Protein AF-0000000068149647 (afdb_homodimer)

Foldseek 3Di:
DEEEEEEADLLPDDQQFPVLLLQLLCVVVPYFYWYAYLVFWDQDPVRFIKGFTWGFADDRDNGSVVVSCRSVDDRIDTDIGGLVVHQEYEQAYQLLVCVPPPVVSSLSCLVVQVSSLVVQHQYAQHSQLVVCPQWQVNVVVFDPQAAFDKDKDLDLVVLQVVQQVAQCWKWKAARHHDQCPLIDTGRHSVPPCSVVSSVVRPPSPMMMIGHDDPLCQQAWKKFKDALLAFQDDPHDTQMWGWHDDVPDSDRGPSPPTDTHHDDCDPLNRVSSVSCRVSCLVSRQGIWIWIHGDSHTHDIHRRGDGCQSVSCVHPVDRCSNVSVVLSVVLSVVCVVVVNPDRSSNSSSD/DEEEEEEADLLPDDQQFPVLLLQLLCVVVPYFYWYAYLVFWDQDPVRFIKGFTWGFADDRDNGSVVVSCRSVDDRIDTDIGGLVVHQEYEQAYQLLVCVPPPVVSSLSCLVVQVSSLVVLHQYAQHSQLVVCPQWQVNVVPFDPQAAFDKDKDLDLVVLQVVQQVAQCWKWKAARGHDQCPLIDTGRHSVPPCSVVSSVVRPPSPMMMIGHDDPLCQQAWKKFKDALLAFQDDPHDTQIWGWHDDVPDSDRGVSPPTDTHHDDCDPLNRVSSVSCRVSCLVSRQGIWIWIHGDSHTHDIHRRGDGCQSVSCVHPVDRCSNVSVVLSVVLSVVCVVVVNPDRSSNSSSD

Radius of gyration: 26.16 Å; Cα contacts (8 Å, |Δi|>4): 1508; chains: 2; bounding box: 67×72×56 Å

InterPro domains:
  IPR004215 Prokaryotic glutathione synthetase, N-terminal [PF02951] (1-130)
  IPR004218 Prokaryotic glutathione synthetase, ATP-binding [PF02955] (135-313)
  IPR006284 Glutathione synthetase, prokaryotic [MF_00162] (1-333)
  IPR011761 ATP-grasp fold [PS50975] (136-327)
  IPR013815 ATP-grasp fold, subdomain 1 [G3DSA:3.30.1490.20] (149-213)
  IPR016185 Pre-ATP-grasp domain superfamily [SSF52440] (1-130)
  IPR018506 Cytochrome b5, heme-binding site [PS00191] (162-169)

Secondary structure (DSSP, 8-state):
-EEEEE-S-STT--TT-HHHHHHHHHHHTT-EEEEE-GGGEEE-TT--EEEEEEEE-SSPP-SHHHHHHHHHSTTEEEEEEEGGG-SEEEE---HHHHHHH-GGGTTHHHHHHHHHHHTT-EEES-HHHHHHTSSGGGGGGS-GGGS--EEEES-HHHHHHHHHT-TT-EEEEESS--TTTT-EEE--TT-TTHHHHHHHHHTTS-EEEEE--GGGGG-EEEEEEETTEE-EETTEESEEEEEPPTT-S---TTTT-EEE-----HHHHHHHHHHHHHHHHTT--EEEEEEETTEEEEEE-S----HHHHHHHHS--THHHHHHHHHHHHHHHHHTTT-S-HHHHTT-/-EEEEE-S-STT--TTSHHHHHHHHHHHTT-EEEEE-GGGEEE-TT--EEEEEEEE-SSPP-SHHHHHHHHHSTTEEEEEEEGGG-SEEEE---HHHHHHH-GGGTTHHHHHHHHHHHTT-EEES-HHHHHHTSSGGGGGGS-GGGS--EEEES-HHHHHHHHHT-TT-EEEEESS--TTTT-EEE--TT-TTHHHHHHHHHTTS-EEEEEPPGGGGG-EEEEEEETTEE-EETTEESEEEEEPPTT-S---TTTT-EEE-----HHHHHHHHHHHHHHHHTT--EEEEEEETTEEEEEE-S----HHHHHHHHS--THHHHHHHHHHHHHHHHHTTT-S-HHHHTT-

Sequence (696 aa):
MRIAFFVNSVEGEAPYYTTTWLALAALARGHEVCYVTPGDFVLRPDDSLLIRATTLKGTKPKKPETLLTALKGEQAKISTLDLHEVQVLFLRNDPSEDADTRPWAVYVGTNFGRLAAARGVLVVNDPDGLSLAQNKLYFQEFPEIIRPTSLISRSIEEIRSFIEDHPGGAILKPLQGSGGKNVFKINSKDEANLNQIFEVASGGGYLIAQNYIPDAVAGDIRLFLLNGRPLERDGVYAAFRRVPAEGDVRSNMHVSGTPEAATVTPEILEIAERLRPKLIEDGMFLVGLDIVGDKVLEANVFTPGGLPEIAALHGVDFSEDIMIALENKVRIQELYRGAIPNRTLAVLMRIAFFVNSVEGEAPYYTTTWLALAALARGHEVCYVTPGDFVLRPDDSLLIRATTLKGTKPKKPETLLTALKGEQAKISTLDLHEVQVLFLRNDPSEDADTRPWAVYVGTNFGRLAAARGVLVVNDPDGLSLAQNKLYFQEFPEIIRPTSLISRSIEEIRSFIEDHPGGAILKPLQGSGGKNVFKINSKDEANLNQIFEVASGGGYLIAQNYIPDAVAGDIRLFLLNGRPLERDGVYAAFRRVPAEGDVRSNMHVSGTPEAATVTPEILEIAERLRPKLIEDGMFLVGLDIVGDKVLEANVFTPGGLPEIAALHGVDFSEDIMIALENKVRIQELYRGAIPNRTLAVL

Organism: Rhizobium meliloti (strain 1021) (NCBI:txid266834)

Nearest PDB structures (foldseek):
  1gsa-assembly1_A  TM=8.856E-01  e=2.333E-27  Escherichia coli B
  8evy-assembly1_B  TM=6.605E-01  e=4.455E-11  Pseudomonas aeruginosa PAO1
  1jdb-assembly1_K  TM=5.452E-01  e=9.281E-10  Escherichia coli
  1c30-assembly1_A  TM=5.652E-01  e=2.102E-09  Escherichia coli
  1a9x-assembly1_A  TM=5.025E-01  e=1.043E-09  Escherichia coli

Structure (mmCIF, N/CA/C/O backbone):
data_AF-0000000068149647-model_v1
#
loop_
_entity.id
_entity.type
_entity.pdbx_description
1 polymer 'Glutathione synthetase'
#
loop_
_atom_site.group_PDB
_atom_site.id
_atom_site.type_symbol
_atom_site.label_atom_id
_atom_site.label_alt_id
_atom_site.label_comp_id
_atom_site.label_asym_id
_atom_site.label_entity_id
_atom_site.label_seq_id
_atom_site.pdbx_PDB_ins_code
_atom_site.Cartn_x
_atom_site.Cartn_y
_atom_site.Cartn_z
_atom_site.occupancy
_atom_site.B_iso_or_equiv
_atom_site.auth_seq_id
_atom_site.auth_comp_id
_atom_site.auth_asym_id
_atom_site.auth_atom_id
_atom_site.pdbx_PDB_model_num
ATOM 1 N N . MET A 1 1 ? -14.953 -27.281 0.529 1 96.62 1 MET A N 1
ATOM 2 C CA . MET A 1 1 ? -14.844 -25.859 0.841 1 96.62 1 MET A CA 1
ATOM 3 C C . MET A 1 1 ? -15.023 -25.016 -0.413 1 96.62 1 MET A C 1
ATOM 5 O O . MET A 1 1 ? -15.102 -25.547 -1.521 1 96.62 1 MET A O 1
ATOM 9 N N . ARG A 1 2 ? -15.234 -23.719 -0.281 1 97.5 2 ARG A N 1
ATOM 10 C CA . ARG A 1 2 ? -15.281 -22.766 -1.395 1 97.5 2 ARG A CA 1
ATOM 11 C C . ARG A 1 2 ? -14.023 -21.906 -1.427 1 97.5 2 ARG A C 1
ATOM 13 O O . ARG A 1 2 ? -13.648 -21.297 -0.416 1 97.5 2 ARG A O 1
ATOM 20 N N . ILE A 1 3 ? -13.398 -21.891 -2.582 1 98.62 3 ILE A N 1
ATOM 21 C CA . ILE A 1 3 ? -12.203 -21.078 -2.797 1 98.62 3 ILE A CA 1
ATOM 22 C C . ILE A 1 3 ? -12.531 -19.938 -3.756 1 98.62 3 ILE A C 1
ATOM 24 O O . ILE A 1 3 ? -13.047 -20.156 -4.852 1 98.62 3 ILE A O 1
ATOM 28 N N . ALA A 1 4 ? -12.312 -18.703 -3.32 1 98.81 4 ALA A N 1
ATOM 29 C CA . ALA A 1 4 ? -12.406 -17.531 -4.191 1 98.81 4 ALA A CA 1
ATOM 30 C C . ALA A 1 4 ? -11.031 -17.141 -4.738 1 98.81 4 ALA A C 1
ATOM 32 O O . ALA A 1 4 ? -10.133 -16.781 -3.979 1 98.81 4 ALA A O 1
ATOM 33 N N . PHE A 1 5 ? -10.883 -17.25 -6.027 1 98.81 5 PHE A N 1
ATOM 34 C CA . PHE A 1 5 ? -9.672 -16.781 -6.691 1 98.81 5 PHE A CA 1
ATOM 35 C C . PHE A 1 5 ? -9.797 -15.312 -7.062 1 98.81 5 PHE A C 1
ATOM 37 O O . PHE A 1 5 ? -10.648 -14.938 -7.871 1 98.81 5 PHE A O 1
ATOM 44 N N . PHE A 1 6 ? -9 -14.469 -6.41 1 98.81 6 PHE A N 1
ATOM 45 C CA . PHE A 1 6 ? -8.945 -13.047 -6.723 1 98.81 6 PHE A CA 1
ATOM 46 C C . PHE A 1 6 ? -7.992 -12.781 -7.883 1 98.81 6 PHE A C 1
ATOM 48 O O . PHE A 1 6 ? -6.781 -12.969 -7.75 1 98.81 6 PHE A O 1
ATOM 55 N N . VAL A 1 7 ? -8.57 -12.406 -9.023 1 98.5 7 VAL A N 1
ATOM 56 C CA . VAL A 1 7 ? -7.773 -12.219 -10.234 1 98.5 7 VAL A CA 1
ATOM 57 C C . VAL A 1 7 ? -7.977 -10.797 -10.766 1 98.5 7 VAL A C 1
ATOM 59 O O . VAL A 1 7 ? -8.844 -10.07 -10.289 1 98.5 7 VAL A O 1
ATOM 62 N N . ASN A 1 8 ? -7.082 -10.383 -11.75 1 97.69 8 ASN A N 1
ATOM 63 C CA . ASN A 1 8 ? -7.227 -9.055 -12.344 1 97.69 8 ASN A CA 1
ATOM 64 C C . ASN A 1 8 ? -8.539 -8.93 -13.117 1 97.69 8 ASN A C 1
ATOM 66 O O . ASN A 1 8 ? -9.234 -7.918 -12.992 1 97.69 8 ASN A O 1
ATOM 70 N N . SER A 1 9 ? -8.82 -9.82 -13.922 1 97.12 9 SER A N 1
ATOM 71 C CA . SER A 1 9 ? -10.039 -9.945 -14.711 1 97.12 9 SER A CA 1
ATOM 72 C C . SER A 1 9 ? -10.289 -11.391 -15.125 1 97.12 9 SER A C 1
ATOM 74 O O . SER A 1 9 ? -9.344 -12.164 -15.289 1 97.12 9 SER A O 1
ATOM 76 N N . VAL A 1 10 ? -11.547 -11.711 -15.195 1 97.25 10 VAL A N 1
ATOM 77 C CA . VAL A 1 10 ? -11.898 -13.062 -15.633 1 97.25 10 VAL A CA 1
ATOM 78 C C . VAL A 1 10 ? -11.555 -13.227 -17.109 1 97.25 10 VAL A C 1
ATOM 80 O O . VAL A 1 10 ? -11.016 -14.258 -17.516 1 97.25 10 VAL A O 1
ATOM 83 N N . GLU A 1 11 ? -11.75 -12.156 -17.875 1 95.5 11 GLU A N 1
ATOM 84 C CA . GLU A 1 11 ? -11.484 -12.164 -19.312 1 95.5 11 GLU A CA 1
ATOM 85 C C . GLU A 1 11 ? -10 -12.383 -19.594 1 95.5 11 GLU A C 1
ATOM 87 O O . GLU A 1 11 ? -9.641 -12.984 -20.609 1 95.5 11 GLU A O 1
ATOM 92 N N . GLY A 1 12 ? -9.188 -11.914 -18.719 1 95.06 12 GLY A N 1
ATOM 93 C CA . GLY A 1 12 ? -7.75 -11.961 -18.938 1 95.06 12 GLY A CA 1
ATOM 94 C C . GLY A 1 12 ? -7.121 -13.281 -18.547 1 95.06 12 GLY A C 1
ATOM 95 O O . GLY A 1 12 ? -5.938 -13.516 -18.797 1 95.06 12 GLY A O 1
ATOM 96 N N . GLU A 1 13 ? -7.902 -14.227 -17.953 1 97 13 GLU A N 1
ATOM 97 C CA . GLU A 1 13 ? -7.367 -15.523 -17.562 1 97 13 GLU A CA 1
ATOM 98 C C . GLU A 1 13 ? -7.035 -16.375 -18.781 1 97 13 GLU A C 1
ATOM 100 O O . GLU A 1 13 ? -7.637 -16.219 -19.844 1 97 13 GLU A O 1
ATOM 105 N N . ALA A 1 14 ? -6.059 -17.25 -18.609 1 96.69 14 ALA A N 1
ATOM 106 C CA . ALA A 1 14 ? -5.598 -18.078 -19.719 1 96.69 14 ALA A CA 1
ATOM 107 C C . ALA A 1 14 ? -5.457 -19.547 -19.297 1 96.69 14 ALA A C 1
ATOM 109 O O . ALA A 1 14 ? -5.297 -19.844 -18.109 1 96.69 14 ALA A O 1
ATOM 110 N N . PRO A 1 15 ? -5.539 -20.422 -20.297 1 96.75 15 PRO A N 1
ATOM 111 C CA . PRO A 1 15 ? -5.469 -21.859 -20 1 96.75 15 PRO A CA 1
ATOM 112 C C . PRO A 1 15 ? -4.148 -22.266 -19.328 1 96.75 15 PRO A C 1
ATOM 114 O O . PRO A 1 15 ? -4.113 -23.188 -18.531 1 96.75 15 PRO A O 1
ATOM 117 N N . TYR A 1 16 ? -3.119 -21.531 -19.641 1 95.5 16 TYR A N 1
ATOM 118 C CA . TYR A 1 16 ? -1.802 -21.938 -19.156 1 95.5 16 TYR A CA 1
ATOM 119 C C . TYR A 1 16 ? -1.471 -21.266 -17.828 1 95.5 16 TYR A C 1
ATOM 121 O O . TYR A 1 16 ? -0.389 -21.469 -17.281 1 95.5 16 TYR A O 1
ATOM 129 N N . TYR A 1 17 ? -2.387 -20.453 -17.359 1 97.44 17 TYR A N 1
ATOM 130 C CA . TYR A 1 17 ? -2.141 -19.812 -16.078 1 97.44 17 TYR A CA 1
ATOM 131 C C . TYR A 1 17 ? -2.164 -20.828 -14.938 1 97.44 17 TYR A C 1
ATOM 133 O O . TYR A 1 17 ? -2.984 -21.734 -14.93 1 97.44 17 TYR A O 1
ATOM 141 N N . THR A 1 18 ? -1.245 -20.625 -13.961 1 98.12 18 THR A N 1
ATOM 142 C CA . THR A 1 18 ? -1.242 -21.406 -12.734 1 98.12 18 THR A CA 1
ATOM 143 C C . THR A 1 18 ? -2.6 -21.344 -12.039 1 98.12 18 THR A C 1
ATOM 145 O O . THR A 1 18 ? -3.111 -22.344 -11.555 1 98.12 18 THR A O 1
ATOM 148 N N . THR A 1 19 ? -3.258 -20.219 -11.992 1 98.5 19 THR A N 1
ATOM 149 C CA . THR A 1 19 ? -4.551 -20.016 -11.344 1 98.5 19 THR A CA 1
ATOM 150 C C . THR A 1 19 ? -5.602 -20.938 -11.953 1 98.5 19 THR A C 1
ATOM 152 O O . THR A 1 19 ? -6.414 -21.531 -11.234 1 98.5 19 THR A O 1
ATOM 155 N N . THR A 1 20 ? -5.578 -21.078 -13.25 1 98.25 20 THR A N 1
ATOM 156 C CA . THR A 1 20 ? -6.512 -21.969 -13.945 1 98.25 20 THR A CA 1
ATOM 157 C C . THR A 1 20 ? -6.328 -23.406 -13.492 1 98.25 20 THR A C 1
ATOM 159 O O . THR A 1 20 ? -7.305 -24.109 -13.211 1 98.25 20 THR A O 1
ATOM 162 N N . TRP A 1 21 ? -5.121 -23.812 -13.383 1 98.44 21 TRP A N 1
ATOM 163 C CA . TRP A 1 21 ? -4.832 -25.188 -12.977 1 98.44 21 TRP A CA 1
ATOM 164 C C . TRP A 1 21 ? -5.195 -25.406 -11.516 1 98.44 21 TRP A C 1
ATOM 166 O O . TRP A 1 21 ? -5.672 -26.484 -11.148 1 98.44 21 TRP A O 1
ATOM 176 N N . LEU A 1 22 ? -4.953 -24.406 -10.672 1 98.75 22 LEU A N 1
ATOM 177 C CA . LEU A 1 22 ? -5.352 -24.5 -9.266 1 98.75 22 LEU A CA 1
ATOM 178 C C . LEU A 1 22 ? -6.867 -24.625 -9.141 1 98.75 22 LEU A C 1
ATOM 180 O O . LEU A 1 22 ? -7.363 -25.406 -8.336 1 98.75 22 LEU A O 1
ATOM 184 N N . ALA A 1 23 ? -7.582 -23.875 -9.93 1 98.56 23 ALA A N 1
ATOM 185 C CA . ALA A 1 23 ? -9.039 -23.953 -9.914 1 98.56 23 ALA A CA 1
ATOM 186 C C . ALA A 1 23 ? -9.523 -25.344 -10.32 1 98.56 23 ALA A C 1
ATOM 188 O O . ALA A 1 23 ? -10.422 -25.906 -9.68 1 98.56 23 ALA A O 1
ATOM 189 N N . LEU A 1 24 ? -8.938 -25.891 -11.367 1 98.25 24 LEU A N 1
ATOM 190 C CA . LEU A 1 24 ? -9.312 -27.219 -11.836 1 98.25 24 LEU A CA 1
ATOM 191 C C . LEU A 1 24 ? -9.016 -28.266 -10.773 1 98.25 24 LEU A C 1
ATOM 193 O O . LEU A 1 24 ? -9.812 -29.188 -10.562 1 98.25 24 LEU A O 1
ATOM 197 N N . ALA A 1 25 ? -7.859 -28.141 -10.141 1 98.31 25 ALA A N 1
ATOM 198 C CA . ALA A 1 25 ? -7.504 -29.078 -9.07 1 98.31 25 ALA A CA 1
ATOM 199 C C . ALA A 1 25 ? -8.5 -28.984 -7.922 1 98.31 25 ALA A C 1
ATOM 201 O O . ALA A 1 25 ? -8.875 -30.016 -7.336 1 98.31 25 ALA A O 1
ATOM 202 N N . ALA A 1 26 ? -8.898 -27.766 -7.57 1 98.38 26 ALA A N 1
ATOM 203 C CA . ALA A 1 26 ? -9.906 -27.578 -6.523 1 98.38 26 ALA A CA 1
ATOM 204 C C . ALA A 1 26 ? -11.211 -28.281 -6.887 1 98.38 26 ALA A C 1
ATOM 206 O O . ALA A 1 26 ? -11.773 -29.016 -6.078 1 98.38 26 ALA A O 1
ATOM 207 N N . LEU A 1 27 ? -11.656 -28.078 -8.117 1 97.62 27 LEU A N 1
ATOM 208 C CA . LEU A 1 27 ? -12.891 -28.688 -8.594 1 97.62 27 LEU A CA 1
ATOM 209 C C . LEU A 1 27 ? -12.781 -30.203 -8.578 1 97.62 27 LEU A C 1
ATOM 211 O O . LEU A 1 27 ? -13.711 -30.906 -8.156 1 97.62 27 LEU A O 1
ATOM 215 N N . ALA A 1 28 ? -11.688 -30.719 -9.031 1 97.31 28 ALA A N 1
ATOM 216 C CA . ALA A 1 28 ? -11.461 -32.156 -9.094 1 97.31 28 ALA A CA 1
ATOM 217 C C . ALA A 1 28 ? -11.516 -32.781 -7.707 1 97.31 28 ALA A C 1
ATOM 219 O O . ALA A 1 28 ? -11.914 -33.938 -7.551 1 97.31 28 ALA A O 1
ATOM 220 N N . ARG A 1 29 ? -11.172 -32.031 -6.738 1 97.44 29 ARG A N 1
ATOM 221 C CA . ARG A 1 29 ? -11.148 -32.562 -5.371 1 97.44 29 ARG A CA 1
ATOM 222 C C . ARG A 1 29 ? -12.484 -32.312 -4.672 1 97.44 29 ARG A C 1
ATOM 224 O O . ARG A 1 29 ? -12.609 -32.531 -3.469 1 97.44 29 ARG A O 1
ATOM 231 N N . GLY A 1 30 ? -13.398 -31.719 -5.387 1 96.5 30 GLY A N 1
ATOM 232 C CA . GLY A 1 30 ? -14.758 -31.609 -4.883 1 96.5 30 GLY A CA 1
ATOM 233 C C . GLY A 1 30 ? -15.062 -30.266 -4.27 1 96.5 30 GLY A C 1
ATOM 234 O O . GLY A 1 30 ? -16.125 -30.062 -3.672 1 96.5 30 GLY A O 1
ATOM 235 N N . HIS A 1 31 ? -14.195 -29.359 -4.379 1 97.56 31 HIS A N 1
ATOM 236 C CA . HIS A 1 31 ? -14.414 -28.016 -3.838 1 97.56 31 HIS A CA 1
ATOM 237 C C . HIS A 1 31 ? -15.195 -27.156 -4.824 1 97.56 31 HIS A C 1
ATOM 239 O O . HIS A 1 31 ? -15.32 -27.5 -6 1 97.56 31 HIS A O 1
ATOM 245 N N . GLU A 1 32 ? -15.781 -26.109 -4.316 1 96.38 32 GLU A N 1
ATOM 246 C CA . GLU A 1 32 ? -16.375 -25.062 -5.145 1 96.38 32 GLU A CA 1
ATOM 247 C C . GLU A 1 32 ? -15.375 -23.922 -5.387 1 96.38 32 GLU A C 1
ATOM 249 O O . GLU A 1 32 ? -14.555 -23.625 -4.523 1 96.38 32 GLU A O 1
ATOM 254 N N . VAL A 1 33 ? -15.477 -23.375 -6.613 1 97.56 33 VAL A N 1
ATOM 255 C CA . VAL A 1 33 ? -14.602 -22.25 -6.934 1 97.56 33 VAL A CA 1
ATOM 256 C C . VAL A 1 33 ? -15.422 -21.078 -7.438 1 97.56 33 VAL A C 1
ATOM 258 O O . VAL A 1 33 ? -16.484 -21.266 -8.055 1 97.56 33 VAL A O 1
ATOM 261 N N . CYS A 1 34 ? -15.023 -19.875 -7.098 1 97.75 34 CYS A N 1
ATOM 262 C CA . CYS A 1 34 ? -15.531 -18.656 -7.699 1 97.75 34 CYS A CA 1
ATOM 263 C C . CYS A 1 34 ? -14.406 -17.672 -7.965 1 97.75 34 CYS A C 1
ATOM 265 O O . CYS A 1 34 ? -13.289 -17.844 -7.473 1 97.75 34 CYS A O 1
ATOM 267 N N . TYR A 1 35 ? -14.625 -16.75 -8.875 1 98.56 35 TYR A N 1
ATOM 268 C CA . TYR A 1 35 ? -13.648 -15.727 -9.234 1 98.56 35 TYR A CA 1
ATOM 269 C C . TYR A 1 35 ? -14.125 -14.344 -8.797 1 98.56 35 TYR A C 1
ATOM 271 O O . TYR A 1 35 ? -15.305 -14.023 -8.898 1 98.56 35 TYR A O 1
ATOM 279 N N . VAL A 1 36 ? -13.219 -13.617 -8.266 1 98.44 36 VAL A N 1
ATOM 280 C CA . VAL A 1 36 ? -13.445 -12.258 -7.789 1 98.44 36 VAL A CA 1
ATOM 281 C C . VAL A 1 36 ? -12.406 -11.32 -8.391 1 98.44 36 VAL A C 1
ATOM 283 O O . VAL A 1 36 ? -11.234 -11.672 -8.5 1 98.44 36 VAL A O 1
ATOM 286 N N . THR A 1 37 ? -12.844 -10.141 -8.828 1 98 37 THR A N 1
ATOM 287 C CA . THR A 1 37 ? -11.945 -9.133 -9.375 1 98 37 THR A CA 1
ATOM 288 C C . THR A 1 37 ? -11.922 -7.895 -8.484 1 98 37 THR A C 1
ATOM 290 O O . THR A 1 37 ? -12.688 -7.801 -7.52 1 98 37 THR A O 1
ATOM 293 N N . PRO A 1 38 ? -11.023 -6.973 -8.695 1 97.25 38 PRO A N 1
ATOM 294 C CA . PRO A 1 38 ? -10.844 -5.828 -7.793 1 97.25 38 PRO A CA 1
ATOM 295 C C . PRO A 1 38 ? -12.133 -5.043 -7.582 1 97.25 38 PRO A C 1
ATOM 297 O O . PRO A 1 38 ? -12.367 -4.504 -6.496 1 97.25 38 PRO A O 1
ATOM 300 N N . GLY A 1 39 ? -12.992 -5.016 -8.43 1 96.5 39 GLY A N 1
ATOM 301 C CA . GLY A 1 39 ? -14.203 -4.223 -8.312 1 96.5 39 GLY A CA 1
ATOM 302 C C . GLY A 1 39 ? -15.336 -4.969 -7.637 1 96.5 39 GLY A C 1
ATOM 303 O O . GLY A 1 39 ? -16.453 -4.441 -7.512 1 96.5 39 GLY A O 1
ATOM 304 N N . ASP A 1 40 ? -15.062 -6.125 -7.055 1 97.69 40 ASP A N 1
ATOM 305 C CA . ASP A 1 40 ? -16.156 -7.027 -6.73 1 97.69 40 ASP A CA 1
ATOM 306 C C . ASP A 1 40 ? -16.422 -7.062 -5.223 1 97.69 40 ASP A C 1
ATOM 308 O O . ASP A 1 40 ? -17.328 -7.742 -4.758 1 97.69 40 ASP A O 1
ATOM 312 N N . PHE A 1 41 ? -15.68 -6.359 -4.402 1 98.19 41 PHE A N 1
ATOM 313 C CA . PHE A 1 41 ? -15.906 -6.367 -2.961 1 98.19 41 PHE A CA 1
ATOM 314 C C . PHE A 1 41 ? -16.984 -5.367 -2.576 1 98.19 41 PHE A C 1
ATOM 316 O O . PHE A 1 41 ? -17.141 -4.324 -3.221 1 98.19 41 PHE A O 1
ATOM 323 N N . VAL A 1 42 ? -17.75 -5.707 -1.591 1 97.88 42 VAL A N 1
ATOM 324 C CA . VAL A 1 42 ? -18.781 -4.852 -1.028 1 97.88 42 VAL A CA 1
ATOM 325 C C . VAL A 1 42 ? -18.719 -4.883 0.497 1 97.88 42 VAL A C 1
ATOM 327 O O . VAL A 1 42 ? -18.719 -5.961 1.101 1 97.88 42 VAL A O 1
ATOM 330 N N . LEU A 1 43 ? -18.516 -3.773 1.112 1 97.31 43 LEU A N 1
ATOM 331 C CA . LEU A 1 43 ? -18.625 -3.635 2.559 1 97.31 43 LEU A CA 1
ATOM 332 C C . LEU A 1 43 ? -19.922 -2.912 2.93 1 97.31 43 LEU A C 1
ATOM 334 O O . LEU A 1 43 ? -20.062 -1.716 2.67 1 97.31 43 LEU A O 1
ATOM 338 N N . ARG A 1 44 ? -20.828 -3.574 3.525 1 96.38 44 ARG A N 1
ATOM 339 C CA . ARG A 1 44 ? -22.156 -3.037 3.83 1 96.38 44 ARG A CA 1
ATOM 340 C C . ARG A 1 44 ? -22.172 -2.357 5.195 1 96.38 44 ARG A C 1
ATOM 342 O O . ARG A 1 44 ? -21.219 -2.498 5.977 1 96.38 44 ARG A O 1
ATOM 349 N N . PRO A 1 45 ? -23.234 -1.613 5.477 1 93.12 45 PRO A N 1
ATOM 350 C CA . PRO A 1 45 ? -23.312 -0.84 6.719 1 93.12 45 PRO A CA 1
ATOM 351 C C . PRO A 1 45 ? -23.234 -1.718 7.969 1 93.12 45 PRO A C 1
ATOM 353 O O . PRO A 1 45 ? -22.734 -1.278 9.008 1 93.12 45 PRO A O 1
ATOM 356 N N . ASP A 1 46 ? -23.703 -2.885 7.898 1 92.44 46 ASP A N 1
ATOM 357 C CA . ASP A 1 46 ? -23.688 -3.77 9.055 1 92.44 46 ASP A CA 1
ATOM 358 C C . ASP A 1 46 ? -22.344 -4.469 9.203 1 92.44 46 ASP A C 1
ATOM 360 O O . ASP A 1 46 ? -22.234 -5.461 9.93 1 92.44 46 ASP A O 1
ATOM 364 N N . ASP A 1 47 ? -21.328 -4.027 8.398 1 91.69 47 ASP A N 1
ATOM 365 C CA . ASP A 1 47 ? -19.938 -4.477 8.445 1 91.69 47 ASP A CA 1
ATOM 366 C C . ASP A 1 47 ? -19.781 -5.848 7.789 1 91.69 47 ASP A C 1
ATOM 368 O O . ASP A 1 47 ? -18.734 -6.48 7.91 1 91.69 47 ASP A O 1
ATOM 372 N N . SER A 1 48 ? -20.891 -6.277 7.117 1 95.25 48 SER A N 1
ATOM 373 C CA . SER A 1 48 ? -20.719 -7.492 6.328 1 95.25 48 SER A CA 1
ATOM 374 C C . SER A 1 48 ? -19.859 -7.234 5.09 1 95.25 48 SER A C 1
ATOM 376 O O . SER A 1 48 ? -20.094 -6.27 4.359 1 95.25 48 SER A O 1
ATOM 378 N N . LEU A 1 49 ? -18.859 -8.016 4.984 1 97.5 49 LEU A N 1
ATOM 379 C CA . LEU A 1 49 ? -18.047 -7.992 3.773 1 97.5 49 LEU A CA 1
ATOM 380 C C . LEU A 1 49 ? -18.531 -9.023 2.766 1 97.5 49 LEU A C 1
ATOM 382 O O . LEU A 1 49 ? -18.625 -10.211 3.082 1 97.5 49 LEU A O 1
ATOM 386 N N . LEU A 1 50 ? -18.906 -8.539 1.564 1 98.38 50 LEU A N 1
ATOM 387 C CA . LEU A 1 50 ? -19.422 -9.406 0.511 1 98.38 50 LEU A CA 1
ATOM 388 C C . LEU A 1 50 ? -18.531 -9.344 -0.724 1 98.38 50 LEU A C 1
ATOM 390 O O . LEU A 1 50 ? -17.641 -8.484 -0.822 1 98.38 50 LEU A O 1
ATOM 394 N N . ILE A 1 51 ? -18.703 -10.344 -1.591 1 98.38 51 ILE A N 1
ATOM 395 C CA . ILE A 1 51 ? -18.062 -10.367 -2.902 1 98.38 51 ILE A CA 1
ATOM 396 C C . ILE A 1 51 ? -19.109 -10.633 -3.98 1 98.38 51 ILE A C 1
ATOM 398 O O . ILE A 1 51 ? -20 -11.469 -3.799 1 98.38 51 ILE A O 1
ATOM 402 N N . ARG A 1 52 ? -19.078 -9.797 -4.957 1 97.56 52 ARG A N 1
ATOM 403 C CA . ARG A 1 52 ? -19.812 -10.117 -6.172 1 97.56 52 ARG A CA 1
ATOM 404 C C . ARG A 1 52 ? -19.016 -11.055 -7.07 1 97.56 52 ARG A C 1
ATOM 406 O O . ARG A 1 52 ? -18.344 -10.617 -8 1 97.56 52 ARG A O 1
ATOM 413 N N . ALA A 1 53 ? -19.188 -12.312 -6.941 1 97.62 53 ALA A N 1
ATOM 414 C CA . ALA A 1 53 ? -18.297 -13.336 -7.477 1 97.62 53 ALA A CA 1
ATOM 415 C C . ALA A 1 53 ? -18.859 -13.938 -8.758 1 97.62 53 ALA A C 1
ATOM 417 O O . ALA A 1 53 ? -20.078 -14.008 -8.93 1 97.62 53 ALA A O 1
ATOM 418 N N . THR A 1 54 ? -17.969 -14.297 -9.68 1 97.31 54 THR A N 1
ATOM 419 C CA . THR A 1 54 ? -18.328 -15.133 -10.82 1 97.31 54 THR A CA 1
ATOM 420 C C . THR A 1 54 ? -18.297 -16.609 -10.438 1 97.31 54 THR A C 1
ATOM 422 O O . THR A 1 54 ? -17.234 -17.141 -10.078 1 97.31 54 THR A O 1
ATOM 425 N N . THR A 1 55 ? -19.422 -17.219 -10.461 1 94.88 55 THR A N 1
ATOM 426 C CA . THR A 1 55 ? -19.531 -18.641 -10.141 1 94.88 55 THR A CA 1
ATOM 427 C C . THR A 1 55 ? -19.922 -19.438 -11.375 1 94.88 55 THR A C 1
ATOM 429 O O . THR A 1 55 ? -20.297 -18.875 -12.398 1 94.88 55 THR A O 1
ATOM 432 N N . LEU A 1 56 ? -19.609 -20.703 -11.352 1 91.31 56 LEU A N 1
ATOM 433 C CA . LEU A 1 56 ? -19.938 -21.594 -12.461 1 91.31 56 LEU A CA 1
ATOM 434 C C . LEU A 1 56 ? -21.25 -22.344 -12.18 1 91.31 56 LEU A C 1
ATOM 436 O O . LEU A 1 56 ? -21.469 -22.812 -11.062 1 91.31 56 LEU A O 1
ATOM 440 N N . LYS A 1 57 ? -22.016 -22.203 -13.258 1 85.75 57 LYS A N 1
ATOM 441 C CA . LYS A 1 57 ? -23.219 -23.016 -13.227 1 85.75 57 LYS A CA 1
ATOM 442 C C . LYS A 1 57 ? -23.047 -24.297 -14.047 1 85.75 57 LYS A C 1
ATOM 444 O O . LYS A 1 57 ? -22.25 -24.328 -14.992 1 85.75 57 LYS A O 1
ATOM 449 N N . GLY A 1 58 ? -23.672 -25.344 -13.656 1 80.62 58 GLY A N 1
ATOM 450 C CA . GLY A 1 58 ? -23.719 -26.531 -14.492 1 80.62 58 GLY A CA 1
ATOM 451 C C . GLY A 1 58 ? -22.641 -27.547 -14.141 1 80.62 58 GLY A C 1
ATOM 452 O O . GLY A 1 58 ? -22.281 -27.703 -12.977 1 80.62 58 GLY A O 1
ATOM 453 N N . THR A 1 59 ? -22.156 -28.219 -15.273 1 83.44 59 THR A N 1
ATOM 454 C CA . THR A 1 59 ? -21.203 -29.312 -15.102 1 83.44 59 THR A CA 1
ATOM 455 C C . THR A 1 59 ? -19.812 -28.766 -14.773 1 83.44 59 THR A C 1
ATOM 457 O O . THR A 1 59 ? -19.406 -27.734 -15.32 1 83.44 59 THR A O 1
ATOM 460 N N . LYS A 1 60 ? -19.141 -29.516 -13.945 1 89.44 60 LYS A N 1
ATOM 461 C CA . LYS A 1 60 ? -17.797 -29.109 -13.539 1 89.44 60 LYS A CA 1
ATOM 462 C C . LYS A 1 60 ? -16.797 -29.312 -14.672 1 89.44 60 LYS A C 1
ATOM 464 O O . LYS A 1 60 ? -16.609 -30.438 -15.141 1 89.44 60 LYS A O 1
ATOM 469 N N . PRO A 1 61 ? -16.188 -28.203 -15.039 1 93.44 61 PRO A N 1
ATOM 470 C CA . PRO A 1 61 ? -15.188 -28.344 -16.094 1 93.44 61 PRO A CA 1
ATOM 471 C C . PRO A 1 61 ? -13.977 -29.172 -15.656 1 93.44 61 PRO A C 1
ATOM 473 O O . PRO A 1 61 ? -13.602 -29.141 -14.484 1 93.44 61 PRO A O 1
ATOM 476 N N . LYS A 1 62 ? -13.383 -29.859 -16.641 1 95 62 LYS A N 1
ATOM 477 C CA . LYS A 1 62 ? -12.234 -30.719 -16.328 1 95 62 LYS A CA 1
ATOM 478 C C . LYS A 1 62 ? -11 -30.281 -17.109 1 95 62 LYS A C 1
ATOM 480 O O . LYS A 1 62 ? -9.898 -30.797 -16.875 1 95 62 LYS A O 1
ATOM 485 N N . LYS A 1 63 ? -11.172 -29.344 -17.984 1 96.62 63 LYS A N 1
ATOM 486 C CA . LYS A 1 63 ? -10.07 -28.828 -18.797 1 96.62 63 LYS A CA 1
ATOM 487 C C . LYS A 1 63 ? -9.977 -27.312 -18.719 1 96.62 63 LYS A C 1
ATOM 489 O O . LYS A 1 63 ? -10.984 -26.641 -18.484 1 96.62 63 LYS A O 1
ATOM 494 N N . PRO A 1 64 ? -8.758 -26.812 -18.906 1 97.19 64 PRO A N 1
ATOM 495 C CA . PRO A 1 64 ? -8.57 -25.375 -18.797 1 97.19 64 PRO A CA 1
ATOM 496 C C . PRO A 1 64 ? -9.469 -24.594 -19.75 1 97.19 64 PRO A C 1
ATOM 498 O O . PRO A 1 64 ? -10.125 -23.625 -19.328 1 97.19 64 PRO A O 1
ATOM 501 N N . GLU A 1 65 ? -9.555 -25.016 -21 1 96.56 65 GLU A N 1
ATOM 502 C CA . GLU A 1 65 ? -10.328 -24.297 -22 1 96.56 65 GLU A CA 1
ATOM 503 C C . GLU A 1 65 ? -11.812 -24.297 -21.656 1 96.56 65 GLU A C 1
ATOM 505 O O . GLU A 1 65 ? -12.5 -23.281 -21.812 1 96.56 65 GLU A O 1
ATOM 510 N N . THR A 1 66 ? -12.258 -25.422 -21.172 1 96 66 THR A N 1
A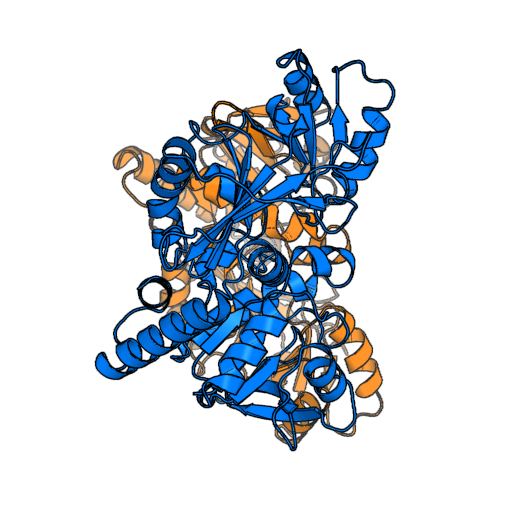TOM 511 C CA . THR A 1 66 ? -13.664 -25.547 -20.812 1 96 66 THR A CA 1
ATOM 512 C C . THR A 1 66 ? -13.992 -24.688 -19.609 1 96 66 THR A C 1
ATOM 514 O O . THR A 1 66 ? -15.055 -24.062 -19.547 1 96 66 THR A O 1
ATOM 517 N N . LEU A 1 67 ? -13.094 -24.672 -18.656 1 96.69 67 LEU A N 1
ATOM 518 C CA . LEU A 1 67 ? -13.281 -23.844 -17.469 1 96.69 67 LEU A CA 1
ATOM 519 C C . LEU A 1 67 ? -13.391 -22.375 -17.859 1 96.69 67 LEU A C 1
ATOM 521 O O . LEU A 1 67 ? -14.32 -21.688 -17.422 1 96.69 67 LEU A O 1
ATOM 525 N N . LEU A 1 68 ? -12.484 -21.922 -18.672 1 96.62 68 LEU A N 1
ATOM 526 C CA . LEU A 1 68 ? -12.438 -20.516 -19.047 1 96.62 68 LEU A CA 1
ATOM 527 C C . LEU A 1 68 ? -13.648 -20.141 -19.891 1 96.62 68 LEU A C 1
ATOM 529 O O . LEU A 1 68 ? -14.195 -19.031 -19.75 1 96.62 68 LEU A O 1
ATOM 533 N N . THR A 1 69 ? -14.016 -21.062 -20.812 1 94.88 69 THR A N 1
ATOM 534 C CA . THR A 1 69 ? -15.219 -20.828 -21.609 1 94.88 69 THR A CA 1
ATOM 535 C C . THR A 1 69 ? -16.438 -20.703 -20.703 1 94.88 69 THR A C 1
ATOM 537 O O . THR A 1 69 ? -17.297 -19.844 -20.922 1 94.88 69 THR A O 1
ATOM 540 N N . ALA A 1 70 ? -16.484 -21.531 -19.719 1 94.5 70 ALA A N 1
ATOM 541 C CA . ALA A 1 70 ? -17.609 -21.5 -18.781 1 94.5 70 ALA A CA 1
ATOM 542 C C . ALA A 1 70 ? -17.609 -20.203 -17.969 1 94.5 70 ALA A C 1
ATOM 544 O O . ALA A 1 70 ? -18.672 -19.625 -17.734 1 94.5 70 ALA A O 1
ATOM 545 N N . LEU A 1 71 ? -16.453 -19.75 -17.562 1 94.56 71 LEU A N 1
ATOM 546 C CA . LEU A 1 71 ? -16.328 -18.547 -16.75 1 94.56 71 LEU A CA 1
ATOM 547 C C . LEU A 1 71 ? -16.656 -17.297 -17.547 1 94.56 71 LEU A C 1
ATOM 549 O O . LEU A 1 71 ? -17.125 -16.297 -16.984 1 94.56 71 LEU A O 1
ATOM 553 N N . LYS A 1 72 ? -16.422 -17.312 -18.828 1 91.81 72 LYS A N 1
ATOM 554 C CA . LYS A 1 72 ? -16.562 -16.141 -19.688 1 91.81 72 LYS A CA 1
ATOM 555 C C . LYS A 1 72 ? -17.875 -16.172 -20.469 1 91.81 72 LYS A C 1
ATOM 557 O O . LYS A 1 72 ? -18.203 -15.227 -21.172 1 91.81 72 LYS A O 1
ATOM 562 N N . GLY A 1 73 ? -18.625 -17.266 -20.328 1 88.5 73 GLY A N 1
ATOM 563 C CA . GLY A 1 73 ? -19.797 -17.453 -21.141 1 88.5 73 GLY A CA 1
ATOM 564 C C . GLY A 1 73 ? -21.078 -17.578 -20.328 1 88.5 73 GLY A C 1
ATOM 565 O O . GLY A 1 73 ? -21.188 -17 -19.25 1 88.5 73 GLY A O 1
ATOM 566 N N . GLU A 1 74 ? -21.984 -18.234 -20.859 1 85.5 74 GLU A N 1
ATOM 567 C CA . GLU A 1 74 ? -23.344 -18.281 -20.328 1 85.5 74 GLU A CA 1
ATOM 568 C C . GLU A 1 74 ? -23.406 -19.094 -19.031 1 85.5 74 GLU A C 1
ATOM 570 O O . GLU A 1 74 ? -24.359 -18.953 -18.266 1 85.5 74 GLU A O 1
ATOM 575 N N . GLN A 1 75 ? -22.422 -19.844 -18.906 1 86.81 75 GLN A N 1
ATOM 576 C CA . GLN A 1 75 ? -22.438 -20.688 -17.703 1 86.81 75 GLN A CA 1
ATOM 577 C C . GLN A 1 75 ? -21.984 -19.891 -16.484 1 86.81 75 GLN A C 1
ATOM 579 O O . GLN A 1 75 ? -22.062 -20.391 -15.359 1 86.81 75 GLN A O 1
ATOM 584 N N . ALA A 1 76 ? -21.5 -18.797 -16.734 1 90.88 76 ALA A N 1
ATOM 585 C CA . ALA A 1 76 ? -21.062 -17.938 -15.625 1 90.88 76 ALA A CA 1
ATOM 586 C C . ALA A 1 76 ? -22.234 -17.141 -15.055 1 90.88 76 ALA A C 1
ATOM 588 O O . ALA A 1 76 ? -23.141 -16.75 -15.797 1 90.88 76 ALA A O 1
ATOM 589 N N . LYS A 1 77 ? -22.266 -17.047 -13.773 1 92.88 77 LYS A N 1
ATOM 590 C CA . LYS A 1 77 ? -23.25 -16.234 -13.07 1 92.88 77 LYS A CA 1
ATOM 591 C C . LYS A 1 77 ? -22.578 -15.336 -12.031 1 92.88 77 LYS A C 1
ATOM 593 O O . LYS A 1 77 ? -21.703 -15.781 -11.297 1 92.88 77 LYS A O 1
ATOM 598 N N . ILE A 1 78 ? -22.984 -14.125 -12.078 1 94.12 78 ILE A N 1
ATOM 599 C CA . ILE A 1 78 ? -22.531 -13.227 -11.016 1 94.12 78 ILE A CA 1
ATOM 600 C C . ILE A 1 78 ? -23.469 -13.344 -9.812 1 94.12 78 ILE A C 1
ATOM 602 O O . ILE A 1 78 ? -24.688 -13.219 -9.938 1 94.12 78 ILE A O 1
ATOM 606 N N . SER A 1 79 ? -22.875 -13.672 -8.766 1 94.06 79 SER A N 1
ATOM 607 C CA . SER A 1 79 ? -23.625 -13.781 -7.52 1 94.06 79 SER A CA 1
ATOM 608 C C . SER A 1 79 ? -22.953 -13.016 -6.395 1 94.06 79 SER A C 1
ATOM 610 O O . SER A 1 79 ? -21.719 -12.953 -6.336 1 94.06 79 SER A O 1
ATOM 612 N N . THR A 1 80 ? -23.766 -12.438 -5.559 1 96.06 80 THR A N 1
ATOM 613 C CA . THR A 1 80 ? -23.25 -11.789 -4.367 1 96.06 80 THR A CA 1
ATOM 614 C C . THR A 1 80 ? -23.172 -12.766 -3.199 1 96.06 80 THR A C 1
ATOM 616 O O . THR A 1 80 ? -24.188 -13.359 -2.811 1 96.06 80 THR A O 1
ATOM 619 N N . LEU A 1 81 ? -22.031 -12.969 -2.723 1 97.12 81 LEU A N 1
ATOM 620 C CA . LEU A 1 81 ? -21.797 -13.898 -1.632 1 97.12 81 LEU A CA 1
ATOM 621 C C . LEU A 1 81 ? -21.266 -13.172 -0.398 1 97.12 81 LEU A C 1
ATOM 623 O O . LEU A 1 81 ? -20.453 -12.25 -0.513 1 97.12 81 LEU A O 1
ATOM 627 N N . ASP A 1 82 ? -21.828 -13.609 0.77 1 97.5 82 ASP A N 1
ATOM 628 C CA . ASP A 1 82 ? -21.141 -13.211 1.996 1 97.5 82 ASP A CA 1
ATOM 629 C C . ASP A 1 82 ? -19.766 -13.867 2.096 1 97.5 82 ASP A C 1
ATOM 631 O O . ASP A 1 82 ? -19.609 -15.055 1.789 1 97.5 82 ASP A O 1
ATOM 635 N N . LEU A 1 83 ? -18.812 -13.141 2.48 1 96 83 LEU A N 1
ATOM 636 C CA . LEU A 1 83 ? -17.453 -13.664 2.506 1 96 83 LEU A CA 1
ATOM 637 C C . LEU A 1 83 ? -17.328 -14.82 3.498 1 96 83 LEU A C 1
ATOM 639 O O . LEU A 1 83 ? -16.406 -15.625 3.41 1 96 83 LEU A O 1
ATOM 643 N N . HIS A 1 84 ? -18.281 -14.922 4.43 1 94.25 84 HIS A N 1
ATOM 644 C CA . HIS A 1 84 ? -18.297 -16.031 5.367 1 94.25 84 HIS A CA 1
ATOM 645 C C . HIS A 1 84 ? -18.547 -17.359 4.648 1 94.25 84 HIS A C 1
ATOM 647 O O . HIS A 1 84 ? -18.281 -18.422 5.199 1 94.25 84 HIS A O 1
ATOM 653 N N . GLU A 1 85 ? -19.047 -17.234 3.416 1 96.38 85 GLU A N 1
ATOM 654 C CA . GLU A 1 85 ? -19.312 -18.422 2.619 1 96.38 85 GLU A CA 1
ATOM 655 C C . GLU A 1 85 ? -18.062 -18.906 1.908 1 96.38 85 GLU A C 1
ATOM 657 O O . GLU A 1 85 ? -18.078 -19.953 1.252 1 96.38 85 GLU A O 1
ATOM 662 N N . VAL A 1 86 ? -17 -18.219 2.029 1 97.69 86 VAL A N 1
ATOM 663 C CA . VAL A 1 86 ? -15.727 -18.516 1.398 1 97.69 86 VAL A CA 1
ATOM 664 C C . VAL A 1 86 ? -14.711 -18.938 2.461 1 97.69 86 VAL A C 1
ATOM 666 O O . VAL A 1 86 ? -14.5 -18.234 3.445 1 97.69 86 VAL A O 1
ATOM 669 N N . GLN A 1 87 ? -14.102 -20.078 2.312 1 98.25 87 GLN A N 1
ATOM 670 C CA . GLN A 1 87 ? -13.125 -20.547 3.283 1 98.25 87 GLN A CA 1
ATOM 671 C C . GLN A 1 87 ? -11.719 -20.047 2.947 1 98.25 87 GLN A C 1
ATOM 673 O O . GLN A 1 87 ? -10.906 -19.828 3.842 1 98.25 87 GLN A O 1
ATOM 678 N N . VAL A 1 88 ? -11.461 -19.891 1.647 1 98.81 88 VAL A N 1
ATOM 679 C CA . VAL A 1 88 ? -10.141 -19.422 1.229 1 98.81 88 VAL A CA 1
ATOM 680 C C . VAL A 1 88 ? -10.297 -18.297 0.2 1 98.81 88 VAL A C 1
ATOM 682 O O . VAL A 1 88 ? -11.008 -18.453 -0.793 1 98.81 88 VAL A O 1
ATOM 685 N N . LEU A 1 89 ? -9.797 -17.172 0.483 1 98.88 89 LEU A N 1
ATOM 686 C CA . LEU A 1 89 ? -9.562 -16.109 -0.497 1 98.88 89 LEU A CA 1
ATOM 687 C C . LEU A 1 89 ? -8.117 -16.141 -0.987 1 98.88 89 LEU A C 1
ATOM 689 O O . LEU A 1 89 ? -7.195 -15.789 -0.244 1 98.88 89 LEU A O 1
ATOM 693 N N . PHE A 1 90 ? -7.879 -16.641 -2.213 1 98.88 90 PHE A N 1
ATOM 694 C CA . PHE A 1 90 ? -6.559 -16.797 -2.814 1 98.88 90 PHE A CA 1
ATOM 695 C C . PHE A 1 90 ? -6.223 -15.594 -3.688 1 98.88 90 PHE A C 1
ATOM 697 O O . PHE A 1 90 ? -6.727 -15.469 -4.805 1 98.88 90 PHE A O 1
ATOM 704 N N . LEU A 1 91 ? -5.387 -14.688 -3.152 1 98.75 91 LEU A N 1
ATOM 705 C CA . LEU A 1 91 ? -5 -13.492 -3.883 1 98.75 91 LEU A CA 1
ATOM 706 C C . LEU A 1 91 ? -4.047 -13.828 -5.023 1 98.75 91 LEU A C 1
ATOM 708 O O . LEU A 1 91 ? -2.861 -14.078 -4.789 1 98.75 91 LEU A O 1
ATOM 712 N N . ARG A 1 92 ? -4.625 -13.836 -6.242 1 98.38 92 ARG A N 1
ATOM 713 C CA . ARG A 1 92 ? -3.869 -14.289 -7.406 1 98.38 92 ARG A CA 1
ATOM 714 C C . ARG A 1 92 ? -3.758 -13.188 -8.453 1 98.38 92 ARG A C 1
ATOM 716 O O . ARG A 1 92 ? -3.373 -13.445 -9.594 1 98.38 92 ARG A O 1
ATOM 723 N N . ASN A 1 93 ? -4.172 -11.977 -8.102 1 97.12 93 ASN A N 1
ATOM 724 C CA . ASN A 1 93 ? -4.027 -10.867 -9.031 1 97.12 93 ASN A CA 1
ATOM 725 C C . ASN A 1 93 ? -2.576 -10.414 -9.156 1 97.12 93 ASN A C 1
ATOM 727 O O . ASN A 1 93 ? -1.77 -10.664 -8.25 1 97.12 93 ASN A O 1
ATOM 731 N N . ASP A 1 94 ? -2.186 -9.867 -10.258 1 94.94 94 ASP A N 1
ATOM 732 C CA . ASP A 1 94 ? -0.913 -9.18 -10.461 1 94.94 94 ASP A CA 1
ATOM 733 C C . ASP A 1 94 ? -1.079 -7.664 -10.359 1 94.94 94 ASP A C 1
ATOM 735 O O . ASP A 1 94 ? -1.55 -7.02 -11.297 1 94.94 94 ASP A O 1
ATOM 739 N N . PRO A 1 95 ? -0.632 -7.094 -9.273 1 93.19 95 PRO A N 1
ATOM 740 C CA . PRO A 1 95 ? -0.799 -5.645 -9.117 1 93.19 95 PRO A CA 1
ATOM 741 C C . PRO A 1 95 ? -0.097 -4.848 -10.211 1 93.19 95 PRO A C 1
ATOM 743 O O . PRO A 1 95 ? -0.549 -3.76 -10.578 1 93.19 95 PRO A O 1
ATOM 746 N N . SER A 1 96 ? 0.98 -5.344 -10.781 1 90.31 96 SER A N 1
ATOM 747 C CA . SER A 1 96 ? 1.732 -4.629 -11.805 1 90.31 96 SER A CA 1
ATOM 748 C C . SER A 1 96 ? 0.913 -4.469 -13.078 1 90.31 96 SER A C 1
ATOM 750 O O . SER A 1 96 ? 1.063 -3.482 -13.805 1 90.31 96 SER A O 1
ATOM 752 N N . GLU A 1 97 ? 0.083 -5.453 -13.312 1 90.81 97 GLU A N 1
ATOM 753 C CA . GLU A 1 97 ? -0.779 -5.379 -14.484 1 90.81 97 GLU A CA 1
ATOM 754 C C . GLU A 1 97 ? -1.781 -4.234 -14.367 1 90.81 97 GLU A C 1
ATOM 756 O O . GLU A 1 97 ? -2.17 -3.633 -15.367 1 90.81 97 GLU A O 1
ATOM 761 N N . ASP A 1 98 ? -2.191 -3.939 -13.172 1 91.38 98 ASP A N 1
ATOM 762 C CA . ASP A 1 98 ? -3.195 -2.906 -12.922 1 91.38 98 ASP A CA 1
ATOM 763 C C . ASP A 1 98 ? -2.545 -1.534 -12.773 1 91.38 98 ASP A C 1
ATOM 765 O O . ASP A 1 98 ? -3.195 -0.507 -12.977 1 91.38 98 ASP A O 1
ATOM 769 N N . ALA A 1 99 ? -1.308 -1.504 -12.453 1 86.06 99 ALA A N 1
ATOM 770 C CA . ALA A 1 99 ? -0.629 -0.274 -12.055 1 86.06 99 ALA A CA 1
ATOM 771 C C . ALA A 1 99 ? -0.771 0.803 -13.125 1 86.06 99 ALA A C 1
ATOM 773 O O . ALA A 1 99 ? -0.95 1.981 -12.812 1 86.06 99 ALA A O 1
ATOM 774 N N . ASP A 1 100 ? -0.826 0.436 -14.398 1 79.62 100 ASP A N 1
ATOM 775 C CA . ASP A 1 100 ? -0.817 1.428 -15.469 1 79.62 100 ASP A CA 1
ATOM 776 C C . ASP A 1 100 ? -2.238 1.795 -15.891 1 79.62 100 ASP A C 1
ATOM 778 O O . ASP A 1 100 ? -2.539 2.967 -16.125 1 79.62 100 ASP A O 1
ATOM 782 N N . THR A 1 101 ? -3.107 0.771 -15.891 1 84 101 THR A N 1
ATOM 783 C CA . THR A 1 101 ? -4.406 1.016 -16.516 1 84 101 THR A CA 1
ATOM 784 C C . THR A 1 101 ? -5.48 1.223 -15.445 1 84 101 THR A C 1
ATOM 786 O O . THR A 1 101 ? -6.5 1.866 -15.703 1 84 101 THR A O 1
ATOM 789 N N . ARG A 1 102 ? -5.289 0.66 -14.273 1 91.38 102 ARG A N 1
ATOM 790 C CA . ARG A 1 102 ? -6.227 0.77 -13.156 1 91.38 102 ARG A CA 1
ATOM 791 C C . ARG A 1 102 ? -5.488 0.922 -11.836 1 91.38 102 ARG A C 1
ATOM 793 O O . ARG A 1 102 ? -5.594 0.063 -10.953 1 91.38 102 ARG A O 1
ATOM 800 N N . PRO A 1 103 ? -4.887 2.088 -11.602 1 88.69 103 PRO A N 1
ATOM 801 C CA . PRO A 1 103 ? -4.043 2.25 -10.414 1 88.69 103 PRO A CA 1
ATOM 802 C C . PRO A 1 103 ? -4.805 2.008 -9.117 1 88.69 103 PRO A C 1
ATOM 804 O O . PRO A 1 103 ? -4.23 1.508 -8.141 1 88.69 103 PRO A O 1
ATOM 807 N N . TRP A 1 104 ? -6.152 2.232 -9.125 1 89.56 104 TRP A N 1
ATOM 808 C CA . TRP A 1 104 ? -6.957 2.057 -7.918 1 89.56 104 TRP A CA 1
ATOM 809 C C . TRP A 1 104 ? -7.051 0.582 -7.539 1 89.56 104 TRP A C 1
ATOM 811 O O . TRP A 1 104 ? -7.352 0.249 -6.387 1 89.56 104 TRP A O 1
ATOM 821 N N . ALA A 1 105 ? -6.793 -0.291 -8.453 1 93.94 105 ALA A N 1
ATOM 822 C CA . ALA A 1 105 ? -7 -1.724 -8.258 1 93.94 105 ALA A CA 1
ATOM 823 C C . ALA A 1 105 ? -5.773 -2.371 -7.625 1 93.94 105 ALA A C 1
ATOM 825 O O . ALA A 1 105 ? -5.848 -3.494 -7.117 1 93.94 105 ALA A O 1
ATOM 826 N N . VAL A 1 106 ? -4.652 -1.656 -7.613 1 91.75 106 VAL A N 1
ATOM 827 C CA . VAL A 1 106 ? -3.354 -2.219 -7.266 1 91.75 106 VAL A CA 1
ATOM 828 C C . VAL A 1 106 ? -3.389 -2.764 -5.84 1 91.75 106 VAL A C 1
ATOM 830 O O . VAL A 1 106 ? -2.912 -3.873 -5.582 1 91.75 106 VAL A O 1
ATOM 833 N N . TYR A 1 107 ? -4.082 -2.119 -4.945 1 91.94 107 TYR A N 1
ATOM 834 C CA . TYR A 1 107 ? -3.99 -2.492 -3.539 1 91.94 107 TYR A CA 1
ATOM 835 C C . TYR A 1 107 ? -5.305 -3.092 -3.047 1 91.94 107 TYR A C 1
ATOM 837 O O . TYR A 1 107 ? -5.461 -3.359 -1.854 1 91.94 107 TYR A O 1
ATOM 845 N N . VAL A 1 108 ? -6.25 -3.338 -3.9 1 95.62 108 VAL A N 1
ATOM 846 C CA . VAL A 1 108 ? -7.574 -3.814 -3.51 1 95.62 108 VAL A CA 1
ATOM 847 C C . VAL A 1 108 ? -7.457 -5.191 -2.861 1 95.62 108 VAL A C 1
ATOM 849 O O . VAL A 1 108 ? -8.078 -5.453 -1.83 1 95.62 108 VAL A O 1
ATOM 852 N N . GLY A 1 109 ? -6.598 -6.012 -3.455 1 96.75 109 GLY A N 1
ATOM 853 C CA . GLY A 1 109 ? -6.43 -7.348 -2.906 1 96.75 109 GLY A CA 1
ATOM 854 C C . GLY A 1 109 ? -5.93 -7.344 -1.473 1 96.75 109 GLY A C 1
ATOM 855 O O . GLY A 1 109 ? -6.461 -8.062 -0.624 1 96.75 109 GLY A O 1
ATOM 856 N N . THR A 1 110 ? -4.941 -6.539 -1.189 1 96.31 110 THR A N 1
ATOM 857 C CA . THR A 1 110 ? -4.375 -6.5 0.155 1 96.31 110 THR A CA 1
ATOM 858 C C . THR A 1 110 ? -5.332 -5.809 1.123 1 96.31 110 THR A C 1
ATOM 860 O O . THR A 1 110 ? -5.48 -6.238 2.27 1 96.31 110 THR A O 1
ATOM 863 N N . ASN A 1 111 ? -6 -4.73 0.644 1 95.44 111 ASN A N 1
ATOM 864 C CA . ASN A 1 111 ? -6.922 -4.004 1.511 1 95.44 111 ASN A CA 1
ATOM 865 C C . ASN A 1 111 ? -8.102 -4.879 1.933 1 95.44 111 ASN A C 1
ATOM 867 O O . ASN A 1 111 ? -8.328 -5.086 3.125 1 95.44 111 ASN A O 1
ATOM 871 N N . PHE A 1 112 ? -8.758 -5.395 0.987 1 97.31 112 PHE A N 1
ATOM 872 C CA . PHE A 1 112 ? -9.938 -6.195 1.298 1 97.31 112 PHE A CA 1
ATOM 873 C C . PHE A 1 112 ? -9.539 -7.578 1.794 1 97.31 112 PHE A C 1
ATOM 875 O O . PHE A 1 112 ? -10.289 -8.219 2.535 1 97.31 112 PHE A O 1
ATOM 882 N N . GLY A 1 113 ? -8.344 -8.07 1.364 1 97.94 113 GLY A N 1
ATOM 883 C CA . GLY A 1 113 ? -7.828 -9.297 1.951 1 97.94 113 GLY A CA 1
ATOM 884 C C . GLY A 1 113 ? -7.617 -9.195 3.451 1 97.94 113 GLY A C 1
ATOM 885 O O . GLY A 1 113 ? -7.906 -10.141 4.188 1 97.94 113 GLY A O 1
ATOM 886 N N . ARG A 1 114 ? -7.09 -8.055 3.875 1 96.38 114 ARG A N 1
ATOM 887 C CA . ARG A 1 114 ? -6.91 -7.816 5.305 1 96.38 114 ARG A CA 1
ATOM 888 C C . ARG A 1 114 ? -8.242 -7.852 6.039 1 96.38 114 ARG A C 1
ATOM 890 O O . ARG A 1 114 ? -8.352 -8.438 7.117 1 96.38 114 ARG A O 1
ATOM 897 N N . LEU A 1 115 ? -9.25 -7.215 5.48 1 96.25 115 LEU A N 1
ATOM 898 C CA . LEU A 1 115 ? -10.586 -7.215 6.074 1 96.25 115 LEU A CA 1
ATOM 899 C C . LEU A 1 115 ? -11.156 -8.625 6.129 1 96.25 115 LEU A C 1
ATOM 901 O O . LEU A 1 115 ? -11.789 -9.008 7.117 1 96.25 115 LEU A O 1
ATOM 905 N N . ALA A 1 116 ? -10.922 -9.391 5.047 1 97.62 116 ALA A N 1
ATOM 906 C CA . ALA A 1 116 ? -11.398 -10.766 4.988 1 97.62 116 ALA A CA 1
ATOM 907 C C . ALA A 1 116 ? -10.734 -11.625 6.066 1 97.62 116 ALA A C 1
ATOM 909 O O . ALA A 1 116 ? -11.406 -12.359 6.789 1 97.62 116 ALA A O 1
ATOM 910 N N . ALA A 1 117 ? -9.43 -11.445 6.191 1 97.19 117 ALA A N 1
ATOM 911 C CA . ALA A 1 117 ? -8.688 -12.203 7.191 1 97.19 117 ALA A CA 1
ATOM 912 C C . ALA A 1 117 ? -9.18 -11.883 8.602 1 97.19 117 ALA A C 1
ATOM 914 O O . ALA A 1 117 ? -9.32 -12.781 9.438 1 97.19 117 ALA A O 1
ATOM 915 N N . ALA A 1 118 ? -9.453 -10.633 8.82 1 93.94 118 ALA A N 1
ATOM 916 C CA . ALA A 1 118 ? -9.93 -10.188 10.133 1 93.94 118 ALA A CA 1
ATOM 917 C C . ALA A 1 118 ? -11.289 -10.797 10.453 1 93.94 118 ALA A C 1
ATOM 919 O O . ALA A 1 118 ? -11.695 -10.844 11.617 1 93.94 118 ALA A O 1
ATOM 920 N N . ARG A 1 119 ? -11.969 -11.25 9.453 1 94.25 119 ARG A N 1
ATOM 921 C CA . ARG A 1 119 ? -13.312 -11.805 9.625 1 94.25 119 ARG A CA 1
ATOM 922 C C . ARG A 1 119 ? -13.281 -13.328 9.578 1 94.25 119 ARG A C 1
ATOM 924 O O . ARG A 1 119 ? -14.32 -13.977 9.461 1 94.25 119 ARG A O 1
ATOM 931 N N . GLY A 1 120 ? -12.141 -13.898 9.531 1 94.75 120 GLY A N 1
ATOM 932 C CA . GLY A 1 120 ? -11.992 -15.328 9.719 1 94.75 120 GLY A CA 1
ATOM 933 C C . GLY A 1 120 ? -11.797 -16.078 8.414 1 94.75 120 GLY A C 1
ATOM 934 O O . GLY A 1 120 ? -11.742 -17.312 8.398 1 94.75 120 GLY A O 1
ATOM 935 N N . VAL A 1 121 ? -11.727 -15.406 7.297 1 97.75 121 VAL A N 1
ATOM 936 C CA . VAL A 1 121 ? -11.43 -16.062 6.023 1 97.75 121 VAL A CA 1
ATOM 937 C C . VAL A 1 121 ? -9.93 -16.297 5.902 1 97.75 121 VAL A C 1
ATOM 939 O O . VAL A 1 121 ? -9.117 -15.438 6.246 1 97.75 121 VAL A O 1
ATOM 942 N N . LEU A 1 122 ? -9.555 -17.516 5.516 1 98.44 122 LEU A N 1
ATOM 943 C CA . LEU A 1 122 ? -8.148 -17.75 5.207 1 98.44 122 LEU A CA 1
ATOM 944 C C . LEU A 1 122 ? -7.742 -17.031 3.928 1 98.44 122 LEU A C 1
ATOM 946 O O . LEU A 1 122 ? -8.312 -17.281 2.863 1 98.44 122 LEU A O 1
ATOM 950 N N . VAL A 1 123 ? -6.824 -16.109 4.051 1 98.81 123 VAL A N 1
ATOM 951 C CA . VAL A 1 123 ? -6.344 -15.359 2.895 1 98.81 123 VAL A CA 1
ATOM 952 C C . VAL A 1 123 ? -4.895 -15.734 2.602 1 98.81 123 VAL A C 1
ATOM 954 O O . VAL A 1 123 ? -4.043 -15.688 3.492 1 98.81 123 VAL A O 1
ATOM 957 N N . VAL A 1 124 ? -4.578 -16.125 1.311 1 98.81 124 VAL A N 1
ATOM 958 C CA . VAL A 1 124 ? -3.223 -16.516 0.928 1 98.81 124 VAL A CA 1
ATOM 959 C C . VAL A 1 124 ? -2.863 -15.859 -0.406 1 98.81 124 VAL A C 1
ATOM 961 O O . VAL A 1 124 ? -3.693 -15.789 -1.315 1 98.81 124 VAL A O 1
ATOM 964 N N . ASN A 1 125 ? -1.623 -15.484 -0.519 1 98.62 125 ASN A N 1
ATOM 965 C CA . ASN A 1 125 ? -0.672 -15.172 0.542 1 98.62 125 ASN A CA 1
ATOM 966 C C . ASN A 1 125 ? -1.225 -14.117 1.498 1 98.62 125 ASN A C 1
ATOM 968 O O . ASN A 1 125 ? -2.256 -13.5 1.222 1 98.62 125 ASN A O 1
ATOM 972 N N . ASP A 1 126 ? -0.618 -14.039 2.639 1 98.69 126 ASP A N 1
ATOM 973 C CA . ASP A 1 126 ? -1.115 -13.117 3.658 1 98.69 126 ASP A CA 1
ATOM 974 C C . ASP A 1 126 ? -1.151 -11.68 3.133 1 98.69 126 ASP A C 1
ATOM 976 O O . ASP A 1 126 ? -0.174 -11.203 2.555 1 98.69 126 ASP A O 1
ATOM 980 N N . PRO A 1 127 ? -2.27 -11.016 3.314 1 98 127 PRO A N 1
ATOM 981 C CA . PRO A 1 127 ? -2.404 -9.688 2.725 1 98 127 PRO A CA 1
ATOM 982 C C . PRO A 1 127 ? -1.401 -8.688 3.295 1 98 127 PRO A C 1
ATOM 984 O O . PRO A 1 127 ? -0.908 -7.816 2.568 1 98 127 PRO A O 1
ATOM 987 N N . ASP A 1 128 ? -1.075 -8.719 4.555 1 95.88 128 ASP A N 1
ATOM 988 C CA . ASP A 1 128 ? -0.093 -7.805 5.129 1 95.88 128 ASP A CA 1
ATOM 989 C C . ASP A 1 128 ? 1.302 -8.07 4.566 1 95.88 128 ASP A C 1
ATOM 991 O O . ASP A 1 128 ? 2.045 -7.137 4.266 1 95.88 128 ASP A O 1
ATOM 995 N N . GLY A 1 129 ? 1.627 -9.336 4.445 1 96.38 129 GLY A N 1
ATOM 996 C CA . GLY A 1 129 ? 2.875 -9.672 3.781 1 96.38 129 GLY A CA 1
ATOM 997 C C . GLY A 1 129 ? 2.936 -9.188 2.346 1 96.38 129 GLY A C 1
ATOM 998 O O . GLY A 1 129 ? 3.943 -8.625 1.917 1 96.38 129 GLY A O 1
ATOM 999 N N . LEU A 1 130 ? 1.836 -9.383 1.642 1 97.31 130 LEU A N 1
ATOM 1000 C CA . LEU A 1 130 ? 1.78 -8.961 0.245 1 97.31 130 LEU A CA 1
ATOM 1001 C C . LEU A 1 130 ? 1.901 -7.449 0.129 1 97.31 130 LEU A C 1
ATOM 1003 O O . LEU A 1 130 ? 2.473 -6.938 -0.838 1 97.31 130 LEU A O 1
ATOM 1007 N N . SER A 1 131 ? 1.406 -6.746 1.103 1 94.5 131 SER A N 1
ATOM 1008 C CA . SER A 1 131 ? 1.477 -5.289 1.074 1 94.5 131 SER A CA 1
ATOM 1009 C C . SER A 1 131 ? 2.922 -4.805 1.121 1 94.5 131 SER A C 1
ATOM 1011 O O . SER A 1 131 ? 3.234 -3.719 0.627 1 94.5 131 SER A O 1
ATOM 1013 N N . LEU A 1 132 ? 3.807 -5.57 1.671 1 93.19 132 LEU A N 1
ATOM 1014 C CA . LEU A 1 132 ? 5.223 -5.23 1.751 1 93.19 132 LEU A CA 1
ATOM 1015 C C . LEU A 1 132 ? 5.938 -5.559 0.444 1 93.19 132 LEU A C 1
ATOM 1017 O O . LEU A 1 132 ? 7.035 -5.062 0.187 1 93.19 132 LEU A O 1
ATOM 1021 N N . ALA A 1 133 ? 5.273 -6.379 -0.372 1 93.69 133 ALA A N 1
ATOM 1022 C CA . ALA A 1 133 ? 5.957 -6.961 -1.524 1 93.69 133 ALA A CA 1
ATOM 1023 C C . ALA A 1 133 ? 5.387 -6.414 -2.832 1 93.69 133 ALA A C 1
ATOM 1025 O O . ALA A 1 133 ? 5.48 -7.066 -3.875 1 93.69 133 ALA A O 1
ATOM 1026 N N . GLN A 1 134 ? 4.766 -5.293 -2.791 1 89.12 134 GLN A N 1
ATOM 1027 C CA . GLN A 1 134 ? 4.102 -4.746 -3.969 1 89.12 134 GLN A CA 1
ATOM 1028 C C . GLN A 1 134 ? 5.113 -4.32 -5.027 1 89.12 134 GLN A C 1
ATOM 1030 O O . GLN A 1 134 ? 4.758 -4.125 -6.191 1 89.12 134 GLN A O 1
ATOM 1035 N N . ASN A 1 135 ? 6.324 -4.074 -4.613 1 88.62 135 ASN A N 1
ATOM 1036 C CA . ASN A 1 135 ? 7.406 -3.756 -5.539 1 88.62 135 ASN A CA 1
ATOM 1037 C C . ASN A 1 135 ? 8.719 -4.422 -5.125 1 88.62 135 ASN A C 1
ATOM 1039 O O . ASN A 1 135 ? 8.758 -5.148 -4.129 1 88.62 135 ASN A O 1
ATOM 1043 N N . LYS A 1 136 ? 9.742 -4.203 -5.938 1 90.94 136 LYS A N 1
ATOM 1044 C CA . LYS A 1 136 ? 10.977 -4.965 -5.793 1 90.94 136 LYS A CA 1
ATOM 1045 C C . LYS A 1 136 ? 11.781 -4.488 -4.59 1 90.94 136 LYS A C 1
ATOM 1047 O O . LYS A 1 136 ? 12.797 -5.09 -4.234 1 90.94 136 LYS A O 1
ATOM 1052 N N . LEU A 1 137 ? 11.25 -3.42 -3.852 1 91.06 137 LEU A N 1
ATOM 1053 C CA . LEU A 1 137 ? 11.875 -2.994 -2.604 1 91.06 137 LEU A CA 1
ATOM 1054 C C . LEU A 1 137 ? 11.836 -4.113 -1.57 1 91.06 137 LEU A C 1
ATOM 1056 O O . LEU A 1 137 ? 12.75 -4.234 -0.749 1 91.06 137 LEU A O 1
ATOM 1060 N N . TYR A 1 138 ? 10.898 -5.004 -1.654 1 91.06 138 TYR A N 1
ATOM 1061 C CA . TYR A 1 138 ? 10.719 -6.137 -0.753 1 91.06 138 TYR A CA 1
ATOM 1062 C C . TYR A 1 138 ? 11.953 -7.031 -0.748 1 91.06 138 TYR A C 1
ATOM 1064 O O . TYR A 1 138 ? 12.336 -7.555 0.298 1 91.06 138 TYR A O 1
ATOM 1072 N N . PHE A 1 139 ? 12.539 -7.078 -1.879 1 88.81 139 PHE A N 1
ATOM 1073 C CA . PHE A 1 139 ? 13.656 -8 -2.033 1 88.81 139 PHE A CA 1
ATOM 1074 C C . PHE A 1 139 ? 14.875 -7.512 -1.259 1 88.81 139 PHE A C 1
ATOM 1076 O O . PHE A 1 139 ? 15.758 -8.297 -0.918 1 88.81 139 PHE A O 1
ATOM 1083 N N . GLN A 1 140 ? 14.906 -6.219 -0.95 1 87.56 140 GLN A N 1
ATOM 1084 C CA . GLN A 1 140 ? 16.031 -5.645 -0.228 1 87.56 140 GLN A CA 1
ATOM 1085 C C . GLN A 1 140 ? 16.031 -6.086 1.232 1 87.56 140 GLN A C 1
ATOM 1087 O O . GLN A 1 140 ? 17.031 -5.902 1.94 1 87.56 140 GLN A O 1
ATOM 1092 N N . GLU A 1 141 ? 14.977 -6.723 1.633 1 87.81 141 GLU A N 1
ATOM 1093 C CA . GLU A 1 141 ? 14.875 -7.191 3.012 1 87.81 141 GLU A CA 1
ATOM 1094 C C . GLU A 1 141 ? 15.492 -8.578 3.166 1 87.81 141 GLU A C 1
ATOM 1096 O O . GLU A 1 141 ? 15.633 -9.078 4.285 1 87.81 141 GLU A O 1
ATOM 1101 N N . PHE A 1 142 ? 15.844 -9.203 2.07 1 90.81 142 PHE A N 1
ATOM 1102 C CA . PHE A 1 142 ? 16.5 -10.508 2.115 1 90.81 142 PHE A CA 1
ATOM 1103 C C . PHE A 1 142 ? 18 -10.352 2.266 1 90.81 142 PHE A C 1
ATOM 1105 O O . PHE A 1 142 ? 18.547 -9.273 2.027 1 90.81 142 PHE A O 1
ATOM 1112 N N . PRO A 1 143 ? 18.672 -11.438 2.633 1 90.56 143 PRO A N 1
ATOM 1113 C CA . PRO A 1 143 ? 20.125 -11.344 2.84 1 90.56 143 PRO A CA 1
ATOM 1114 C C . PRO A 1 143 ? 20.875 -10.938 1.575 1 90.56 143 PRO A C 1
ATOM 1116 O O . PRO A 1 143 ? 20.547 -11.383 0.478 1 90.56 143 PRO A O 1
ATOM 1119 N N . GLU A 1 144 ? 21.891 -10.148 1.748 1 88.69 144 GLU A N 1
ATOM 1120 C CA . GLU A 1 144 ? 22.688 -9.602 0.648 1 88.69 144 GLU A CA 1
ATOM 1121 C C . GLU A 1 144 ? 23.375 -10.711 -0.133 1 88.69 144 GLU A C 1
ATOM 1123 O O . GLU A 1 144 ? 23.531 -10.617 -1.351 1 88.69 144 GLU A O 1
ATOM 1128 N N . ILE A 1 145 ? 23.672 -11.742 0.532 1 88.56 145 ILE A N 1
ATOM 1129 C CA . ILE A 1 145 ? 24.516 -12.789 -0.046 1 88.56 145 ILE A CA 1
ATOM 1130 C C . ILE A 1 145 ? 23.75 -13.5 -1.166 1 88.56 145 ILE A C 1
ATOM 1132 O O . ILE A 1 145 ? 24.359 -14.109 -2.049 1 88.56 145 ILE A O 1
ATOM 1136 N N . ILE A 1 146 ? 22.438 -13.375 -1.193 1 90.69 146 ILE A N 1
ATOM 1137 C CA . ILE A 1 146 ? 21.688 -14.125 -2.188 1 90.69 146 ILE A CA 1
ATOM 1138 C C . ILE A 1 146 ? 21.031 -13.164 -3.18 1 90.69 146 ILE A C 1
ATOM 1140 O O . ILE A 1 146 ? 20.156 -13.555 -3.947 1 90.69 146 ILE A O 1
ATOM 1144 N N . ARG A 1 147 ? 21.375 -11.93 -3.162 1 92.19 147 ARG A N 1
ATOM 1145 C CA . ARG A 1 147 ? 20.812 -10.953 -4.078 1 92.19 147 ARG A CA 1
ATOM 1146 C C . ARG A 1 147 ? 21.891 -10.297 -4.922 1 92.19 147 ARG A C 1
ATOM 1148 O O . ARG A 1 147 ? 23.031 -10.133 -4.469 1 92.19 147 ARG A O 1
ATOM 1155 N N . PRO A 1 148 ? 21.578 -9.883 -6.117 1 93.62 148 PRO A N 1
ATOM 1156 C CA . PRO A 1 148 ? 22.516 -9.031 -6.852 1 93.62 148 PRO A CA 1
ATOM 1157 C C . PRO A 1 148 ? 22.766 -7.691 -6.164 1 93.62 148 PRO A C 1
ATOM 1159 O O . PRO A 1 148 ? 21.906 -7.219 -5.402 1 93.62 148 PRO A O 1
ATOM 1162 N N . THR A 1 149 ? 24.016 -7.195 -6.398 1 95.38 149 THR A N 1
ATOM 1163 C CA . THR A 1 149 ? 24.234 -5.82 -5.973 1 95.38 149 THR A CA 1
ATOM 1164 C C . THR A 1 149 ? 23.25 -4.875 -6.645 1 95.38 149 THR A C 1
ATOM 1166 O O . THR A 1 149 ? 23.078 -4.902 -7.867 1 95.38 149 THR A O 1
ATOM 1169 N N . SER A 1 150 ? 22.562 -4.098 -5.824 1 96.25 150 SER A N 1
ATOM 1170 C CA . SER A 1 150 ? 21.453 -3.332 -6.391 1 96.25 150 SER A CA 1
ATOM 1171 C C . SER A 1 150 ? 21.484 -1.881 -5.922 1 96.25 150 SER A C 1
ATOM 1173 O O . SER A 1 150 ? 21.938 -1.593 -4.809 1 96.25 150 SER A O 1
ATOM 1175 N N . LEU A 1 151 ? 21.094 -1.008 -6.793 1 97.25 151 LEU A N 1
ATOM 1176 C CA . LEU A 1 151 ? 20.812 0.398 -6.527 1 97.25 151 LEU A CA 1
ATOM 1177 C C . LEU A 1 151 ? 19.359 0.743 -6.887 1 97.25 151 LEU A C 1
ATOM 1179 O O . LEU A 1 151 ? 18.859 0.329 -7.934 1 97.25 151 LEU A O 1
ATOM 1183 N N . ILE A 1 152 ? 18.656 1.406 -5.973 1 97.25 152 ILE A N 1
ATOM 1184 C CA . ILE A 1 152 ? 17.312 1.9 -6.254 1 97.25 152 ILE A CA 1
ATOM 1185 C C . ILE A 1 152 ? 17.312 3.428 -6.219 1 97.25 152 ILE A C 1
ATOM 1187 O O . ILE A 1 152 ? 17.688 4.031 -5.215 1 97.25 152 ILE A O 1
ATOM 1191 N N . SER A 1 153 ? 16.938 4.027 -7.332 1 97.44 153 SER A N 1
ATOM 1192 C CA . SER A 1 153 ? 16.984 5.48 -7.434 1 97.44 153 SER A CA 1
ATOM 1193 C C . SER A 1 153 ? 16.172 5.98 -8.625 1 97.44 153 SER A C 1
ATOM 1195 O O . SER A 1 153 ? 15.859 5.211 -9.531 1 97.44 153 SER A O 1
ATOM 1197 N N . ARG A 1 154 ? 15.781 7.223 -8.602 1 95.62 154 ARG A N 1
ATOM 1198 C CA . ARG A 1 154 ? 15.234 7.918 -9.758 1 95.62 154 ARG A CA 1
ATOM 1199 C C . ARG A 1 154 ? 16.234 8.914 -10.328 1 95.62 154 ARG A C 1
ATOM 1201 O O . ARG A 1 154 ? 15.898 9.711 -11.203 1 95.62 154 ARG A O 1
ATOM 1208 N N . SER A 1 155 ? 17.453 8.867 -9.812 1 94.56 155 SER A N 1
ATOM 1209 C CA . SER A 1 155 ? 18.5 9.773 -10.266 1 94.56 155 SER A CA 1
ATOM 1210 C C . SER A 1 155 ? 19.375 9.117 -11.32 1 94.56 155 SER A C 1
ATOM 1212 O O . SER A 1 155 ? 20.047 8.117 -11.039 1 94.56 155 SER A O 1
ATOM 1214 N N . ILE A 1 156 ? 19.406 9.75 -12.461 1 94 156 ILE A N 1
ATOM 1215 C CA . ILE A 1 156 ? 20.234 9.211 -13.531 1 94 156 ILE A CA 1
ATOM 1216 C C . ILE A 1 156 ? 21.703 9.266 -13.125 1 94 156 ILE A C 1
ATOM 1218 O O . ILE A 1 156 ? 22.5 8.391 -13.5 1 94 156 ILE A O 1
ATOM 1222 N N . GLU A 1 157 ? 22.047 10.273 -12.312 1 94.25 157 GLU A N 1
ATOM 1223 C CA . GLU A 1 157 ? 23.422 10.391 -11.836 1 94.25 157 GLU A CA 1
ATOM 1224 C C . GLU A 1 157 ? 23.812 9.195 -10.961 1 94.25 157 GLU A C 1
ATOM 1226 O O . GLU A 1 157 ? 24.891 8.641 -11.102 1 94.25 157 GLU A O 1
ATOM 1231 N N . GLU A 1 158 ? 22.891 8.797 -10.07 1 95.5 158 GLU A N 1
ATOM 1232 C CA . GLU A 1 158 ? 23.125 7.629 -9.219 1 95.5 158 GLU A CA 1
ATOM 1233 C C . GLU A 1 158 ? 23.25 6.355 -10.055 1 95.5 158 GLU A C 1
ATOM 1235 O O . GLU A 1 158 ? 24.109 5.516 -9.797 1 95.5 158 GLU A O 1
ATOM 1240 N N . ILE A 1 159 ? 22.406 6.258 -11.047 1 96.06 159 ILE A N 1
ATOM 1241 C CA . ILE A 1 159 ? 22.375 5.07 -11.891 1 96.06 159 ILE A CA 1
ATOM 1242 C C . ILE A 1 159 ? 23.672 4.988 -12.711 1 96.06 159 ILE A C 1
ATOM 1244 O O . ILE A 1 159 ? 24.281 3.926 -12.812 1 96.06 159 ILE A O 1
ATOM 1248 N N . ARG A 1 160 ? 24.125 6.125 -13.273 1 95.69 160 ARG A N 1
ATOM 1249 C CA . ARG A 1 160 ? 25.375 6.176 -14.016 1 95.69 160 ARG A CA 1
ATOM 1250 C C . ARG A 1 160 ? 26.562 5.77 -13.141 1 95.69 160 ARG A C 1
ATOM 1252 O O . ARG A 1 160 ? 27.438 5.02 -13.57 1 95.69 160 ARG A O 1
ATOM 1259 N N . SER A 1 161 ? 26.578 6.312 -11.984 1 96.12 161 SER A N 1
ATOM 1260 C CA . SER A 1 161 ? 27.641 5.977 -11.039 1 96.12 161 SER A CA 1
ATOM 1261 C C . SER A 1 161 ? 27.656 4.48 -10.734 1 96.12 161 SER A C 1
ATOM 1263 O O . SER A 1 161 ? 28.719 3.865 -10.672 1 96.12 161 SER A O 1
ATOM 1265 N N . PHE A 1 162 ? 26.531 3.902 -10.547 1 97.19 162 PHE A N 1
ATOM 1266 C CA . PHE A 1 162 ? 26.422 2.471 -10.297 1 97.19 162 PHE A CA 1
ATOM 1267 C C . PHE A 1 162 ? 26.969 1.669 -11.469 1 97.19 162 PHE A C 1
ATOM 1269 O O . PHE A 1 162 ? 27.734 0.72 -11.266 1 97.19 162 PHE A O 1
ATOM 1276 N N . ILE A 1 163 ? 26.547 2.043 -12.648 1 96.56 163 ILE A N 1
ATOM 1277 C CA . ILE A 1 163 ? 26.984 1.339 -13.844 1 96.56 163 ILE A CA 1
ATOM 1278 C C . ILE A 1 163 ? 28.5 1.43 -13.977 1 96.56 163 ILE A C 1
ATOM 1280 O O . ILE A 1 163 ? 29.156 0.455 -14.352 1 96.56 163 ILE A O 1
ATOM 1284 N N . GLU A 1 164 ? 29.031 2.568 -13.695 1 95.62 164 GLU A N 1
ATOM 1285 C CA . GLU A 1 164 ? 30.469 2.783 -13.75 1 95.62 164 GLU A CA 1
ATOM 1286 C C . GLU A 1 164 ? 31.219 1.817 -12.82 1 95.62 164 GLU A C 1
ATOM 1288 O O . GLU A 1 164 ? 32.312 1.352 -13.148 1 95.62 164 GLU A O 1
ATOM 1293 N N . ASP A 1 165 ? 30.625 1.519 -11.711 1 96.19 165 ASP A N 1
ATOM 1294 C CA . ASP A 1 165 ? 31.234 0.654 -10.711 1 96.19 165 ASP A CA 1
ATOM 1295 C C . ASP A 1 165 ? 31.094 -0.817 -11.094 1 96.19 165 ASP A C 1
ATOM 1297 O O . ASP A 1 165 ? 31.656 -1.693 -10.422 1 96.19 165 ASP A O 1
ATOM 1301 N N . HIS A 1 166 ? 30.422 -1.109 -12.172 1 95.5 166 HIS A N 1
ATOM 1302 C CA . HIS A 1 166 ? 30.172 -2.486 -12.578 1 95.5 166 HIS A CA 1
ATOM 1303 C C . HIS A 1 166 ? 30.531 -2.699 -14.047 1 95.5 166 HIS A C 1
ATOM 1305 O O . HIS A 1 166 ? 29.672 -2.652 -14.922 1 95.5 166 HIS A O 1
ATOM 1311 N N . PRO A 1 167 ? 31.766 -3.025 -14.336 1 92 167 PRO A N 1
ATOM 1312 C CA . PRO A 1 167 ? 32.281 -3.148 -15.703 1 92 167 PRO A CA 1
ATOM 1313 C C . PRO A 1 167 ? 31.562 -4.234 -16.5 1 92 167 PRO A C 1
ATOM 1315 O O . PRO A 1 167 ? 31.547 -4.191 -17.734 1 92 167 PRO A O 1
ATOM 1318 N N . GLY A 1 168 ? 31.016 -5.184 -15.867 1 91.81 168 GLY A N 1
ATOM 1319 C CA . GLY A 1 168 ? 30.266 -6.223 -16.562 1 91.81 168 GLY A CA 1
ATOM 1320 C C . GLY A 1 168 ? 28.891 -5.762 -17.016 1 91.81 168 GLY A C 1
ATOM 1321 O O . GLY A 1 168 ? 28.188 -6.492 -17.719 1 91.81 168 GLY A O 1
ATOM 1322 N N . GLY A 1 169 ? 28.594 -4.566 -16.672 1 94.06 169 GLY A N 1
ATOM 1323 C CA . GLY A 1 169 ? 27.312 -4.008 -17.016 1 94.06 169 GLY A CA 1
ATOM 1324 C C . GLY A 1 169 ? 26.281 -4.113 -15.906 1 94.06 169 GLY A C 1
ATOM 1325 O O . GLY A 1 169 ? 26.594 -4.586 -14.812 1 94.06 169 GLY A O 1
ATOM 1326 N N . ALA A 1 170 ? 25.094 -3.586 -16.266 1 95.88 170 ALA A N 1
ATOM 1327 C CA . ALA A 1 170 ? 24.016 -3.553 -15.281 1 95.88 170 ALA A CA 1
ATOM 1328 C C . ALA A 1 170 ? 22.656 -3.812 -15.938 1 95.88 170 ALA A C 1
ATOM 1330 O O . ALA A 1 170 ? 22.5 -3.582 -17.141 1 95.88 170 ALA A O 1
ATOM 1331 N N . ILE A 1 171 ? 21.797 -4.43 -15.188 1 94.81 171 ILE A N 1
ATOM 1332 C CA . ILE A 1 171 ? 20.406 -4.543 -15.578 1 94.81 171 ILE A CA 1
ATOM 1333 C C . ILE A 1 171 ? 19.594 -3.396 -14.969 1 94.81 171 ILE A C 1
ATOM 1335 O O . ILE A 1 171 ? 19.703 -3.129 -13.773 1 94.81 171 ILE A O 1
ATOM 1339 N N . LEU A 1 172 ? 18.922 -2.652 -15.805 1 95.38 172 LEU A N 1
ATOM 1340 C CA . LEU A 1 172 ? 18.047 -1.567 -15.375 1 95.38 172 LEU A CA 1
ATOM 1341 C C . LEU A 1 172 ? 16.594 -1.927 -15.609 1 95.38 172 LEU A C 1
ATOM 1343 O O . LEU A 1 172 ? 16.219 -2.334 -16.719 1 95.38 172 LEU A O 1
ATOM 1347 N N . LYS A 1 173 ? 15.789 -1.87 -14.57 1 93.62 173 LYS A N 1
ATOM 1348 C CA . LYS A 1 173 ? 14.367 -2.199 -14.695 1 93.62 173 LYS A CA 1
ATOM 1349 C C . LYS A 1 173 ? 13.531 -1.394 -13.711 1 93.62 173 LYS A C 1
ATOM 1351 O O . LYS A 1 173 ? 14.047 -0.872 -12.727 1 93.62 173 LYS A O 1
ATOM 1356 N N . PRO A 1 174 ? 12.234 -1.228 -14.047 1 93.44 174 PRO A N 1
ATOM 1357 C CA . PRO A 1 174 ? 11.352 -0.543 -13.102 1 93.44 174 PRO A CA 1
ATOM 1358 C C . PRO A 1 174 ? 11.234 -1.281 -11.766 1 93.44 174 PRO A C 1
ATOM 1360 O O . PRO A 1 174 ? 11.25 -2.514 -11.734 1 93.44 174 PRO A O 1
ATOM 1363 N N . LEU A 1 175 ? 11.102 -0.409 -10.711 1 92.75 175 LEU A N 1
ATOM 1364 C CA . LEU A 1 175 ? 10.914 -0.992 -9.391 1 92.75 175 LEU A CA 1
ATOM 1365 C C . LEU A 1 175 ? 9.609 -1.778 -9.32 1 92.75 175 LEU A C 1
ATOM 1367 O O . LEU A 1 175 ? 9.547 -2.818 -8.664 1 92.75 175 LEU A O 1
ATOM 1371 N N . GLN A 1 176 ? 8.578 -1.217 -9.891 1 88.25 176 GLN A N 1
ATOM 1372 C CA . GLN A 1 176 ? 7.301 -1.905 -10.031 1 88.25 176 GLN A CA 1
ATOM 1373 C C . GLN A 1 176 ? 7.09 -2.395 -11.461 1 88.25 176 GLN A C 1
ATOM 1375 O O . GLN A 1 176 ? 7.25 -1.629 -12.414 1 88.25 176 GLN A O 1
ATOM 1380 N N . GLY A 1 177 ? 6.789 -3.67 -11.648 1 84.94 177 GLY A N 1
ATOM 1381 C CA . GLY A 1 177 ? 6.613 -4.258 -12.969 1 84.94 177 GLY A CA 1
ATOM 1382 C C . GLY A 1 177 ? 6.688 -5.773 -12.961 1 84.94 177 GLY A C 1
ATOM 1383 O O . GLY A 1 177 ? 7.086 -6.375 -11.961 1 84.94 177 GLY A O 1
ATOM 1384 N N . SER A 1 178 ? 6.219 -6.258 -14.125 1 82.56 178 SER A N 1
ATOM 1385 C CA . SER A 1 178 ? 6.227 -7.707 -14.312 1 82.56 178 SER A CA 1
ATOM 1386 C C . SER A 1 178 ? 6.438 -8.078 -15.773 1 82.56 178 SER A C 1
ATOM 1388 O O . SER A 1 178 ? 6.449 -7.207 -16.641 1 82.56 178 SER A O 1
ATOM 1390 N N . GLY A 1 179 ? 6.801 -9.312 -16.016 1 81.69 179 GLY A N 1
ATOM 1391 C CA . GLY A 1 179 ? 6.816 -9.859 -17.359 1 81.69 179 GLY A CA 1
ATOM 1392 C C . GLY A 1 179 ? 7.996 -9.383 -18.188 1 81.69 179 GLY A C 1
ATOM 1393 O O . GLY A 1 179 ? 7.949 -9.398 -19.406 1 81.69 179 GLY A O 1
ATOM 1394 N N . GLY A 1 180 ? 8.961 -8.766 -17.516 1 83.62 180 GLY A N 1
ATOM 1395 C CA . GLY A 1 180 ? 10.141 -8.312 -18.234 1 83.62 180 GLY A CA 1
ATOM 1396 C C . GLY A 1 180 ? 9.938 -6.984 -18.938 1 83.62 180 GLY A C 1
ATOM 1397 O O . GLY A 1 180 ? 10.789 -6.551 -19.719 1 83.62 180 GLY A O 1
ATOM 1398 N N . LYS A 1 181 ? 8.828 -6.379 -18.641 1 83.81 181 LYS A N 1
ATOM 1399 C CA . LYS A 1 181 ? 8.531 -5.09 -19.25 1 83.81 181 LYS A CA 1
ATOM 1400 C C . LYS A 1 181 ? 9.547 -4.035 -18.828 1 83.81 181 LYS A C 1
ATOM 1402 O O . LYS A 1 181 ? 9.812 -3.867 -17.641 1 83.81 181 LYS A O 1
ATOM 1407 N N . ASN A 1 182 ? 10.203 -3.377 -19.766 1 89.12 182 ASN A N 1
ATOM 1408 C CA . ASN A 1 182 ? 11.141 -2.279 -19.562 1 89.12 182 ASN A CA 1
ATOM 1409 C C . ASN A 1 182 ? 12.375 -2.729 -18.797 1 89.12 182 ASN A C 1
ATOM 1411 O O . ASN A 1 182 ? 12.82 -2.043 -17.875 1 89.12 182 ASN A O 1
ATOM 1415 N N . VAL A 1 183 ? 12.797 -3.896 -19.078 1 91.25 183 VAL A N 1
ATOM 1416 C CA . VAL A 1 183 ? 14.062 -4.402 -18.562 1 91.25 183 VAL A CA 1
ATOM 1417 C C . VAL A 1 183 ? 15.172 -4.195 -19.594 1 91.25 183 VAL A C 1
ATOM 1419 O O . VAL A 1 183 ? 15.047 -4.633 -20.734 1 91.25 183 VAL A O 1
ATOM 1422 N N . PHE A 1 184 ? 16.312 -3.584 -19.219 1 93.12 184 PHE A N 1
ATOM 1423 C CA . PHE A 1 184 ? 17.391 -3.242 -20.141 1 93.12 184 PHE A CA 1
ATOM 1424 C C . PHE A 1 184 ? 18.734 -3.689 -19.578 1 93.12 184 PHE A C 1
ATOM 1426 O O . PHE A 1 184 ? 18.984 -3.549 -18.391 1 93.12 184 PHE A O 1
ATOM 1433 N N . LYS A 1 185 ? 19.516 -4.25 -20.406 1 93.38 185 LYS A N 1
ATOM 1434 C CA . LYS A 1 185 ? 20.922 -4.426 -20.062 1 93.38 185 LYS A CA 1
ATOM 1435 C C . LYS A 1 185 ? 21.75 -3.227 -20.531 1 93.38 185 LYS A C 1
ATOM 1437 O O . LYS A 1 185 ? 21.688 -2.838 -21.688 1 93.38 185 LYS A O 1
ATOM 1442 N N . ILE A 1 186 ? 22.391 -2.643 -19.656 1 94.81 186 ILE A N 1
ATOM 1443 C CA . ILE A 1 186 ? 23.266 -1.51 -19.922 1 94.81 186 ILE A CA 1
ATOM 1444 C C . ILE A 1 186 ? 24.719 -1.939 -19.781 1 94.81 186 ILE A C 1
ATOM 1446 O O . ILE A 1 186 ? 25.141 -2.385 -18.703 1 94.81 186 ILE A O 1
ATOM 1450 N N . ASN A 1 187 ? 25.484 -1.742 -20.812 1 92.94 187 ASN A N 1
ATOM 1451 C CA . ASN A 1 187 ? 26.844 -2.271 -20.812 1 92.94 187 ASN A CA 1
ATOM 1452 C C . ASN A 1 187 ? 27.812 -1.322 -20.125 1 92.94 187 ASN A C 1
ATOM 1454 O O . ASN A 1 187 ? 28.812 -1.762 -19.547 1 92.94 187 ASN A O 1
ATOM 1458 N N . SER A 1 188 ? 27.609 -0.111 -20.328 1 91.94 188 SER A N 1
ATOM 1459 C CA . SER A 1 188 ? 28.484 0.876 -19.703 1 91.94 188 SER A CA 1
ATOM 1460 C C . SER A 1 188 ? 27.75 2.191 -19.469 1 91.94 188 SER A C 1
ATOM 1462 O O . SER A 1 188 ? 26.672 2.424 -20.031 1 91.94 188 SER A O 1
ATOM 1464 N N . LYS A 1 189 ? 28.422 3.023 -18.609 1 87.31 189 LYS A N 1
ATOM 1465 C CA . LYS A 1 189 ? 27.828 4.324 -18.297 1 87.31 189 LYS A CA 1
ATOM 1466 C C . LYS A 1 189 ? 27.734 5.199 -19.547 1 87.31 189 LYS A C 1
ATOM 1468 O O . LYS A 1 189 ? 26.984 6.168 -19.578 1 87.31 189 LYS A O 1
ATOM 1473 N N . ASP A 1 190 ? 28.531 4.848 -20.547 1 86.5 190 ASP A N 1
ATOM 1474 C CA . ASP A 1 190 ? 28.625 5.652 -21.75 1 86.5 190 ASP A CA 1
ATOM 1475 C C . ASP A 1 190 ? 27.703 5.109 -22.844 1 86.5 190 ASP A C 1
ATOM 1477 O O . ASP A 1 190 ? 27.75 5.551 -24 1 86.5 190 ASP A O 1
ATOM 1481 N N . GLU A 1 191 ? 26.875 4.172 -22.453 1 89.12 191 GLU A N 1
ATOM 1482 C CA . GLU A 1 191 ? 25.906 3.639 -23.422 1 89.12 191 GLU A CA 1
ATOM 1483 C C . GLU A 1 191 ? 25.078 4.758 -24.047 1 89.12 191 GLU A C 1
ATOM 1485 O O . GLU A 1 191 ? 24.516 5.594 -23.344 1 89.12 191 GLU A O 1
ATOM 1490 N N . ALA A 1 192 ? 24.984 4.812 -25.344 1 85.25 192 ALA A N 1
ATOM 1491 C CA . ALA A 1 192 ? 24.438 5.922 -26.109 1 85.25 192 ALA A CA 1
ATOM 1492 C C . ALA A 1 192 ? 22.969 6.152 -25.766 1 85.25 192 ALA A C 1
ATOM 1494 O O . ALA A 1 192 ? 22.5 7.293 -25.734 1 85.25 192 ALA A O 1
ATOM 1495 N N . ASN A 1 193 ? 22.281 5.133 -25.484 1 91.38 193 ASN A N 1
ATOM 1496 C CA . ASN A 1 193 ? 20.828 5.262 -25.312 1 91.38 193 ASN A CA 1
ATOM 1497 C C . ASN A 1 193 ? 20.453 5.301 -23.828 1 91.38 193 ASN A C 1
ATOM 1499 O O . ASN A 1 193 ? 19.281 5.199 -23.484 1 91.38 193 ASN A O 1
ATOM 1503 N N . LEU A 1 194 ? 21.438 5.434 -22.984 1 92.69 194 LEU A N 1
ATOM 1504 C CA . LEU A 1 194 ? 21.172 5.348 -21.547 1 92.69 194 LEU A CA 1
ATOM 1505 C C . LEU A 1 194 ? 20.156 6.402 -21.125 1 92.69 194 LEU A C 1
ATOM 1507 O O . LEU A 1 194 ? 19.234 6.113 -20.359 1 92.69 194 LEU A O 1
ATOM 1511 N N . ASN A 1 195 ? 20.266 7.586 -21.656 1 92.19 195 ASN A N 1
ATOM 1512 C CA . ASN A 1 195 ? 19.328 8.648 -21.312 1 92.19 195 ASN A CA 1
ATOM 1513 C C . ASN A 1 195 ? 17.906 8.312 -21.75 1 92.19 195 ASN A C 1
ATOM 1515 O O . ASN A 1 195 ? 16.953 8.531 -21 1 92.19 195 ASN A O 1
ATOM 1519 N N . GLN A 1 196 ? 17.812 7.836 -22.938 1 91.12 196 GLN A N 1
ATOM 1520 C CA . GLN A 1 196 ? 16.5 7.461 -23.469 1 91.12 196 GLN A CA 1
ATOM 1521 C C . GLN A 1 196 ? 15.906 6.289 -22.688 1 91.12 196 GLN A C 1
ATOM 1523 O O . GLN A 1 196 ? 14.711 6.277 -22.391 1 91.12 196 GLN A O 1
ATOM 1528 N N . ILE A 1 197 ? 16.75 5.344 -22.375 1 91.69 197 ILE A N 1
ATOM 1529 C CA . ILE A 1 197 ? 16.328 4.184 -21.609 1 91.69 197 ILE A CA 1
ATOM 1530 C C . ILE A 1 197 ? 15.828 4.633 -20.234 1 91.69 197 ILE A C 1
ATOM 1532 O O . ILE A 1 197 ? 14.766 4.203 -19.781 1 91.69 197 ILE A O 1
ATOM 1536 N N . PHE A 1 198 ? 16.594 5.492 -19.656 1 92.19 198 PHE A N 1
ATOM 1537 C CA . PHE A 1 198 ? 16.219 6.031 -18.359 1 92.19 198 PHE A CA 1
ATOM 1538 C C . PHE A 1 198 ? 14.859 6.723 -18.422 1 92.19 198 PHE A C 1
ATOM 1540 O O . PHE A 1 198 ? 14.008 6.508 -17.562 1 92.19 198 PHE A O 1
ATOM 1547 N N . GLU A 1 199 ? 14.641 7.477 -19.406 1 89.56 199 GLU A N 1
ATOM 1548 C CA . GLU A 1 199 ? 13.391 8.219 -19.562 1 89.56 199 GLU A CA 1
ATOM 1549 C C . GLU A 1 199 ? 12.203 7.277 -19.703 1 89.56 199 GLU A C 1
ATOM 1551 O O . GLU A 1 199 ? 11.164 7.484 -19.078 1 89.56 199 GLU A O 1
ATOM 1556 N N . VAL A 1 200 ? 12.383 6.273 -20.453 1 86.12 200 VAL A N 1
ATOM 1557 C CA . VAL A 1 200 ? 11.305 5.316 -20.703 1 86.12 200 VAL A CA 1
ATOM 1558 C C . VAL A 1 200 ? 11.031 4.516 -19.422 1 86.12 200 VAL A C 1
ATOM 1560 O O . VAL A 1 200 ? 9.875 4.344 -19.031 1 86.12 200 VAL A O 1
ATOM 1563 N N . ALA A 1 201 ? 12.078 4.137 -18.797 1 86.62 201 ALA A N 1
ATOM 1564 C CA . ALA A 1 201 ? 11.945 3.229 -17.656 1 86.62 201 ALA A CA 1
ATOM 1565 C C . ALA A 1 201 ? 11.5 3.98 -16.406 1 86.62 201 ALA A C 1
ATOM 1567 O O . ALA A 1 201 ? 10.875 3.4 -15.516 1 86.62 201 ALA A O 1
ATOM 1568 N N . SER A 1 202 ? 11.82 5.211 -16.297 1 83.62 202 SER A N 1
ATOM 1569 C CA . SER A 1 202 ? 11.57 5.973 -15.07 1 83.62 202 SER A CA 1
ATOM 1570 C C . SER A 1 202 ? 10.164 6.551 -15.062 1 83.62 202 SER A C 1
ATOM 1572 O O . SER A 1 202 ? 9.734 7.137 -14.062 1 83.62 202 SER A O 1
ATOM 1574 N N . GLY A 1 203 ? 9.453 6.473 -16.203 1 77.94 203 GLY A N 1
ATOM 1575 C CA . GLY A 1 203 ? 8.086 6.973 -16.266 1 77.94 203 GLY A CA 1
ATOM 1576 C C . GLY A 1 203 ? 7.176 6.355 -15.219 1 77.94 203 GLY A C 1
ATOM 1577 O O . GLY A 1 203 ? 6.246 7.008 -14.734 1 77.94 203 GLY A O 1
ATOM 1578 N N . GLY A 1 204 ? 7.504 5.238 -14.828 1 76.88 204 GLY A N 1
ATOM 1579 C CA . GLY A 1 204 ? 6.68 4.512 -13.875 1 76.88 204 GLY A CA 1
ATOM 1580 C C . GLY A 1 204 ? 7.176 4.629 -12.445 1 76.88 204 GLY A C 1
ATOM 1581 O O . GLY A 1 204 ? 6.727 3.889 -11.562 1 76.88 204 GLY A O 1
ATOM 1582 N N . GLY A 1 205 ? 8.164 5.59 -12.258 1 90.19 205 GLY A N 1
ATOM 1583 C CA . GLY A 1 205 ? 8.617 5.758 -10.883 1 90.19 205 GLY A CA 1
ATOM 1584 C C . GLY A 1 205 ? 10.078 5.406 -10.688 1 90.19 205 GLY A C 1
ATOM 1585 O O . GLY A 1 205 ? 10.945 5.922 -11.398 1 90.19 205 GLY A O 1
ATOM 1586 N N . TYR A 1 206 ? 10.359 4.613 -9.695 1 94.56 206 TYR A N 1
ATOM 1587 C CA . TYR A 1 206 ? 11.719 4.258 -9.32 1 94.56 206 TYR A CA 1
ATOM 1588 C C . TYR A 1 206 ? 12.273 3.168 -10.234 1 94.56 206 TYR A C 1
ATOM 1590 O O . TYR A 1 206 ? 11.508 2.387 -10.805 1 94.56 206 TYR A O 1
ATOM 1598 N N . LEU A 1 207 ? 13.578 3.178 -10.336 1 96.19 207 LEU A N 1
ATOM 1599 C CA . LEU A 1 207 ? 14.32 2.139 -11.039 1 96.19 207 LEU A CA 1
ATOM 1600 C C . LEU A 1 207 ? 15.195 1.348 -10.078 1 96.19 207 LEU A C 1
ATOM 1602 O O . LEU A 1 207 ? 15.594 1.86 -9.031 1 96.19 207 LEU A O 1
ATOM 1606 N N . ILE A 1 208 ? 15.422 0.177 -10.391 1 95.88 208 ILE A N 1
ATOM 1607 C CA . ILE A 1 208 ? 16.422 -0.651 -9.734 1 95.88 208 ILE A CA 1
ATOM 1608 C C . ILE A 1 208 ? 17.516 -1.023 -10.734 1 95.88 208 ILE A C 1
ATOM 1610 O O . ILE A 1 208 ? 17.219 -1.46 -11.852 1 95.88 208 ILE A O 1
ATOM 1614 N N . ALA A 1 209 ? 18.703 -0.684 -10.43 1 96.56 209 ALA A N 1
ATOM 1615 C CA . ALA A 1 209 ? 19.891 -1.123 -11.164 1 96.56 209 ALA A CA 1
ATOM 1616 C C . ALA A 1 209 ? 20.594 -2.266 -10.438 1 96.56 209 ALA A C 1
ATOM 1618 O O . ALA A 1 209 ? 20.844 -2.18 -9.234 1 96.56 209 ALA A O 1
ATOM 1619 N N . GLN A 1 210 ? 20.859 -3.332 -11.148 1 95.81 210 GLN A N 1
ATOM 1620 C CA . GLN A 1 210 ? 21.531 -4.508 -10.594 1 95.81 210 GLN A CA 1
ATOM 1621 C C . GLN A 1 210 ? 22.719 -4.922 -11.438 1 95.81 210 GLN A C 1
ATOM 1623 O O . GLN A 1 210 ? 22.703 -4.789 -12.664 1 95.81 210 GLN A O 1
ATOM 1628 N N . ASN A 1 211 ? 23.75 -5.332 -10.75 1 95.56 211 ASN A N 1
ATOM 1629 C CA . ASN A 1 211 ? 24.875 -5.855 -11.523 1 95.56 211 ASN A CA 1
ATOM 1630 C C . ASN A 1 211 ? 24.453 -7.039 -12.391 1 95.56 211 ASN A C 1
ATOM 1632 O O . ASN A 1 211 ? 23.656 -7.879 -11.961 1 95.56 211 ASN A O 1
ATOM 1636 N N . TYR A 1 212 ? 25 -7.047 -13.602 1 93.94 212 TYR A N 1
ATOM 1637 C CA . TYR A 1 212 ? 24.703 -8.141 -14.516 1 93.94 212 TYR A CA 1
ATOM 1638 C C . TYR A 1 212 ? 25.328 -9.445 -14.031 1 93.94 212 TYR A C 1
ATOM 1640 O O . TYR A 1 212 ? 26.5 -9.461 -13.625 1 93.94 212 TYR A O 1
ATOM 1648 N N . ILE A 1 213 ? 24.547 -10.484 -14.078 1 92.75 213 ILE A N 1
ATOM 1649 C CA . ILE A 1 213 ? 25.031 -11.82 -13.734 1 92.75 213 ILE A CA 1
ATOM 1650 C C . ILE A 1 213 ? 25.234 -12.641 -15 1 92.75 213 ILE A C 1
ATOM 1652 O O . ILE A 1 213 ? 24.266 -13.023 -15.664 1 92.75 213 ILE A O 1
ATOM 1656 N N . PRO A 1 214 ? 26.406 -13.039 -15.297 1 90.69 214 PRO A N 1
ATOM 1657 C CA . PRO A 1 214 ? 26.703 -13.711 -16.562 1 90.69 214 PRO A CA 1
ATOM 1658 C C . PRO A 1 214 ? 25.922 -15.008 -16.734 1 90.69 214 PRO A C 1
ATOM 1660 O O . PRO A 1 214 ? 25.531 -15.352 -17.859 1 90.69 214 PRO A O 1
ATOM 1663 N N . ASP A 1 215 ? 25.656 -15.688 -15.672 1 90.38 215 ASP A N 1
ATOM 1664 C CA . ASP A 1 215 ? 24.938 -16.953 -15.734 1 90.38 215 ASP A CA 1
ATOM 1665 C C . ASP A 1 215 ? 23.531 -16.766 -16.297 1 90.38 215 ASP A C 1
ATOM 1667 O O . ASP A 1 215 ? 22.875 -17.719 -16.688 1 90.38 215 ASP A O 1
ATOM 1671 N N . ALA A 1 216 ? 23.125 -15.508 -16.391 1 89.12 216 ALA A N 1
ATOM 1672 C CA . ALA A 1 216 ? 21.781 -15.203 -16.859 1 89.12 216 ALA A CA 1
ATOM 1673 C C . ALA A 1 216 ? 21.609 -15.586 -18.328 1 89.12 216 ALA A C 1
ATOM 1675 O O . ALA A 1 216 ? 20.484 -15.734 -18.812 1 89.12 216 ALA A O 1
ATOM 1676 N N . VAL A 1 217 ? 22.688 -15.766 -19 1 86.94 217 VAL A N 1
ATOM 1677 C CA . VAL A 1 217 ? 22.656 -16.125 -20.422 1 86.94 217 VAL A CA 1
ATOM 1678 C C . VAL A 1 217 ? 22 -17.484 -20.594 1 86.94 217 VAL A C 1
ATOM 1680 O O . VAL A 1 217 ? 21.312 -17.734 -21.578 1 86.94 217 VAL A O 1
ATOM 1683 N N . ALA A 1 218 ? 22.172 -18.328 -19.594 1 88.56 218 ALA A N 1
ATOM 1684 C CA . ALA A 1 218 ? 21.609 -19.672 -19.641 1 88.56 218 ALA A CA 1
ATOM 1685 C C . ALA A 1 218 ? 20.156 -19.672 -19.203 1 88.56 218 ALA A C 1
ATOM 1687 O O . ALA A 1 218 ? 19.484 -20.703 -19.234 1 88.56 218 ALA A O 1
ATOM 1688 N N . GLY A 1 219 ? 19.656 -18.516 -18.812 1 91.38 219 GLY A N 1
ATOM 1689 C CA . GLY A 1 219 ? 18.297 -18.406 -18.297 1 91.38 219 GLY A CA 1
ATOM 1690 C C . GLY A 1 219 ? 18.219 -18.438 -16.781 1 91.38 219 GLY A C 1
ATOM 1691 O O . GLY A 1 219 ? 19.25 -18.531 -16.109 1 91.38 219 GLY A O 1
ATOM 1692 N N . ASP A 1 220 ? 17.031 -18.219 -16.297 1 94.69 220 ASP A N 1
ATOM 1693 C CA . ASP A 1 220 ? 16.812 -18.281 -14.852 1 94.69 220 ASP A CA 1
ATOM 1694 C C . ASP A 1 220 ? 15.938 -19.484 -14.477 1 94.69 220 ASP A C 1
ATOM 1696 O O . ASP A 1 220 ? 15.188 -19.984 -15.312 1 94.69 220 ASP A O 1
ATOM 1700 N N . ILE A 1 221 ? 16.141 -19.984 -13.328 1 96.38 221 ILE A N 1
ATOM 1701 C CA . ILE A 1 221 ? 15.32 -21.062 -12.805 1 96.38 221 ILE A CA 1
ATOM 1702 C C . ILE A 1 221 ? 14.172 -20.5 -11.977 1 96.38 221 ILE A C 1
ATOM 1704 O O . ILE A 1 221 ? 14.391 -19.719 -11.047 1 96.38 221 ILE A O 1
ATOM 1708 N N . ARG A 1 222 ? 12.938 -20.844 -12.359 1 97.5 222 ARG A N 1
ATOM 1709 C CA . ARG A 1 222 ? 11.781 -20.641 -11.5 1 97.5 222 ARG A CA 1
ATOM 1710 C C . ARG A 1 222 ? 11.586 -21.828 -10.562 1 97.5 222 ARG A C 1
ATOM 1712 O O . ARG A 1 222 ? 11.328 -22.938 -11.008 1 97.5 222 ARG A O 1
ATOM 1719 N N . LEU A 1 223 ? 11.742 -21.609 -9.289 1 98.25 223 LEU A N 1
ATOM 1720 C CA . LEU A 1 223 ? 11.5 -22.609 -8.258 1 98.25 223 LEU A CA 1
ATOM 1721 C C . LEU A 1 223 ? 10.297 -22.234 -7.398 1 98.25 223 LEU A C 1
ATOM 1723 O O . LEU A 1 223 ? 10.258 -21.141 -6.832 1 98.25 223 LEU A O 1
ATOM 1727 N N . PHE A 1 224 ? 9.281 -23.109 -7.277 1 98.75 224 PHE A N 1
ATOM 1728 C CA . PHE A 1 224 ? 8.117 -22.859 -6.438 1 98.75 224 PHE A CA 1
ATOM 1729 C C . PHE A 1 224 ? 8.391 -23.25 -4.992 1 98.75 224 PHE A C 1
ATOM 1731 O O . PHE A 1 224 ? 8.938 -24.328 -4.727 1 98.75 224 PHE A O 1
ATOM 1738 N N . LEU A 1 225 ? 8.125 -22.328 -4.176 1 98.69 225 LEU A N 1
ATOM 1739 C CA . LEU A 1 225 ? 8.094 -22.625 -2.748 1 98.69 225 LEU A CA 1
ATOM 1740 C C . LEU A 1 225 ? 6.652 -22.719 -2.248 1 98.69 225 LEU A C 1
ATOM 1742 O O . LEU A 1 225 ? 5.793 -21.953 -2.668 1 98.69 225 LEU A O 1
ATOM 1746 N N . LEU A 1 226 ? 6.359 -23.688 -1.422 1 98.69 226 LEU A N 1
ATOM 1747 C CA . LEU A 1 226 ? 5.105 -23.875 -0.698 1 98.69 226 LEU A CA 1
ATOM 1748 C C . LEU A 1 226 ? 5.344 -23.891 0.808 1 98.69 226 LEU A C 1
ATOM 1750 O O . LEU A 1 226 ? 6.141 -24.688 1.306 1 98.69 226 LEU A O 1
ATOM 1754 N N . ASN A 1 227 ? 4.684 -22.969 1.531 1 97.94 227 ASN A N 1
ATOM 1755 C CA . ASN A 1 227 ? 4.922 -22.844 2.965 1 97.94 227 ASN A CA 1
ATOM 1756 C C . ASN A 1 227 ? 6.398 -22.625 3.273 1 97.94 227 ASN A C 1
ATOM 1758 O O . ASN A 1 227 ? 6.941 -23.219 4.199 1 97.94 227 ASN A O 1
ATOM 1762 N N . GLY A 1 228 ? 7.09 -21.859 2.436 1 97.31 228 GLY A N 1
ATOM 1763 C CA . GLY A 1 228 ? 8.469 -21.469 2.676 1 97.31 228 GLY A CA 1
ATOM 1764 C C . GLY A 1 228 ? 9.469 -22.547 2.285 1 97.31 228 GLY A C 1
ATOM 1765 O O . GLY A 1 228 ? 10.68 -22.344 2.42 1 97.31 228 GLY A O 1
ATOM 1766 N N . ARG A 1 229 ? 8.992 -23.625 1.728 1 97.25 229 ARG A N 1
ATOM 1767 C CA . ARG A 1 229 ? 9.883 -24.719 1.351 1 97.25 229 ARG A CA 1
ATOM 1768 C C . ARG A 1 229 ? 9.734 -25.062 -0.129 1 97.25 229 ARG A C 1
ATOM 1770 O O . ARG A 1 229 ? 8.648 -24.922 -0.7 1 97.25 229 ARG A O 1
ATOM 1777 N N . PRO A 1 230 ? 10.898 -25.516 -0.717 1 98.38 230 PRO A N 1
ATOM 1778 C CA . PRO A 1 230 ? 10.766 -25.953 -2.109 1 98.38 230 PRO A CA 1
ATOM 1779 C C . PRO A 1 230 ? 9.68 -27.016 -2.299 1 98.38 230 PRO A C 1
ATOM 1781 O O . PRO A 1 230 ? 9.648 -28 -1.569 1 98.38 230 PRO A O 1
ATOM 1784 N N . LEU A 1 231 ? 8.719 -26.75 -3.219 1 98.5 231 LEU A N 1
ATOM 1785 C CA . LEU A 1 231 ? 7.652 -27.688 -3.533 1 98.5 231 LEU A CA 1
ATOM 1786 C C . LEU A 1 231 ? 8.211 -28.922 -4.246 1 98.5 231 LEU A C 1
ATOM 1788 O O . LEU A 1 231 ? 8.898 -28.797 -5.258 1 98.5 231 LEU A O 1
ATOM 1792 N N . GLU A 1 232 ? 7.98 -30.031 -3.717 1 97.69 232 GLU A N 1
ATOM 1793 C CA . GLU A 1 232 ? 8.547 -31.281 -4.234 1 97.69 232 GLU A CA 1
ATOM 1794 C C . GLU A 1 232 ? 7.555 -32.438 -4.09 1 97.69 232 GLU A C 1
ATOM 1796 O O . GLU A 1 232 ? 6.805 -32.5 -3.111 1 97.69 232 GLU A O 1
ATOM 1801 N N . ARG A 1 233 ? 7.469 -33.219 -5.074 1 96.62 233 ARG A N 1
ATOM 1802 C CA . ARG A 1 233 ? 6.719 -34.469 -5.02 1 96.62 233 ARG A CA 1
ATOM 1803 C C . ARG A 1 233 ? 7.5 -35.625 -5.672 1 96.62 233 ARG A C 1
ATOM 1805 O O . ARG A 1 233 ? 7.902 -35.5 -6.832 1 96.62 233 ARG A O 1
ATOM 1812 N N . ASP A 1 234 ? 7.688 -36.719 -4.926 1 92.56 234 ASP A N 1
ATOM 1813 C CA . ASP A 1 234 ? 8.312 -37.938 -5.422 1 92.56 234 ASP A CA 1
ATOM 1814 C C . ASP A 1 234 ? 9.68 -37.625 -6.039 1 92.56 234 ASP A C 1
ATOM 1816 O O . ASP A 1 234 ? 9.977 -38.094 -7.145 1 92.56 234 ASP A O 1
ATOM 1820 N N . GLY A 1 235 ? 10.43 -36.75 -5.434 1 91.94 235 GLY A N 1
ATOM 1821 C CA . GLY A 1 235 ? 11.797 -36.469 -5.84 1 91.94 235 GLY A CA 1
ATOM 1822 C C . GLY A 1 235 ? 11.883 -35.406 -6.934 1 91.94 235 GLY A C 1
ATOM 1823 O O . GLY A 1 235 ? 12.984 -35.062 -7.371 1 91.94 235 GLY A O 1
ATOM 1824 N N . VAL A 1 236 ? 10.766 -34.938 -7.367 1 96.06 236 VAL A N 1
ATOM 1825 C CA . VAL A 1 236 ? 10.742 -33.906 -8.414 1 96.06 236 VAL A CA 1
ATOM 1826 C C . VAL A 1 236 ? 10.383 -32.562 -7.805 1 96.06 236 VAL A C 1
ATOM 1828 O O . VAL A 1 236 ? 9.352 -32.438 -7.145 1 96.06 236 VAL A O 1
ATOM 1831 N N . TYR A 1 237 ? 11.297 -31.609 -8.016 1 98.06 237 TYR A N 1
ATOM 1832 C CA . TYR A 1 237 ? 11.016 -30.266 -7.547 1 98.06 237 TYR A CA 1
ATOM 1833 C C . TYR A 1 237 ? 10.172 -29.5 -8.562 1 98.06 237 TYR A C 1
ATOM 1835 O O . TYR A 1 237 ? 10.336 -29.672 -9.773 1 98.06 237 TYR A O 1
ATOM 1843 N N . ALA A 1 238 ? 9.289 -28.672 -8.086 1 98.5 238 ALA A N 1
ATOM 1844 C CA . ALA A 1 238 ? 8.523 -27.781 -8.953 1 98.5 238 ALA A CA 1
ATOM 1845 C C . ALA A 1 238 ? 9.383 -26.625 -9.461 1 98.5 238 ALA A C 1
ATOM 1847 O O . ALA A 1 238 ? 9.328 -25.516 -8.922 1 98.5 238 ALA A O 1
ATOM 1848 N N . ALA A 1 239 ? 10.117 -26.906 -10.492 1 98.31 239 ALA A N 1
ATOM 1849 C CA . ALA A 1 239 ? 11.039 -25.922 -11.055 1 98.31 239 ALA A CA 1
ATOM 1850 C C . ALA A 1 239 ? 11.219 -26.141 -12.555 1 98.31 239 ALA A C 1
ATOM 1852 O O . ALA A 1 239 ? 11 -27.234 -13.062 1 98.31 239 ALA A O 1
ATOM 1853 N N . PHE A 1 240 ? 11.492 -25.141 -13.219 1 97.44 240 PHE A N 1
ATOM 1854 C CA . PHE A 1 240 ? 11.891 -25.188 -14.617 1 97.44 240 PHE A CA 1
ATOM 1855 C C . PHE A 1 240 ? 12.805 -24.016 -14.969 1 97.44 240 PHE A C 1
ATOM 1857 O O . PHE A 1 240 ? 12.891 -23.047 -14.211 1 97.44 240 PHE A O 1
ATOM 1864 N N . ARG A 1 241 ? 13.531 -24.188 -15.953 1 96.31 241 ARG A N 1
ATOM 1865 C CA . ARG A 1 241 ? 14.406 -23.141 -16.453 1 96.31 241 ARG A CA 1
ATOM 1866 C C . ARG A 1 241 ? 13.734 -22.359 -17.578 1 96.31 241 ARG A C 1
ATOM 1868 O O . ARG A 1 241 ? 13.109 -22.938 -18.453 1 96.31 241 ARG A O 1
ATOM 1875 N N . ARG A 1 242 ? 13.781 -21.062 -17.484 1 95.25 242 ARG A N 1
ATOM 1876 C CA . ARG A 1 242 ? 13.312 -20.188 -18.547 1 95.25 242 ARG A CA 1
ATOM 1877 C C . ARG A 1 242 ? 14.484 -19.672 -19.375 1 95.25 242 ARG A C 1
ATOM 1879 O O . ARG A 1 242 ? 15.281 -18.859 -18.906 1 95.25 242 ARG A O 1
ATOM 1886 N N . VAL A 1 243 ? 14.586 -20.109 -20.547 1 93.06 243 VAL A N 1
ATOM 1887 C CA . VAL A 1 243 ? 15.719 -19.828 -21.422 1 93.06 243 VAL A CA 1
ATOM 1888 C C . VAL A 1 243 ? 15.359 -18.656 -22.344 1 93.06 243 VAL A C 1
ATOM 1890 O O . VAL A 1 243 ? 14.344 -18.703 -23.047 1 93.06 243 VAL A O 1
ATOM 1893 N N . PRO A 1 244 ? 16.219 -17.656 -22.328 1 90.31 244 PRO A N 1
ATOM 1894 C CA . PRO A 1 244 ? 15.93 -16.516 -23.188 1 90.31 244 PRO A CA 1
ATOM 1895 C C . PRO A 1 244 ? 15.992 -16.875 -24.672 1 90.31 244 PRO A C 1
ATOM 1897 O O . PRO A 1 244 ? 16.734 -17.781 -25.062 1 90.31 244 PRO A O 1
ATOM 1900 N N . ALA A 1 245 ? 15.156 -16.172 -25.453 1 86.62 245 ALA A N 1
ATOM 1901 C CA . ALA A 1 245 ? 15.297 -16.281 -26.891 1 86.62 245 ALA A CA 1
ATOM 1902 C C . ALA A 1 245 ? 16.641 -15.742 -27.359 1 86.62 245 ALA A C 1
ATOM 1904 O O . ALA A 1 245 ? 17.281 -14.961 -26.656 1 86.62 245 ALA A O 1
ATOM 1905 N N . GLU A 1 246 ? 17.062 -16.219 -28.5 1 83.69 246 GLU A N 1
ATOM 1906 C CA . GLU A 1 246 ? 18.328 -15.75 -29.031 1 83.69 246 GLU A CA 1
ATOM 1907 C C . GLU A 1 246 ? 18.344 -14.234 -29.156 1 83.69 246 GLU A C 1
ATOM 1909 O O . GLU A 1 246 ? 17.422 -13.641 -29.719 1 83.69 246 GLU A O 1
ATOM 1914 N N . GLY A 1 247 ? 19.328 -13.648 -28.547 1 80.44 247 GLY A N 1
ATOM 1915 C CA . GLY A 1 247 ? 19.516 -12.211 -28.672 1 80.44 247 GLY A CA 1
ATOM 1916 C C . GLY A 1 247 ? 18.719 -11.414 -27.656 1 80.44 247 GLY A C 1
ATOM 1917 O O . GLY A 1 247 ? 18.812 -10.188 -27.594 1 80.44 247 GLY A O 1
ATOM 1918 N N . ASP A 1 248 ? 17.969 -12.102 -26.922 1 85.12 248 ASP A N 1
ATOM 1919 C CA . ASP A 1 248 ? 17.156 -11.414 -25.906 1 85.12 248 ASP A CA 1
ATOM 1920 C C . ASP A 1 248 ? 17.734 -11.633 -24.516 1 85.12 248 ASP A C 1
ATOM 1922 O O . ASP A 1 248 ? 18.125 -12.75 -24.156 1 85.12 248 ASP A O 1
ATOM 1926 N N . VAL A 1 249 ? 17.828 -10.594 -23.719 1 80.94 249 VAL A N 1
ATOM 1927 C CA . VAL A 1 249 ? 18.359 -10.664 -22.359 1 80.94 249 VAL A CA 1
ATOM 1928 C C . VAL A 1 249 ? 17.266 -11.172 -21.422 1 80.94 249 VAL A C 1
ATOM 1930 O O . VAL A 1 249 ? 17.578 -11.719 -20.359 1 80.94 249 VAL A O 1
ATOM 1933 N N . ARG A 1 250 ? 16.047 -11.086 -21.891 1 85.25 250 ARG A N 1
ATOM 1934 C CA . ARG A 1 250 ? 14.906 -11.461 -21.047 1 85.25 250 ARG A CA 1
ATOM 1935 C C . ARG A 1 250 ? 14.57 -12.938 -21.203 1 85.25 250 ARG A C 1
ATOM 1937 O O . ARG A 1 250 ? 14.469 -13.438 -22.328 1 85.25 250 ARG A O 1
ATOM 1944 N N . SER A 1 251 ? 14.336 -13.523 -19.984 1 82.25 251 SER A N 1
ATOM 1945 C CA . SER A 1 251 ? 14.039 -14.953 -20 1 82.25 251 SER A CA 1
ATOM 1946 C C . SER A 1 251 ? 12.586 -15.219 -19.641 1 82.25 251 SER A C 1
ATOM 1948 O O . SER A 1 251 ? 12.156 -16.375 -19.594 1 82.25 251 SER A O 1
ATOM 1950 N N . ASN A 1 252 ? 11.789 -14.219 -19.438 1 84.31 252 ASN A N 1
ATOM 1951 C CA . ASN A 1 252 ? 10.398 -14.375 -19.031 1 84.31 252 ASN A CA 1
ATOM 1952 C C . ASN A 1 252 ? 9.57 -15.07 -20.109 1 84.31 252 ASN A C 1
ATOM 1954 O O . ASN A 1 252 ? 9.742 -14.805 -21.297 1 84.31 252 ASN A O 1
ATOM 1958 N N . MET A 1 253 ? 8.688 -15.875 -19.578 1 81.81 253 MET A N 1
ATOM 1959 C CA . MET A 1 253 ? 7.809 -16.609 -20.484 1 81.81 253 MET A CA 1
ATOM 1960 C C . MET A 1 253 ? 6.883 -15.664 -21.25 1 81.81 253 MET A C 1
ATOM 1962 O O . MET A 1 253 ? 6.465 -15.961 -22.359 1 81.81 253 MET A O 1
ATOM 1966 N N . HIS A 1 254 ? 6.484 -14.523 -20.703 1 80.12 254 HIS A N 1
ATOM 1967 C CA . HIS A 1 254 ? 5.566 -13.547 -21.281 1 80.12 254 HIS A CA 1
ATOM 1968 C C . HIS A 1 254 ? 6.16 -12.906 -22.531 1 80.12 254 HIS A C 1
ATOM 1970 O O . HIS A 1 254 ? 5.438 -12.297 -23.328 1 80.12 254 HIS A O 1
ATOM 1976 N N . VAL A 1 255 ? 7.383 -12.961 -22.625 1 75.69 255 VAL A N 1
ATOM 1977 C CA . VAL A 1 255 ? 8.008 -12.398 -23.812 1 75.69 255 VAL A CA 1
ATOM 1978 C C . VAL A 1 255 ? 8.406 -13.516 -24.781 1 75.69 255 VAL A C 1
ATOM 1980 O O . VAL A 1 255 ? 7.551 -14.102 -25.453 1 75.69 255 VAL A O 1
ATOM 1983 N N . SER A 1 256 ? 9.594 -14.195 -24.547 1 75.88 256 SER A N 1
ATOM 1984 C CA . SER A 1 256 ? 9.938 -15.227 -25.516 1 75.88 256 SER A CA 1
ATOM 1985 C C . SER A 1 256 ? 10.789 -16.328 -24.875 1 75.88 256 SER A C 1
ATOM 1987 O O . SER A 1 256 ? 11.414 -17.125 -25.578 1 75.88 256 SER A O 1
ATOM 1989 N N . GLY A 1 257 ? 10.719 -16.344 -23.656 1 86.25 257 GLY A N 1
ATOM 1990 C CA . GLY A 1 257 ? 11.453 -17.422 -23 1 86.25 257 GLY A CA 1
ATOM 1991 C C . GLY A 1 257 ? 10.828 -18.781 -23.203 1 86.25 257 GLY A C 1
ATOM 1992 O O . GLY A 1 257 ? 9.609 -18.891 -23.359 1 86.25 257 GLY A O 1
ATOM 1993 N N . THR A 1 258 ? 11.711 -19.781 -23.266 1 91 258 THR A N 1
ATOM 1994 C CA . THR A 1 258 ? 11.234 -21.156 -23.438 1 91 258 THR A CA 1
ATOM 1995 C C . THR A 1 258 ? 11.508 -21.984 -22.188 1 91 258 THR A C 1
ATOM 1997 O O . THR A 1 258 ? 12.578 -21.875 -21.578 1 91 258 THR A O 1
ATOM 2000 N N . PRO A 1 259 ? 10.508 -22.781 -21.812 1 94.19 259 PRO A N 1
ATOM 2001 C CA . PRO A 1 259 ? 10.688 -23.625 -20.641 1 94.19 259 PRO A CA 1
ATOM 2002 C C . PRO A 1 259 ? 11.539 -24.859 -20.922 1 94.19 259 PRO A C 1
ATOM 2004 O O . PRO A 1 259 ? 11.344 -25.531 -21.938 1 94.19 259 PRO A O 1
ATOM 2007 N N . GLU A 1 260 ? 12.5 -25.125 -20.047 1 95 260 GLU A N 1
ATOM 2008 C CA . GLU A 1 260 ? 13.328 -26.328 -20.078 1 95 260 GLU A CA 1
ATOM 2009 C C . GLU A 1 260 ? 13.453 -26.953 -18.703 1 95 260 GLU A C 1
ATOM 2011 O O . GLU A 1 260 ? 13.188 -26.297 -17.688 1 95 260 GLU A O 1
ATOM 2016 N N . ALA A 1 261 ? 13.781 -28.188 -18.703 1 94.25 261 ALA A N 1
ATOM 2017 C CA . ALA A 1 261 ? 14 -28.859 -17.422 1 94.25 261 ALA A CA 1
ATOM 2018 C C . ALA A 1 261 ? 15.156 -28.219 -16.656 1 94.25 261 ALA A C 1
ATOM 2020 O O . ALA A 1 261 ? 16.172 -27.844 -17.25 1 94.25 261 ALA A O 1
ATOM 2021 N N . ALA A 1 262 ? 14.93 -28.031 -15.422 1 94 262 ALA A N 1
ATOM 2022 C CA . ALA A 1 262 ? 15.961 -27.469 -14.555 1 94 262 ALA A CA 1
ATOM 2023 C C . ALA A 1 262 ? 16.484 -28.5 -13.578 1 94 262 ALA A C 1
ATOM 2025 O O . ALA A 1 262 ? 15.734 -29.359 -13.109 1 94 262 ALA A O 1
ATOM 2026 N N . THR A 1 263 ? 17.766 -28.453 -13.312 1 92.75 263 THR A N 1
ATOM 2027 C CA . THR A 1 263 ? 18.359 -29.219 -12.227 1 92.75 263 THR A CA 1
ATOM 2028 C C . THR A 1 263 ? 18.391 -28.406 -10.938 1 92.75 263 THR A C 1
ATOM 2030 O O . THR A 1 263 ? 19.047 -27.359 -10.883 1 92.75 263 THR A O 1
ATOM 2033 N N . VAL A 1 264 ? 17.688 -28.844 -9.953 1 96.44 264 VAL A N 1
ATOM 2034 C CA . VAL A 1 264 ? 17.703 -28.188 -8.648 1 96.44 264 VAL A CA 1
ATOM 2035 C C . VAL A 1 264 ? 18.859 -28.719 -7.816 1 96.44 264 VAL A C 1
ATOM 2037 O O . VAL A 1 264 ? 18.812 -29.844 -7.309 1 96.44 264 VAL A O 1
ATOM 2040 N N . THR A 1 265 ? 19.891 -27.906 -7.66 1 95.69 265 THR A N 1
ATOM 2041 C CA . THR A 1 265 ? 21.109 -28.297 -6.965 1 95.69 265 THR A CA 1
ATOM 2042 C C . THR A 1 265 ? 21.016 -27.984 -5.477 1 95.69 265 THR A C 1
ATOM 2044 O O . THR A 1 265 ? 20.109 -27.25 -5.051 1 95.69 265 THR A O 1
ATOM 2047 N N . PRO A 1 266 ? 21.938 -28.531 -4.676 1 95.62 266 PRO A N 1
ATOM 2048 C CA . PRO A 1 266 ? 22 -28.172 -3.258 1 95.62 266 PRO A CA 1
ATOM 2049 C C . PRO A 1 266 ? 22.172 -26.656 -3.049 1 95.62 266 PRO A C 1
ATOM 2051 O O . PRO A 1 266 ? 21.641 -26.109 -2.082 1 95.62 266 PRO A O 1
ATOM 2054 N N . GLU A 1 267 ? 22.891 -26.047 -3.938 1 94.5 267 GLU A N 1
ATOM 2055 C CA . GLU A 1 267 ? 23.109 -24.609 -3.844 1 94.5 267 GLU A CA 1
ATOM 2056 C C . GLU A 1 267 ? 21.797 -23.844 -4.016 1 94.5 267 GLU A C 1
ATOM 2058 O O . GLU A 1 267 ? 21.531 -22.875 -3.307 1 94.5 267 GLU A O 1
ATOM 2063 N N . ILE A 1 268 ? 20.984 -24.328 -4.906 1 95.81 268 ILE A N 1
ATOM 2064 C CA . ILE A 1 268 ? 19.688 -23.703 -5.148 1 95.81 268 ILE A CA 1
ATOM 2065 C C . ILE A 1 268 ? 18.797 -23.891 -3.926 1 95.81 268 ILE A C 1
ATOM 2067 O O . ILE A 1 268 ? 18.109 -22.953 -3.496 1 95.81 268 ILE A O 1
ATOM 2071 N N . LEU A 1 269 ? 18.828 -25.062 -3.363 1 97 269 LEU A N 1
ATOM 2072 C CA . LEU A 1 269 ? 18.031 -25.359 -2.178 1 97 269 LEU A CA 1
ATOM 2073 C C . LEU A 1 269 ? 18.484 -24.516 -0.995 1 97 269 LEU A C 1
ATOM 2075 O O . LEU A 1 269 ? 17.672 -24.094 -0.174 1 97 269 LEU A O 1
ATOM 2079 N N . GLU A 1 270 ? 19.75 -24.266 -0.927 1 96 270 GLU A N 1
ATOM 2080 C CA . GLU A 1 270 ? 20.281 -23.406 0.134 1 96 270 GLU A CA 1
ATOM 2081 C C . GLU A 1 270 ? 19.781 -21.969 -0.007 1 96 270 GLU A C 1
ATOM 2083 O O . GLU A 1 270 ? 19.531 -21.297 0.992 1 96 270 GLU A O 1
ATOM 2088 N N . ILE A 1 271 ? 19.688 -21.516 -1.234 1 95.75 271 ILE A N 1
ATOM 2089 C CA . ILE A 1 271 ? 19.141 -20.188 -1.493 1 95.75 271 ILE A CA 1
ATOM 2090 C C . ILE A 1 271 ? 17.719 -20.109 -0.951 1 95.75 271 ILE A C 1
ATOM 2092 O O . ILE A 1 271 ? 17.375 -19.156 -0.254 1 95.75 271 ILE A O 1
ATOM 2096 N N . ALA A 1 272 ? 16.906 -21.125 -1.238 1 96.12 272 ALA A N 1
ATOM 2097 C CA . ALA A 1 272 ? 15.523 -21.172 -0.751 1 96.12 272 ALA A CA 1
ATOM 2098 C C . ALA A 1 272 ? 15.477 -21.141 0.773 1 96.12 272 ALA A C 1
ATOM 2100 O O . ALA A 1 272 ? 14.641 -20.453 1.363 1 96.12 272 ALA A O 1
ATOM 2101 N N . GLU A 1 273 ? 16.406 -21.844 1.379 1 95.94 273 GLU A N 1
ATOM 2102 C CA . GLU A 1 273 ? 16.469 -21.891 2.838 1 95.94 273 GLU A CA 1
ATOM 2103 C C . GLU A 1 273 ? 16.797 -20.516 3.418 1 95.94 273 GLU A C 1
ATOM 2105 O O . GLU A 1 273 ? 16.281 -20.156 4.48 1 95.94 273 GLU A O 1
ATOM 2110 N N . ARG A 1 274 ? 17.641 -19.844 2.756 1 94.44 274 ARG A N 1
ATOM 2111 C CA . ARG A 1 274 ? 18.047 -18.531 3.234 1 94.44 274 ARG A CA 1
ATOM 2112 C C . ARG A 1 274 ? 16.906 -17.531 3.127 1 94.44 274 ARG A C 1
ATOM 2114 O O . ARG A 1 274 ? 16.812 -16.594 3.912 1 94.44 274 ARG A O 1
ATOM 2121 N N . LEU A 1 275 ? 15.953 -17.75 2.205 1 95.81 275 LEU A N 1
ATOM 2122 C CA . LEU A 1 275 ? 14.812 -16.844 2.02 1 95.81 275 LEU A CA 1
ATOM 2123 C C . LEU A 1 275 ? 13.664 -17.234 2.947 1 95.81 275 LEU A C 1
ATOM 2125 O O . LEU A 1 275 ? 12.805 -16.391 3.252 1 95.81 275 LEU A O 1
ATOM 2129 N N . ARG A 1 276 ? 13.656 -18.422 3.404 1 96.38 276 ARG A N 1
ATOM 2130 C CA . ARG A 1 276 ? 12.523 -19.047 4.074 1 96.38 276 ARG A CA 1
ATOM 2131 C C . ARG A 1 276 ? 12.102 -18.234 5.297 1 96.38 276 ARG A C 1
ATOM 2133 O O . ARG A 1 276 ? 10.914 -17.953 5.484 1 96.38 276 ARG A O 1
ATOM 2140 N N . PRO A 1 277 ? 13.055 -17.797 6.172 1 96.12 277 PRO A N 1
ATOM 2141 C CA . PRO A 1 277 ? 12.617 -17.109 7.395 1 96.12 277 PRO A CA 1
ATOM 2142 C C . PRO A 1 277 ? 11.758 -15.883 7.105 1 96.12 277 PRO A C 1
ATOM 2144 O O . PRO A 1 277 ? 10.719 -15.695 7.742 1 96.12 277 PRO A O 1
ATOM 2147 N N . LYS A 1 278 ? 12.125 -15.078 6.145 1 96.12 278 LYS A N 1
ATOM 2148 C CA . LYS A 1 278 ? 11.383 -13.867 5.82 1 96.12 278 LYS A CA 1
ATOM 2149 C C . LYS A 1 278 ? 10.047 -14.211 5.164 1 96.12 278 LYS A C 1
ATOM 2151 O O . LYS A 1 278 ? 9.031 -13.562 5.434 1 96.12 278 LYS A O 1
ATOM 2156 N N . LEU A 1 279 ? 10.031 -15.211 4.301 1 97.31 279 LEU A N 1
ATOM 2157 C CA . LEU A 1 279 ? 8.797 -15.633 3.641 1 97.31 279 LEU A CA 1
ATOM 2158 C C . LEU A 1 279 ? 7.785 -16.141 4.656 1 97.31 279 LEU A C 1
ATOM 2160 O O . LEU A 1 279 ? 6.594 -15.844 4.562 1 97.31 279 LEU A O 1
ATOM 2164 N N . ILE A 1 280 ? 8.312 -16.859 5.648 1 96.94 280 ILE A N 1
ATOM 2165 C CA . ILE A 1 280 ? 7.457 -17.375 6.711 1 96.94 280 ILE A CA 1
ATOM 2166 C C . ILE A 1 280 ? 6.949 -16.219 7.566 1 96.94 280 ILE A C 1
ATOM 2168 O O . ILE A 1 280 ? 5.75 -16.125 7.848 1 96.94 280 ILE A O 1
ATOM 2172 N N . GLU A 1 281 ? 7.848 -15.344 7.887 1 96.19 281 GLU A N 1
ATOM 2173 C CA . GLU A 1 281 ? 7.48 -14.188 8.703 1 96.19 281 GLU A CA 1
ATOM 2174 C C . GLU A 1 281 ? 6.367 -13.383 8.039 1 96.19 281 GLU A C 1
ATOM 2176 O O . GLU A 1 281 ? 5.473 -12.875 8.719 1 96.19 281 GLU A O 1
ATOM 2181 N N . ASP A 1 282 ? 6.383 -13.328 6.734 1 97.25 282 ASP A N 1
ATOM 2182 C CA . ASP A 1 282 ? 5.461 -12.453 6.016 1 97.25 282 ASP A CA 1
ATOM 2183 C C . ASP A 1 282 ? 4.23 -13.227 5.543 1 97.25 282 ASP A C 1
ATOM 2185 O O . ASP A 1 282 ? 3.361 -12.664 4.871 1 97.25 282 ASP A O 1
ATOM 2189 N N . GLY A 1 283 ? 4.09 -14.492 5.891 1 98.56 283 GLY A N 1
ATOM 2190 C CA . GLY A 1 283 ? 2.902 -15.273 5.586 1 98.56 283 GLY A CA 1
ATOM 2191 C C . GLY A 1 283 ? 2.779 -15.625 4.113 1 98.56 283 GLY A C 1
ATOM 2192 O O . GLY A 1 283 ? 1.68 -15.617 3.559 1 98.56 283 GLY A O 1
ATOM 2193 N N . MET A 1 284 ? 3.947 -15.922 3.498 1 98.69 284 MET A N 1
ATOM 2194 C CA . MET A 1 284 ? 3.945 -16.25 2.076 1 98.69 284 MET A CA 1
ATOM 2195 C C . MET A 1 284 ? 3.713 -17.734 1.861 1 98.69 284 MET A C 1
ATOM 2197 O O . MET A 1 284 ? 4.602 -18.547 2.121 1 98.69 284 MET A O 1
ATOM 2201 N N . PHE A 1 285 ? 2.525 -18.078 1.332 1 98.81 285 PHE A N 1
ATOM 2202 C CA . PHE A 1 285 ? 2.066 -19.453 1.135 1 98.81 285 PHE A CA 1
ATOM 2203 C C . PHE A 1 285 ? 2.666 -20.047 -0.135 1 98.81 285 PHE A C 1
ATOM 2205 O O . PHE A 1 285 ? 3.324 -21.078 -0.089 1 98.81 285 PHE A O 1
ATOM 2212 N N . LEU A 1 286 ? 2.48 -19.453 -1.244 1 98.81 286 LEU A N 1
ATOM 2213 C CA . LEU A 1 286 ? 2.941 -19.875 -2.561 1 98.81 286 LEU A CA 1
ATOM 2214 C C . LEU A 1 286 ? 3.812 -18.797 -3.205 1 98.81 286 LEU A C 1
ATOM 2216 O O . LEU A 1 286 ? 3.367 -17.672 -3.4 1 98.81 286 LEU A O 1
ATOM 2220 N N . VAL A 1 287 ? 5.074 -19.141 -3.5 1 98.56 287 VAL A N 1
ATOM 2221 C CA . VAL A 1 287 ? 6.055 -18.188 -4.004 1 98.56 287 VAL A CA 1
ATOM 2222 C C . VAL A 1 287 ? 6.809 -18.797 -5.184 1 98.56 287 VAL A C 1
ATOM 2224 O O . VAL A 1 287 ? 7.066 -20 -5.207 1 98.56 287 VAL A O 1
ATOM 2227 N N . GLY A 1 288 ? 7.086 -18.047 -6.188 1 98.06 288 GLY A N 1
ATOM 2228 C CA . GLY A 1 288 ? 8.023 -18.406 -7.242 1 98.06 288 GLY A CA 1
ATOM 2229 C C . GLY A 1 288 ? 9.32 -17.625 -7.18 1 98.06 288 GLY A C 1
ATOM 2230 O O . GLY A 1 288 ? 9.32 -16.406 -7.316 1 98.06 288 GLY A O 1
ATOM 2231 N N . LEU A 1 289 ? 10.414 -18.344 -7.023 1 97.19 289 LEU A N 1
ATOM 2232 C CA . LEU A 1 289 ? 11.727 -17.703 -6.988 1 97.19 289 LEU A CA 1
ATOM 2233 C C . LEU A 1 289 ? 12.391 -17.766 -8.359 1 97.19 289 LEU A C 1
ATOM 2235 O O . LEU A 1 289 ? 12.398 -18.812 -9.008 1 97.19 289 LEU A O 1
ATOM 2239 N N . ASP A 1 290 ? 12.875 -16.656 -8.773 1 95.88 290 ASP A N 1
ATOM 2240 C CA . ASP A 1 290 ? 13.719 -16.609 -9.961 1 95.88 290 ASP A CA 1
ATOM 2241 C C . ASP A 1 290 ? 15.195 -16.609 -9.586 1 95.88 290 ASP A C 1
ATOM 2243 O O . ASP A 1 290 ? 15.688 -15.641 -8.992 1 95.88 290 ASP A O 1
ATOM 2247 N N . ILE A 1 291 ? 15.898 -17.625 -9.984 1 96.38 291 ILE A N 1
ATOM 2248 C CA . ILE A 1 291 ? 17.266 -17.828 -9.508 1 96.38 291 ILE A CA 1
ATOM 2249 C C . ILE A 1 291 ? 18.219 -17.906 -10.695 1 96.38 291 ILE A C 1
ATOM 2251 O O . ILE A 1 291 ? 17.938 -18.578 -11.688 1 96.38 291 ILE A O 1
ATOM 2255 N N . VAL A 1 292 ? 19.266 -17.156 -10.641 1 93.69 292 VAL A N 1
ATOM 2256 C CA . VAL A 1 292 ? 20.391 -17.234 -11.57 1 93.69 292 VAL A CA 1
ATOM 2257 C C . VAL A 1 292 ? 21.688 -17.469 -10.797 1 93.69 292 VAL A C 1
ATOM 2259 O O . VAL A 1 292 ? 22.078 -16.641 -9.977 1 93.69 292 VAL A O 1
ATOM 2262 N N . GLY A 1 293 ? 22.359 -18.578 -11.102 1 91.06 293 GLY A N 1
ATOM 2263 C CA . GLY A 1 293 ? 23.547 -18.891 -10.32 1 91.06 293 GLY A CA 1
ATOM 2264 C C . GLY A 1 293 ? 23.266 -19 -8.828 1 91.06 293 GLY A C 1
ATOM 2265 O O . GLY A 1 293 ? 22.406 -19.797 -8.414 1 91.06 293 GLY A O 1
ATOM 2266 N N . ASP A 1 294 ? 23.922 -18.203 -8.086 1 91.88 294 ASP A N 1
ATOM 2267 C CA . ASP A 1 294 ? 23.75 -18.219 -6.637 1 91.88 294 ASP A CA 1
ATOM 2268 C C . ASP A 1 294 ? 22.953 -17 -6.168 1 91.88 294 ASP A C 1
ATOM 2270 O O . ASP A 1 294 ? 23 -16.625 -4.992 1 91.88 294 ASP A O 1
ATOM 2274 N N . LYS A 1 295 ? 22.25 -16.391 -7.074 1 94.38 295 LYS A N 1
ATOM 2275 C CA . LYS A 1 295 ? 21.5 -15.172 -6.754 1 94.38 295 LYS A CA 1
ATOM 2276 C C . LYS A 1 295 ? 20.016 -15.344 -7.043 1 94.38 295 LYS A C 1
ATOM 2278 O O . LYS A 1 295 ? 19.641 -16.016 -8 1 94.38 295 LYS A O 1
ATOM 2283 N N . VAL A 1 296 ? 19.25 -14.805 -6.219 1 95.06 296 VAL A N 1
ATOM 2284 C CA . VAL A 1 296 ? 17.812 -14.672 -6.469 1 95.06 296 VAL A CA 1
ATOM 2285 C C . VAL A 1 296 ? 17.531 -13.305 -7.102 1 95.06 296 VAL A C 1
ATOM 2287 O O . VAL A 1 296 ? 17.891 -12.273 -6.539 1 95.06 296 VAL A O 1
ATOM 2290 N N . LEU A 1 297 ? 16.922 -13.336 -8.219 1 91.44 297 LEU A N 1
ATOM 2291 C CA . LEU A 1 297 ? 16.625 -12.102 -8.945 1 91.44 297 LEU A CA 1
ATOM 2292 C C . LEU A 1 297 ? 15.328 -11.469 -8.453 1 91.44 297 LEU A C 1
ATOM 2294 O O . LEU A 1 297 ? 15.219 -10.242 -8.391 1 91.44 297 LEU A O 1
ATOM 2298 N N . GLU A 1 298 ? 14.398 -12.32 -8.156 1 92.44 298 GLU A N 1
ATOM 2299 C CA . GLU A 1 298 ? 13.062 -11.867 -7.773 1 92.44 298 GLU A CA 1
ATOM 2300 C C . GLU A 1 298 ? 12.305 -12.969 -7.031 1 92.44 298 GLU A C 1
ATOM 2302 O O . GLU A 1 298 ? 12.555 -14.156 -7.242 1 92.44 298 GLU A O 1
ATOM 2307 N N . ALA A 1 299 ? 11.539 -12.547 -6.109 1 94.81 299 ALA A N 1
ATOM 2308 C CA . ALA A 1 299 ? 10.539 -13.422 -5.5 1 94.81 299 ALA A CA 1
ATOM 2309 C C . ALA A 1 299 ? 9.133 -13.039 -5.949 1 94.81 299 ALA A C 1
ATOM 2311 O O . ALA A 1 299 ? 8.641 -11.961 -5.613 1 94.81 299 ALA A O 1
ATOM 2312 N N . ASN A 1 300 ? 8.539 -13.867 -6.707 1 95.5 300 ASN A N 1
ATOM 2313 C CA . ASN A 1 300 ? 7.172 -13.648 -7.148 1 95.5 300 ASN A CA 1
ATOM 2314 C C . ASN A 1 300 ? 6.16 -14.164 -6.129 1 95.5 300 ASN A C 1
ATOM 2316 O O . ASN A 1 300 ? 5.973 -15.375 -5.992 1 95.5 300 ASN A O 1
ATOM 2320 N N . VAL A 1 301 ? 5.43 -13.188 -5.512 1 97.62 301 VAL A N 1
ATOM 2321 C CA . VAL A 1 301 ? 4.605 -13.586 -4.371 1 97.62 301 VAL A CA 1
ATOM 2322 C C . VAL A 1 301 ? 3.131 -13.359 -4.703 1 97.62 301 VAL A C 1
ATOM 2324 O O . VAL A 1 301 ? 2.25 -13.734 -3.924 1 97.62 301 VAL A O 1
ATOM 2327 N N . PHE A 1 302 ? 2.766 -12.828 -5.797 1 97 302 PHE A N 1
ATOM 2328 C CA . PHE A 1 302 ? 1.372 -12.555 -6.121 1 97 302 PHE A CA 1
ATOM 2329 C C . PHE A 1 302 ? 0.797 -13.648 -7.008 1 97 302 PHE A C 1
ATOM 2331 O O . PHE A 1 302 ? -0.171 -14.312 -6.633 1 97 302 PHE A O 1
ATOM 2338 N N . THR A 1 303 ? 1.434 -13.844 -8.242 1 95.94 303 THR A N 1
ATOM 2339 C CA . THR A 1 303 ? 0.844 -14.773 -9.195 1 95.94 303 THR A CA 1
ATOM 2340 C C . THR A 1 303 ? 1.93 -15.539 -9.953 1 95.94 303 THR A C 1
ATOM 2342 O O . THR A 1 303 ? 1.966 -15.523 -11.18 1 95.94 303 THR A O 1
ATOM 2345 N N . PRO A 1 304 ? 2.729 -16.219 -9.141 1 96.31 304 PRO A N 1
ATOM 2346 C CA . PRO A 1 304 ? 3.738 -17 -9.867 1 96.31 304 PRO A CA 1
ATOM 2347 C C . PRO A 1 304 ? 3.125 -18 -10.844 1 96.31 304 PRO A C 1
ATOM 2349 O O . PRO A 1 304 ? 2.135 -18.656 -10.516 1 96.31 304 PRO A O 1
ATOM 2352 N N . GLY A 1 305 ? 3.656 -18.047 -12.016 1 95.56 305 GLY A N 1
ATOM 2353 C CA . GLY A 1 305 ? 3.211 -18.969 -13.055 1 95.56 305 GLY A CA 1
ATOM 2354 C C . GLY A 1 305 ? 4.234 -20.031 -13.375 1 95.56 305 GLY A C 1
ATOM 2355 O O . GLY A 1 305 ? 5.379 -19.969 -12.922 1 95.56 305 GLY A O 1
ATOM 2356 N N . GLY A 1 306 ? 3.74 -21.031 -14.094 1 96.25 306 GLY A N 1
ATOM 2357 C CA . GLY A 1 306 ? 4.695 -22 -14.602 1 96.25 306 GLY A CA 1
ATOM 2358 C C . GLY A 1 306 ? 4.34 -23.438 -14.234 1 96.25 306 GLY A C 1
ATOM 2359 O O . GLY A 1 306 ? 4.969 -24.375 -14.711 1 96.25 306 GLY A O 1
ATOM 2360 N N . LEU A 1 307 ? 3.217 -23.656 -13.43 1 97.06 307 LEU A N 1
ATOM 2361 C CA . LEU A 1 307 ? 2.875 -25 -13 1 97.06 307 LEU A CA 1
ATOM 2362 C C . LEU A 1 307 ? 2.527 -25.891 -14.188 1 97.06 307 LEU A C 1
ATOM 2364 O O . LEU A 1 307 ? 2.947 -27.047 -14.258 1 97.06 307 LEU A O 1
ATOM 2368 N N . PRO A 1 308 ? 1.712 -25.328 -15.203 1 96.62 308 PRO A N 1
ATOM 2369 C CA . PRO A 1 308 ? 1.438 -26.172 -16.375 1 96.62 308 PRO A CA 1
ATOM 2370 C C . PRO A 1 308 ? 2.707 -26.562 -17.125 1 96.62 308 PRO A C 1
ATOM 2372 O O . PRO A 1 308 ? 2.826 -27.703 -17.594 1 96.62 308 PRO A O 1
ATOM 2375 N N . GLU A 1 309 ? 3.639 -25.672 -17.266 1 96 309 GLU A N 1
ATOM 2376 C CA . GLU A 1 309 ? 4.914 -25.953 -17.922 1 96 309 GLU A CA 1
ATOM 2377 C C . GLU A 1 309 ? 5.695 -27.031 -17.172 1 96 309 GLU A C 1
ATOM 2379 O O . GLU A 1 309 ? 6.277 -27.922 -17.797 1 96 309 GLU A O 1
ATOM 2384 N N . ILE A 1 310 ? 5.703 -26.922 -15.891 1 96.88 310 ILE A N 1
ATOM 2385 C CA . ILE A 1 310 ? 6.395 -27.906 -15.055 1 96.88 310 ILE A CA 1
ATOM 2386 C C . ILE A 1 310 ? 5.742 -29.281 -15.227 1 96.88 310 ILE A C 1
ATOM 2388 O O . ILE A 1 310 ? 6.434 -30.281 -15.359 1 96.88 310 ILE A O 1
ATOM 2392 N N . ALA A 1 311 ? 4.426 -29.312 -15.203 1 96.38 311 ALA A N 1
ATOM 2393 C CA . ALA A 1 311 ? 3.703 -30.562 -15.398 1 96.38 311 ALA A CA 1
ATOM 2394 C C . ALA A 1 311 ? 4.047 -31.188 -16.75 1 96.38 311 ALA A C 1
ATOM 2396 O O . ALA A 1 311 ? 4.207 -32.406 -16.859 1 96.38 311 ALA A O 1
ATOM 2397 N N . ALA A 1 312 ? 4.133 -30.375 -17.75 1 96.12 312 ALA A N 1
ATOM 2398 C CA . ALA A 1 312 ? 4.457 -30.859 -19.094 1 96.12 312 ALA A CA 1
ATOM 2399 C C . ALA A 1 312 ? 5.871 -31.438 -19.141 1 96.12 312 ALA A C 1
ATOM 2401 O O . ALA A 1 312 ? 6.121 -32.438 -19.812 1 96.12 312 ALA A O 1
ATOM 2402 N N . LEU A 1 313 ? 6.781 -30.828 -18.438 1 95.75 313 LEU A N 1
ATOM 2403 C CA . LEU A 1 313 ? 8.188 -31.203 -18.469 1 95.75 313 LEU A CA 1
ATOM 2404 C C . LEU A 1 313 ? 8.445 -32.438 -17.625 1 95.75 313 LEU A C 1
ATOM 2406 O O . LEU A 1 313 ? 9.25 -33.312 -18 1 95.75 313 LEU A O 1
ATOM 2410 N N . HIS A 1 314 ? 7.727 -32.5 -16.484 1 95 314 HIS A N 1
ATOM 2411 C CA . HIS A 1 314 ? 8.117 -33.5 -15.5 1 95 314 HIS A CA 1
ATOM 2412 C C . HIS A 1 314 ? 7.023 -34.562 -15.305 1 95 314 HIS A C 1
ATOM 2414 O O . HIS A 1 314 ? 7.234 -35.562 -14.648 1 95 314 HIS A O 1
ATOM 2420 N N . GLY A 1 315 ? 5.863 -34.281 -15.844 1 94.44 315 GLY A N 1
ATOM 2421 C CA . GLY A 1 315 ? 4.746 -35.219 -15.703 1 94.44 315 GLY A CA 1
ATOM 2422 C C . GLY A 1 315 ? 4.117 -35.156 -14.328 1 94.44 315 GLY A C 1
ATOM 2423 O O . GLY A 1 315 ? 3.451 -36.125 -13.914 1 94.44 315 GLY A O 1
ATOM 2424 N N . VAL A 1 316 ? 4.426 -34.156 -13.586 1 95.62 316 VAL A N 1
ATOM 2425 C CA . VAL A 1 316 ? 3.889 -34 -12.234 1 95.62 316 VAL A CA 1
ATOM 2426 C C . VAL A 1 316 ? 3.068 -32.719 -12.141 1 95.62 316 VAL A C 1
ATOM 2428 O O . VAL A 1 316 ? 3.576 -31.625 -12.406 1 95.62 316 VAL A O 1
ATOM 2431 N N . ASP A 1 317 ? 1.794 -32.844 -11.844 1 96.44 317 ASP A N 1
ATOM 2432 C CA . ASP A 1 317 ? 0.933 -31.688 -11.578 1 96.44 317 ASP A CA 1
ATOM 2433 C C . ASP A 1 317 ? 0.938 -31.328 -10.094 1 96.44 317 ASP A C 1
ATOM 2435 O O . ASP A 1 317 ? 0.334 -32.031 -9.281 1 96.44 317 ASP A O 1
ATOM 2439 N N . PHE A 1 318 ? 1.543 -30.219 -9.773 1 98.31 318 PHE A N 1
ATOM 2440 C CA . PHE A 1 318 ? 1.744 -29.844 -8.383 1 98.31 318 PHE A CA 1
ATOM 2441 C C . PHE A 1 318 ? 0.521 -29.109 -7.836 1 98.31 318 PHE A C 1
ATOM 2443 O O . PHE A 1 318 ? 0.472 -28.766 -6.652 1 98.31 318 PHE A O 1
ATOM 2450 N N . SER A 1 319 ? -0.508 -28.844 -8.68 1 98.31 319 SER A N 1
ATOM 2451 C CA . SER A 1 319 ? -1.706 -28.141 -8.242 1 98.31 319 SER A CA 1
ATOM 2452 C C . SER A 1 319 ? -2.404 -28.891 -7.109 1 98.31 319 SER A C 1
ATOM 2454 O O . SER A 1 319 ? -2.957 -28.266 -6.203 1 98.31 319 SER A O 1
ATOM 2456 N N . GLU A 1 320 ? -2.359 -30.156 -7.203 1 97.12 320 GLU A N 1
ATOM 2457 C CA . GLU A 1 320 ? -2.996 -30.969 -6.172 1 97.12 320 GLU A CA 1
ATOM 2458 C C . GLU A 1 320 ? -2.328 -30.766 -4.812 1 97.12 320 GLU A C 1
ATOM 2460 O O . GLU A 1 320 ? -3.008 -30.672 -3.789 1 97.12 320 GLU A O 1
ATOM 2465 N N . ASP A 1 321 ? -0.986 -30.719 -4.785 1 98.12 321 ASP A N 1
ATOM 2466 C CA . ASP A 1 321 ? -0.241 -30.484 -3.551 1 98.12 321 ASP A CA 1
ATOM 2467 C C . ASP A 1 321 ? -0.62 -29.156 -2.91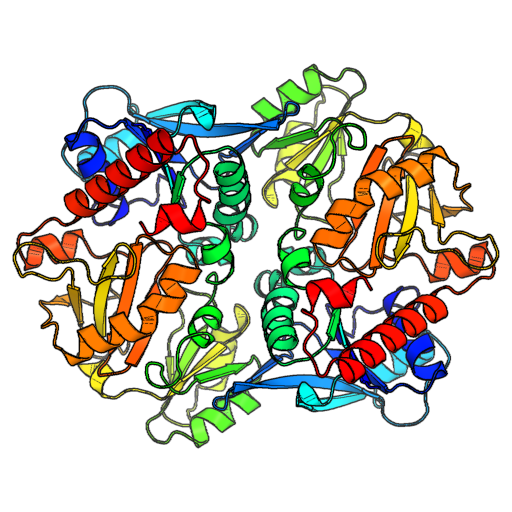4 1 98.12 321 ASP A C 1
ATOM 2469 O O . ASP A 1 321 ? -0.738 -29.062 -1.69 1 98.12 321 ASP A O 1
ATOM 2473 N N . ILE A 1 322 ? -0.801 -28.188 -3.729 1 98.69 322 ILE A N 1
ATOM 2474 C CA . ILE A 1 322 ? -1.148 -26.859 -3.258 1 98.69 322 ILE A CA 1
ATOM 2475 C C . ILE A 1 322 ? -2.559 -26.859 -2.672 1 98.69 322 ILE A C 1
ATOM 2477 O O . ILE A 1 322 ? -2.803 -26.266 -1.616 1 98.69 322 ILE A O 1
ATOM 2481 N N . MET A 1 323 ? -3.516 -27.594 -3.289 1 98.56 323 MET A N 1
ATOM 2482 C CA . MET A 1 323 ? -4.875 -27.703 -2.77 1 98.56 323 MET A CA 1
ATOM 2483 C C . MET A 1 323 ? -4.891 -28.453 -1.436 1 98.56 323 MET A C 1
ATOM 2485 O O . MET A 1 323 ? -5.613 -28.062 -0.515 1 98.56 323 MET A O 1
ATOM 2489 N N . ILE A 1 324 ? -4.094 -29.484 -1.37 1 98.31 324 ILE A N 1
ATOM 2490 C CA . ILE A 1 324 ? -4.012 -30.25 -0.133 1 98.31 324 ILE A CA 1
ATOM 2491 C C . ILE A 1 324 ? -3.514 -29.344 0.999 1 98.31 324 ILE A C 1
ATOM 2493 O O . ILE A 1 324 ? -4.023 -29.422 2.121 1 98.31 324 ILE A O 1
ATOM 2497 N N . ALA A 1 325 ? -2.527 -28.547 0.676 1 98.5 325 ALA A N 1
ATOM 2498 C CA . ALA A 1 325 ? -2.01 -27.625 1.677 1 98.5 325 ALA A CA 1
ATOM 2499 C C . ALA A 1 325 ? -3.102 -26.672 2.156 1 98.5 325 ALA A C 1
ATOM 2501 O O . ALA A 1 325 ? -3.195 -26.375 3.35 1 98.5 325 ALA A O 1
ATOM 2502 N N . LEU A 1 326 ? -3.92 -26.172 1.254 1 98.69 326 LEU A N 1
ATOM 2503 C CA . LEU A 1 326 ? -5.012 -25.281 1.627 1 98.69 326 LEU A CA 1
ATOM 2504 C C . LEU A 1 326 ? -6.043 -26.016 2.482 1 98.69 326 LEU A C 1
ATOM 2506 O O . LEU A 1 326 ? -6.539 -25.453 3.467 1 98.69 326 LEU A O 1
ATOM 2510 N N . GLU A 1 327 ? -6.367 -27.25 2.098 1 98.5 327 GLU A N 1
ATOM 2511 C CA . GLU A 1 327 ? -7.289 -28.062 2.885 1 98.5 327 GLU A CA 1
ATOM 2512 C C . GLU A 1 327 ? -6.809 -28.219 4.324 1 98.5 327 GLU A C 1
ATOM 2514 O O . GLU A 1 327 ? -7.598 -28.109 5.266 1 98.5 327 GLU A O 1
ATOM 2519 N N . ASN A 1 328 ? -5.547 -28.469 4.398 1 97.88 328 ASN A N 1
ATOM 2520 C CA . ASN A 1 328 ? -4.965 -28.641 5.727 1 97.88 328 ASN A CA 1
ATOM 2521 C C . ASN A 1 328 ? -5.09 -27.359 6.555 1 97.88 328 ASN A C 1
ATOM 2523 O O . ASN A 1 328 ? -5.383 -27.422 7.75 1 97.88 328 ASN A O 1
ATOM 2527 N N . LYS A 1 329 ? -4.828 -26.234 5.973 1 98.38 329 LYS A N 1
ATOM 2528 C CA . LYS A 1 329 ? -4.934 -24.953 6.668 1 98.38 329 LYS A CA 1
ATOM 2529 C C . LYS A 1 329 ? -6.359 -24.703 7.152 1 98.38 329 LYS A C 1
ATOM 2531 O O . LYS A 1 329 ? -6.57 -24.203 8.258 1 98.38 329 LYS A O 1
ATOM 2536 N N . VAL A 1 330 ? -7.32 -25.031 6.289 1 97.88 330 VAL A N 1
ATOM 2537 C CA . VAL A 1 330 ? -8.719 -24.828 6.652 1 97.88 330 VAL A CA 1
ATOM 2538 C C . VAL A 1 330 ? -9.078 -25.75 7.824 1 97.88 330 VAL A C 1
ATOM 2540 O O . VAL A 1 330 ? -9.773 -25.328 8.758 1 97.88 330 VAL A O 1
ATOM 2543 N N . ARG A 1 331 ? -8.586 -26.969 7.793 1 96.94 331 ARG A N 1
ATOM 2544 C CA . ARG A 1 331 ? -8.82 -27.906 8.891 1 96.94 331 ARG A CA 1
ATOM 2545 C C . ARG A 1 331 ? -8.227 -27.375 10.195 1 96.94 331 ARG A C 1
ATOM 2547 O O . ARG A 1 331 ? -8.859 -27.469 11.25 1 96.94 331 ARG A O 1
ATOM 2554 N N . ILE A 1 332 ? -7.035 -26.859 10.102 1 95.75 332 ILE A N 1
ATOM 2555 C CA . ILE A 1 332 ? -6.359 -26.312 11.281 1 95.75 332 ILE A CA 1
ATOM 2556 C C . ILE A 1 332 ? -7.145 -25.125 11.828 1 95.75 332 ILE A C 1
ATOM 2558 O O . ILE A 1 332 ? -7.312 -24.984 13.039 1 95.75 332 ILE A O 1
ATOM 2562 N N . GLN A 1 333 ? -7.578 -24.266 10.938 1 95.69 333 GLN A N 1
ATOM 2563 C CA . GLN A 1 333 ? -8.367 -23.125 11.367 1 95.69 333 GLN A CA 1
ATOM 2564 C C . GLN A 1 333 ? -9.602 -23.562 12.148 1 95.69 333 GLN A C 1
ATOM 2566 O O . GLN A 1 333 ? -9.938 -22.969 13.172 1 95.69 333 GLN A O 1
ATOM 2571 N N . GLU A 1 334 ? -10.266 -24.594 11.633 1 93.81 334 GLU A N 1
ATOM 2572 C CA . GLU A 1 334 ? -11.453 -25.109 12.289 1 93.81 334 GLU A CA 1
ATOM 2573 C C . GLU A 1 334 ? -11.109 -25.719 13.648 1 93.81 334 GLU A C 1
ATOM 2575 O O . GLU A 1 334 ? -11.82 -25.484 14.633 1 93.81 334 GLU A O 1
ATOM 2580 N N . LEU A 1 335 ? -10.047 -26.406 13.656 1 93.94 335 LEU A N 1
ATOM 2581 C CA . LEU A 1 335 ? -9.625 -27.078 14.875 1 93.94 335 LEU A CA 1
ATOM 2582 C C . LEU A 1 335 ? -9.305 -26.078 15.969 1 93.94 335 LEU A C 1
ATOM 2584 O O . LEU A 1 335 ? -9.594 -26.312 17.141 1 93.94 335 LEU A O 1
ATOM 2588 N N . TYR A 1 336 ? -8.727 -24.969 15.648 1 92.94 336 TYR A N 1
ATOM 2589 C CA . TYR A 1 336 ? -8.305 -23.969 16.625 1 92.94 336 TYR A CA 1
ATOM 2590 C C . TYR A 1 336 ? -9.344 -22.859 16.75 1 92.94 336 TYR A C 1
ATOM 2592 O O . TYR A 1 336 ? -9.102 -21.844 17.406 1 92.94 336 TYR A O 1
ATOM 2600 N N . ARG A 1 337 ? -10.477 -23 16.125 1 89.62 337 ARG A N 1
ATOM 2601 C CA . ARG A 1 337 ? -11.625 -22.109 16.234 1 89.62 337 ARG A CA 1
ATOM 2602 C C . ARG A 1 337 ? -11.219 -20.656 15.953 1 89.62 337 ARG A C 1
ATOM 2604 O O . ARG A 1 337 ? -11.586 -19.75 16.703 1 89.62 337 ARG A O 1
ATOM 2611 N N . GLY A 1 338 ? -10.305 -20.547 15.016 1 87.94 338 GLY A N 1
ATOM 2612 C CA . GLY A 1 338 ? -9.953 -19.219 14.547 1 87.94 338 GLY A CA 1
ATOM 2613 C C . GLY A 1 338 ? -8.914 -18.547 15.422 1 87.94 338 GLY A C 1
ATOM 2614 O O . GLY A 1 338 ? -8.656 -17.344 15.273 1 87.94 338 GLY A O 1
ATOM 2615 N N . ALA A 1 339 ? -8.25 -19.297 16.281 1 90.38 339 ALA A N 1
ATOM 2616 C CA . ALA A 1 339 ? -7.324 -18.703 17.234 1 90.38 339 ALA A CA 1
ATOM 2617 C C . ALA A 1 339 ? -5.965 -18.438 16.594 1 90.38 339 ALA A C 1
ATOM 2619 O O . ALA A 1 339 ? -5.168 -17.656 17.109 1 90.38 339 ALA A O 1
ATOM 2620 N N . ILE A 1 340 ? -5.668 -19.156 15.531 1 92.56 340 ILE A N 1
ATOM 2621 C CA . ILE A 1 340 ? -4.391 -18.969 14.852 1 92.56 340 ILE A CA 1
ATOM 2622 C C . ILE A 1 340 ? -4.488 -17.781 13.883 1 92.56 340 ILE A C 1
ATOM 2624 O O . ILE A 1 340 ? -5.375 -17.75 13.031 1 92.56 340 ILE A O 1
ATOM 2628 N N . PRO A 1 341 ? -3.551 -16.688 14.008 1 95.25 341 PRO A N 1
ATOM 2629 C CA . PRO A 1 341 ? -3.578 -15.547 13.086 1 95.25 341 PRO A CA 1
ATOM 2630 C C . PRO A 1 341 ? -3.402 -15.969 11.625 1 95.25 341 PRO A C 1
ATOM 2632 O O . PRO A 1 341 ? -2.711 -16.953 11.344 1 95.25 341 PRO A O 1
ATOM 2635 N N . ASN A 1 342 ? -3.986 -15.289 10.742 1 97.75 342 ASN A N 1
ATOM 2636 C CA . ASN A 1 342 ? -3.951 -15.594 9.32 1 97.75 342 ASN A CA 1
ATOM 2637 C C . ASN A 1 342 ? -2.52 -15.766 8.812 1 97.75 342 ASN A C 1
ATOM 2639 O O . ASN A 1 342 ? -2.229 -16.688 8.055 1 97.75 342 ASN A O 1
ATOM 2643 N N . ARG A 1 343 ? -1.613 -14.875 9.234 1 96.56 343 ARG A N 1
ATOM 2644 C CA . ARG A 1 343 ? -0.225 -14.883 8.789 1 96.56 343 ARG A CA 1
ATOM 2645 C C . ARG A 1 343 ? 0.45 -16.203 9.125 1 96.56 343 ARG A C 1
ATOM 2647 O O . ARG A 1 343 ? 1.195 -16.75 8.305 1 96.56 343 ARG A O 1
ATOM 2654 N N . THR A 1 344 ? 0.189 -16.703 10.32 1 95.69 344 THR A N 1
ATOM 2655 C CA . THR A 1 344 ? 0.745 -17.984 10.766 1 95.69 344 THR A CA 1
ATOM 2656 C C . THR A 1 344 ? 0.078 -19.141 10.031 1 95.69 344 THR A C 1
ATOM 2658 O O . THR A 1 344 ? 0.758 -20.047 9.547 1 95.69 344 THR A O 1
ATOM 2661 N N . LEU A 1 345 ? -1.209 -19.109 9.898 1 96.56 345 LEU A N 1
ATOM 2662 C CA . LEU A 1 345 ? -1.981 -20.172 9.258 1 96.56 345 LEU A CA 1
ATOM 2663 C C . LEU A 1 345 ? -1.593 -20.312 7.789 1 96.56 345 LEU A C 1
ATOM 2665 O O . LEU A 1 345 ? -1.545 -21.422 7.258 1 96.56 345 LEU A O 1
ATOM 2669 N N . ALA A 1 346 ? -1.296 -19.188 7.148 1 97.06 346 ALA A N 1
ATOM 2670 C CA . ALA A 1 346 ? -0.995 -19.141 5.719 1 97.06 346 ALA A CA 1
ATOM 2671 C C . ALA A 1 346 ? 0.234 -20 5.395 1 97.06 346 ALA A C 1
ATOM 2673 O O . ALA A 1 346 ? 0.372 -20.5 4.277 1 97.06 346 ALA A O 1
ATOM 2674 N N . VAL A 1 347 ? 1.137 -20.25 6.371 1 96.44 347 VAL A N 1
ATOM 2675 C CA . VAL A 1 347 ? 2.4 -20.891 6.043 1 96.44 347 VAL A CA 1
ATOM 2676 C C . VAL A 1 347 ? 2.518 -22.219 6.809 1 96.44 347 VAL A C 1
ATOM 2678 O O . VAL A 1 347 ? 3.6 -22.797 6.879 1 96.44 347 VAL A O 1
ATOM 2681 N N . LEU A 1 348 ? 1.47 -22.641 7.445 1 93.06 348 LEU A N 1
ATOM 2682 C CA . LEU A 1 348 ? 1.465 -23.906 8.148 1 93.06 348 LEU A CA 1
ATOM 2683 C C . LEU A 1 348 ? 1.241 -25.062 7.176 1 93.06 348 LEU A C 1
ATOM 2685 O O . LEU A 1 348 ? 0.583 -24.891 6.145 1 93.06 348 LEU A O 1
ATOM 2689 N N . MET B 1 1 ? 18.375 19.5 15.875 1 96.62 1 MET B N 1
ATOM 2690 C CA . MET B 1 1 ? 18.156 18.328 15.039 1 96.62 1 MET B CA 1
ATOM 2691 C C . MET B 1 1 ? 17.812 18.734 13.609 1 96.62 1 MET B C 1
ATOM 2693 O O . MET B 1 1 ? 17.625 19.922 13.32 1 96.62 1 MET B O 1
ATOM 2697 N N . ARG B 1 2 ? 17.859 17.828 12.648 1 97.5 2 ARG B N 1
ATOM 2698 C CA . ARG B 1 2 ? 17.422 18.047 11.281 1 97.5 2 ARG B CA 1
ATOM 2699 C C . ARG B 1 2 ? 16.109 17.312 11 1 97.5 2 ARG B C 1
ATOM 2701 O O . ARG B 1 2 ? 15.992 16.125 11.273 1 97.5 2 ARG B O 1
ATOM 2708 N N . ILE B 1 3 ? 15.172 18.078 10.492 1 98.62 3 ILE B N 1
ATOM 2709 C CA . ILE B 1 3 ? 13.867 17.531 10.133 1 98.62 3 ILE B CA 1
ATOM 2710 C C . ILE B 1 3 ? 13.711 17.547 8.609 1 98.62 3 ILE B C 1
ATOM 2712 O O . ILE B 1 3 ? 13.883 18.594 7.973 1 98.62 3 ILE B O 1
ATOM 2716 N N . ALA B 1 4 ? 13.461 16.391 8.023 1 98.81 4 ALA B N 1
ATOM 2717 C CA . ALA B 1 4 ? 13.102 16.281 6.605 1 98.81 4 ALA B CA 1
ATOM 2718 C C . ALA B 1 4 ? 11.594 16.25 6.422 1 98.81 4 ALA B C 1
ATOM 2720 O O . ALA B 1 4 ? 10.93 15.312 6.887 1 98.81 4 ALA B O 1
ATOM 2721 N N . PHE B 1 5 ? 11.07 17.25 5.797 1 98.81 5 PHE B N 1
ATOM 2722 C CA . PHE B 1 5 ? 9.656 17.266 5.426 1 98.81 5 PHE B CA 1
ATOM 2723 C C . PHE B 1 5 ? 9.445 16.594 4.074 1 98.81 5 PHE B C 1
ATOM 2725 O O . PHE B 1 5 ? 9.945 17.078 3.055 1 98.81 5 PHE B O 1
ATOM 2732 N N . PHE B 1 6 ? 8.773 15.453 4.082 1 98.81 6 PHE B N 1
ATOM 2733 C CA . PHE B 1 6 ? 8.414 14.75 2.855 1 98.81 6 PHE B CA 1
ATOM 2734 C C . PHE B 1 6 ? 7.121 15.305 2.27 1 98.81 6 PHE B C 1
ATOM 2736 O O . PHE B 1 6 ? 6.051 15.148 2.863 1 98.81 6 PHE B O 1
ATOM 2743 N N . VAL B 1 7 ? 7.25 15.984 1.134 1 98.56 7 VAL B N 1
ATOM 2744 C CA . VAL B 1 7 ? 6.098 16.641 0.523 1 98.56 7 VAL B CA 1
ATOM 2745 C C . VAL B 1 7 ? 5.918 16.141 -0.91 1 98.56 7 VAL B C 1
ATOM 2747 O O . VAL B 1 7 ? 6.781 15.438 -1.441 1 98.56 7 VAL B O 1
ATOM 2750 N N . ASN B 1 8 ? 4.715 16.469 -1.526 1 97.81 8 ASN B N 1
ATOM 2751 C CA . ASN B 1 8 ? 4.473 16.062 -2.906 1 97.81 8 ASN B CA 1
ATOM 2752 C C . ASN B 1 8 ? 5.445 16.75 -3.867 1 97.81 8 ASN B C 1
ATOM 2754 O O . ASN B 1 8 ? 5.988 16.094 -4.762 1 97.81 8 ASN B O 1
ATOM 2758 N N . SER B 1 9 ? 5.586 17.969 -3.766 1 97.19 9 SER B N 1
ATOM 2759 C CA . SER B 1 9 ? 6.508 18.812 -4.52 1 97.19 9 SER B CA 1
ATOM 2760 C C . SER B 1 9 ? 6.824 20.109 -3.768 1 97.19 9 SER B C 1
ATOM 2762 O O . SER B 1 9 ? 6 20.594 -2.998 1 97.19 9 SER B O 1
ATOM 2764 N N . VAL B 1 10 ? 8.039 20.547 -3.963 1 97.31 10 VAL B N 1
ATOM 2765 C CA . VAL B 1 10 ? 8.422 21.797 -3.332 1 97.31 10 VAL B CA 1
ATOM 2766 C C . VAL B 1 10 ? 7.664 22.953 -3.979 1 97.31 10 VAL B C 1
ATOM 2768 O O . VAL B 1 10 ? 7.18 23.859 -3.283 1 97.31 10 VAL B O 1
ATOM 2771 N N . GLU B 1 11 ? 7.453 22.859 -5.289 1 95.56 11 GLU B N 1
ATOM 2772 C CA . GLU B 1 11 ? 6.762 23.891 -6.051 1 95.56 11 GLU B CA 1
ATOM 2773 C C . GLU B 1 11 ? 5.312 24.031 -5.598 1 95.56 11 GLU B C 1
ATOM 2775 O O . GLU B 1 11 ? 4.746 25.125 -5.641 1 95.56 11 GLU B O 1
ATOM 2780 N N . GLY B 1 12 ? 4.75 22.953 -5.164 1 95.12 12 GLY B N 1
ATOM 2781 C CA . GLY B 1 12 ? 3.338 22.953 -4.82 1 95.12 12 GLY B CA 1
ATOM 2782 C C . GLY B 1 12 ? 3.068 23.422 -3.404 1 95.12 12 GLY B C 1
ATOM 2783 O O . GLY B 1 12 ? 1.914 23.609 -3.012 1 95.12 12 GLY B O 1
ATOM 2784 N N . GLU B 1 13 ? 4.113 23.719 -2.598 1 97 13 GLU B N 1
ATOM 2785 C CA . GLU B 1 13 ? 3.928 24.203 -1.233 1 97 13 GLU B CA 1
ATOM 2786 C C . GLU B 1 13 ? 3.361 25.625 -1.22 1 97 13 GLU B C 1
ATOM 2788 O O . GLU B 1 13 ? 3.574 26.391 -2.16 1 97 13 GLU B O 1
ATOM 2793 N N . ALA B 1 14 ? 2.633 25.922 -0.153 1 96.69 14 ALA B N 1
ATOM 2794 C CA . ALA B 1 14 ? 1.978 27.234 -0.053 1 96.69 14 ALA B CA 1
ATOM 2795 C C . ALA B 1 14 ? 2.189 27.844 1.327 1 96.69 14 ALA B C 1
ATOM 2797 O O . ALA B 1 14 ? 2.447 27.125 2.299 1 96.69 14 ALA B O 1
ATOM 2798 N N . PRO B 1 15 ? 2.088 29.172 1.366 1 96.75 15 PRO B N 1
ATOM 2799 C CA . PRO B 1 15 ? 2.322 29.875 2.633 1 96.75 15 PRO B CA 1
ATOM 2800 C C . PRO B 1 15 ? 1.344 29.453 3.729 1 96.75 15 PRO B C 1
ATOM 2802 O O . PRO B 1 15 ? 1.695 29.469 4.91 1 96.75 15 PRO B O 1
ATOM 2805 N N . TYR B 1 16 ? 0.18 29.062 3.328 1 95.5 16 TYR B N 1
ATOM 2806 C CA . TYR B 1 16 ? -0.852 28.781 4.32 1 95.5 16 TYR B CA 1
ATOM 2807 C C . TYR B 1 16 ? -0.855 27.312 4.703 1 95.5 16 TYR B C 1
ATOM 2809 O O . TYR B 1 16 ? -1.682 26.875 5.504 1 95.5 16 TYR B O 1
ATOM 2817 N N . TYR B 1 17 ? 0.036 26.547 4.109 1 97.44 17 TYR B N 1
ATOM 2818 C CA . TYR B 1 17 ? 0.102 25.141 4.461 1 97.44 17 TYR B CA 1
ATOM 2819 C C . TYR B 1 17 ? 0.627 24.953 5.879 1 97.44 17 TYR B C 1
ATOM 2821 O O . TYR B 1 17 ? 1.536 25.672 6.309 1 97.44 17 TYR B O 1
ATOM 2829 N N . THR B 1 18 ? 0.042 23.969 6.594 1 98.12 18 THR B N 1
ATOM 2830 C CA . THR B 1 18 ? 0.535 23.562 7.906 1 98.12 18 THR B CA 1
ATOM 2831 C C . THR B 1 18 ? 2.016 23.203 7.844 1 98.12 18 THR B C 1
ATOM 2833 O O . THR B 1 18 ? 2.793 23.578 8.719 1 98.12 18 THR B O 1
ATOM 2836 N N . THR B 1 19 ? 2.482 22.516 6.824 1 98.5 19 THR B N 1
ATOM 2837 C CA . THR B 1 19 ? 3.869 22.109 6.664 1 98.5 19 THR B CA 1
ATOM 2838 C C . THR B 1 19 ? 4.805 23.312 6.664 1 98.5 19 THR B C 1
ATOM 2840 O O . THR B 1 19 ? 5.875 23.266 7.273 1 98.5 19 THR B O 1
ATOM 2843 N N . THR B 1 20 ? 4.402 24.359 6.016 1 98.25 20 THR B N 1
ATOM 2844 C CA . THR B 1 20 ? 5.191 25.594 5.969 1 98.25 20 THR B CA 1
ATOM 2845 C C . THR B 1 20 ? 5.363 26.172 7.367 1 98.25 20 THR B C 1
ATOM 2847 O O . THR B 1 20 ? 6.469 26.562 7.75 1 98.25 20 THR B O 1
ATOM 2850 N N . TRP B 1 21 ? 4.324 26.188 8.109 1 98.44 21 TRP B N 1
ATOM 2851 C CA . TRP B 1 21 ? 4.379 26.734 9.461 1 98.44 21 TRP B CA 1
ATOM 2852 C C . TRP B 1 21 ? 5.207 25.844 10.383 1 98.44 21 TRP B C 1
ATOM 2854 O O . TRP B 1 21 ? 5.926 26.344 11.25 1 98.44 21 TRP B O 1
ATOM 2864 N N . LEU B 1 22 ? 5.098 24.516 10.195 1 98.75 22 LEU B N 1
ATOM 2865 C CA . LEU B 1 22 ? 5.918 23.594 10.977 1 98.75 22 LEU B CA 1
ATOM 2866 C C . LEU B 1 22 ? 7.398 23.797 10.672 1 98.75 22 LEU B C 1
ATOM 2868 O O . LEU B 1 22 ? 8.227 23.781 11.586 1 98.75 22 LEU B O 1
ATOM 2872 N N . ALA B 1 23 ? 7.719 24.016 9.438 1 98.56 23 ALA B N 1
ATOM 2873 C CA . ALA B 1 23 ? 9.102 24.25 9.047 1 98.56 23 ALA B CA 1
ATOM 2874 C C . ALA B 1 23 ? 9.641 25.531 9.688 1 98.56 23 ALA B C 1
ATOM 2876 O O . ALA B 1 23 ? 10.758 25.547 10.211 1 98.56 23 ALA B O 1
ATOM 2877 N N . LEU B 1 24 ? 8.836 26.578 9.656 1 98.25 24 LEU B N 1
ATOM 2878 C CA . LEU B 1 24 ? 9.242 27.859 10.25 1 98.25 24 LEU B CA 1
ATOM 2879 C C . LEU B 1 24 ? 9.438 27.703 11.758 1 98.25 24 LEU B C 1
ATOM 2881 O O . LEU B 1 24 ? 10.391 28.266 12.32 1 98.25 24 LEU B O 1
ATOM 2885 N N . ALA B 1 25 ? 8.531 26.984 12.391 1 98.31 25 ALA B N 1
ATOM 2886 C CA . ALA B 1 25 ? 8.664 26.75 13.828 1 98.31 25 ALA B CA 1
ATOM 2887 C C . ALA B 1 25 ? 9.945 25.984 14.141 1 98.31 25 ALA B C 1
ATOM 2889 O O . ALA B 1 25 ? 10.625 26.266 15.133 1 98.31 25 ALA B O 1
ATOM 2890 N N . ALA B 1 26 ? 10.258 24.969 13.312 1 98.38 26 ALA B N 1
ATOM 2891 C CA . ALA B 1 26 ? 11.5 24.219 13.484 1 98.38 26 ALA B CA 1
ATOM 2892 C C . ALA B 1 26 ? 12.711 25.141 13.383 1 98.38 26 ALA B C 1
ATOM 2894 O O . ALA B 1 26 ? 13.602 25.094 14.242 1 98.38 26 ALA B O 1
ATOM 2895 N N . LEU B 1 27 ? 12.711 25.984 12.367 1 97.62 27 LEU B N 1
ATOM 2896 C CA . LEU B 1 27 ? 13.812 26.922 12.156 1 97.62 27 LEU B CA 1
ATOM 2897 C C . LEU B 1 27 ? 13.938 27.891 13.328 1 97.62 27 LEU B C 1
ATOM 2899 O O . LEU B 1 27 ? 15.039 28.156 13.805 1 97.62 27 LEU B O 1
ATOM 2903 N N . ALA B 1 28 ? 12.852 28.391 13.773 1 97.31 28 ALA B N 1
ATOM 2904 C CA . ALA B 1 28 ? 12.836 29.344 14.875 1 97.31 28 ALA B CA 1
ATOM 2905 C C . ALA B 1 28 ? 13.398 28.734 16.156 1 97.31 28 ALA B C 1
ATOM 2907 O O . ALA B 1 28 ? 13.992 29.422 16.969 1 97.31 28 ALA B O 1
ATOM 2908 N N . ARG B 1 29 ? 13.266 27.484 16.281 1 97.44 29 ARG B N 1
ATOM 2909 C CA . ARG B 1 29 ? 13.734 26.797 17.469 1 97.44 29 ARG B CA 1
ATOM 2910 C C . ARG B 1 29 ? 15.172 26.312 17.297 1 97.44 29 ARG B C 1
ATOM 2912 O O . ARG B 1 29 ? 15.695 25.578 18.141 1 97.44 29 ARG B O 1
ATOM 2919 N N . GLY B 1 30 ? 15.734 26.594 16.156 1 96.5 30 GLY B N 1
ATOM 2920 C CA . GLY B 1 30 ? 17.156 26.328 15.961 1 96.5 30 GLY B CA 1
ATOM 2921 C C . GLY B 1 30 ? 17.422 25.031 15.219 1 96.5 30 GLY B C 1
ATOM 2922 O O . GLY B 1 30 ? 18.578 24.625 15.102 1 96.5 30 GLY B O 1
ATOM 2923 N N . HIS B 1 31 ? 16.438 24.406 14.742 1 97.56 31 HIS B N 1
ATOM 2924 C CA . HIS B 1 31 ? 16.625 23.156 14 1 97.56 31 HIS B CA 1
ATOM 2925 C C . HIS B 1 31 ? 16.922 23.438 12.531 1 97.56 31 HIS B C 1
ATOM 2927 O O . HIS B 1 31 ? 16.719 24.562 12.055 1 97.56 31 HIS B O 1
ATOM 2933 N N . GLU B 1 32 ? 17.484 22.469 11.875 1 96.38 32 GLU B N 1
ATOM 2934 C CA . GLU B 1 32 ? 17.625 22.484 10.422 1 96.38 32 GLU B CA 1
ATOM 2935 C C . GLU B 1 32 ? 16.453 21.781 9.742 1 96.38 32 GLU B C 1
ATOM 2937 O O . GLU B 1 32 ? 15.898 20.828 10.289 1 96.38 32 GLU B O 1
ATOM 2942 N N . VAL B 1 33 ? 16.094 22.344 8.57 1 97.56 33 VAL B N 1
ATOM 2943 C CA . VAL B 1 33 ? 15.008 21.719 7.82 1 97.56 33 VAL B CA 1
ATOM 2944 C C . VAL B 1 33 ? 15.453 21.453 6.387 1 97.56 33 VAL B C 1
ATOM 2946 O O . VAL B 1 33 ? 16.281 22.188 5.836 1 97.56 33 VAL B O 1
ATOM 2949 N N . CYS B 1 34 ? 15.008 20.359 5.828 1 97.75 34 CYS B N 1
ATOM 2950 C CA . CYS B 1 34 ? 15.125 20.078 4.398 1 97.75 34 CYS B CA 1
ATOM 2951 C C . CYS B 1 34 ? 13.836 19.469 3.857 1 97.75 34 CYS B C 1
ATOM 2953 O O . CYS B 1 34 ? 12.961 19.062 4.629 1 97.75 34 CYS B O 1
ATOM 2955 N N . TYR B 1 35 ? 13.633 19.578 2.564 1 98.56 35 TYR B N 1
ATOM 2956 C CA . TYR B 1 35 ? 12.453 19.031 1.892 1 98.56 35 TYR B CA 1
ATOM 2957 C C . TYR B 1 35 ? 12.836 17.875 0.981 1 98.56 35 TYR B C 1
ATOM 2959 O O . TYR B 1 35 ? 13.867 17.906 0.312 1 98.56 35 TYR B O 1
ATOM 2967 N N . VAL B 1 36 ? 12.039 16.875 1.032 1 98.5 36 VAL B N 1
ATOM 2968 C CA . VAL B 1 36 ? 12.203 15.664 0.23 1 98.5 36 VAL B CA 1
ATOM 2969 C C . VAL B 1 36 ? 10.898 15.359 -0.502 1 98.5 36 VAL B C 1
ATOM 2971 O O . VAL B 1 36 ? 9.812 15.508 0.061 1 98.5 36 VAL B O 1
ATOM 2974 N N . THR B 1 37 ? 11.008 14.984 -1.768 1 98.06 37 THR B N 1
ATOM 2975 C CA . THR B 1 37 ? 9.844 14.602 -2.566 1 98.06 37 THR B CA 1
ATOM 2976 C C . THR B 1 37 ? 9.922 13.125 -2.953 1 98.06 37 THR B C 1
ATOM 2978 O O . THR B 1 37 ? 10.914 12.461 -2.682 1 98.06 37 THR B O 1
ATOM 2981 N N . PRO B 1 38 ? 8.875 12.555 -3.484 1 97.25 38 PRO B N 1
ATOM 2982 C CA . PRO B 1 38 ? 8.82 11.109 -3.746 1 97.25 38 PRO B CA 1
ATOM 2983 C C . PRO B 1 38 ? 9.984 10.625 -4.605 1 97.25 38 PRO B C 1
ATOM 2985 O O . PRO B 1 38 ? 10.453 9.5 -4.434 1 97.25 38 PRO B O 1
ATOM 2988 N N . GLY B 1 39 ? 10.516 11.367 -5.391 1 96.5 39 GLY B N 1
ATOM 2989 C CA . GLY B 1 39 ? 11.57 10.938 -6.285 1 96.5 39 GLY B CA 1
ATOM 2990 C C . GLY B 1 39 ? 12.961 11.078 -5.684 1 96.5 39 GLY B C 1
ATOM 2991 O O . GLY B 1 39 ? 13.961 10.812 -6.348 1 96.5 39 GLY B O 1
ATOM 2992 N N . ASP B 1 40 ? 13.047 11.359 -4.391 1 97.69 40 ASP B N 1
ATOM 2993 C CA . ASP B 1 40 ? 14.312 11.867 -3.867 1 97.69 40 ASP B CA 1
ATOM 2994 C C . ASP B 1 40 ? 15.023 10.805 -3.029 1 97.69 40 ASP B C 1
ATOM 2996 O O . ASP B 1 40 ? 16.125 11.031 -2.533 1 97.69 40 ASP B O 1
ATOM 3000 N N . PHE B 1 41 ? 14.492 9.625 -2.842 1 98.25 41 PHE B N 1
ATOM 3001 C CA . PHE B 1 41 ? 15.148 8.594 -2.053 1 98.25 41 PHE B CA 1
ATOM 3002 C C . PHE B 1 41 ? 16.141 7.809 -2.906 1 98.25 41 PHE B C 1
ATOM 3004 O O . PHE B 1 41 ? 15.93 7.633 -4.105 1 98.25 41 PHE B O 1
ATOM 3011 N N . VAL B 1 42 ? 17.203 7.41 -2.295 1 97.94 42 VAL B N 1
ATOM 3012 C CA . VAL B 1 42 ? 18.234 6.582 -2.922 1 97.94 42 VAL B CA 1
ATOM 3013 C C . VAL B 1 42 ? 18.641 5.457 -1.97 1 97.94 42 VAL B C 1
ATOM 3015 O O . VAL B 1 42 ? 19 5.715 -0.819 1 97.94 42 VAL B O 1
ATOM 3018 N N . LEU B 1 43 ? 18.484 4.242 -2.369 1 97.38 43 LEU B N 1
ATOM 3019 C CA . LEU B 1 43 ? 19.016 3.094 -1.652 1 97.38 43 LEU B CA 1
ATOM 3020 C C . LEU B 1 43 ? 20.25 2.531 -2.371 1 97.38 43 LEU B C 1
ATOM 3022 O O . LEU B 1 43 ? 20.125 1.968 -3.461 1 97.38 43 LEU B O 1
ATOM 3026 N N . ARG B 1 44 ? 21.375 2.652 -1.802 1 96.44 44 ARG B N 1
ATOM 3027 C CA . ARG B 1 44 ? 22.641 2.268 -2.432 1 96.44 44 ARG B CA 1
ATOM 3028 C C . ARG B 1 44 ? 22.969 0.811 -2.137 1 96.44 44 ARG B C 1
ATOM 3030 O O . ARG B 1 44 ? 22.359 0.187 -1.273 1 96.44 44 ARG B O 1
ATOM 3037 N N . PRO B 1 45 ? 23.953 0.259 -2.859 1 93.25 45 PRO B N 1
ATOM 3038 C CA . PRO B 1 45 ? 24.312 -1.157 -2.721 1 93.25 45 PRO B CA 1
ATOM 3039 C C . PRO B 1 45 ? 24.75 -1.521 -1.305 1 93.25 45 PRO B C 1
ATOM 3041 O O . PRO B 1 45 ? 24.547 -2.656 -0.863 1 93.25 45 PRO B O 1
ATOM 3044 N N . ASP B 1 46 ? 25.344 -0.636 -0.632 1 92.44 46 ASP B N 1
ATOM 3045 C CA . ASP B 1 46 ? 25.828 -0.918 0.715 1 92.44 46 ASP B CA 1
ATOM 3046 C C . ASP B 1 46 ? 24.703 -0.769 1.745 1 92.44 46 ASP B C 1
ATOM 3048 O O . ASP B 1 46 ? 24.969 -0.677 2.945 1 92.44 46 ASP B O 1
ATOM 3052 N N . ASP B 1 47 ? 23.438 -0.601 1.266 1 91.81 47 ASP B N 1
ATOM 3053 C CA . ASP B 1 47 ? 22.203 -0.545 2.061 1 91.81 47 ASP B CA 1
ATOM 3054 C C . ASP B 1 47 ? 22.062 0.816 2.734 1 91.81 47 ASP B C 1
ATOM 3056 O O . ASP B 1 47 ? 21.203 0.988 3.607 1 91.81 47 ASP B O 1
ATOM 3060 N N . SER B 1 48 ? 22.953 1.76 2.312 1 95.31 48 SER B N 1
ATOM 3061 C CA . SER B 1 48 ? 22.719 3.117 2.799 1 95.31 48 SER B CA 1
ATOM 3062 C C . SER B 1 48 ? 21.5 3.744 2.139 1 95.31 48 SER B C 1
ATOM 3064 O O . SER B 1 48 ? 21.344 3.678 0.917 1 95.31 48 SER B O 1
ATOM 3066 N N . LEU B 1 49 ? 20.625 4.195 2.969 1 97.56 49 LEU B N 1
ATOM 3067 C CA . LEU B 1 49 ? 19.484 4.953 2.484 1 97.56 49 LEU B CA 1
ATOM 3068 C C . LEU B 1 49 ? 19.766 6.453 2.504 1 97.56 49 LEU B C 1
ATOM 3070 O O . LEU B 1 49 ? 20.125 7.008 3.547 1 97.56 49 LEU B O 1
ATOM 3074 N N . LEU B 1 50 ? 19.672 7.078 1.319 1 98.44 50 LEU B N 1
ATOM 3075 C CA . LEU B 1 50 ? 19.969 8.5 1.18 1 98.44 50 LEU B CA 1
ATOM 3076 C C . LEU B 1 50 ? 18.734 9.258 0.681 1 98.44 50 LEU B C 1
ATOM 3078 O O . LEU B 1 50 ? 17.75 8.641 0.253 1 98.44 50 LEU B O 1
ATOM 3082 N N . ILE B 1 51 ? 18.766 10.57 0.846 1 98.38 51 ILE B N 1
ATOM 3083 C CA . ILE B 1 51 ? 17.766 11.469 0.288 1 98.38 51 ILE B CA 1
ATOM 3084 C C . ILE B 1 51 ? 18.453 12.602 -0.476 1 98.38 51 ILE B C 1
ATOM 3086 O O . ILE B 1 51 ? 19.469 13.141 -0.022 1 98.38 51 ILE B O 1
ATOM 3090 N N . ARG B 1 52 ? 18 12.773 -1.66 1 97.62 52 ARG B N 1
ATOM 3091 C CA . ARG B 1 52 ? 18.375 13.992 -2.375 1 97.62 52 ARG B CA 1
ATOM 3092 C C . ARG B 1 52 ? 17.484 15.156 -1.96 1 97.62 52 ARG B C 1
ATOM 3094 O O . ARG B 1 52 ? 16.5 15.477 -2.639 1 97.62 52 ARG B O 1
ATOM 3101 N N . ALA B 1 53 ? 17.859 15.898 -1.003 1 97.69 53 ALA B N 1
ATOM 3102 C CA . ALA B 1 53 ? 17 16.844 -0.285 1 97.69 53 ALA B CA 1
ATOM 3103 C C . ALA B 1 53 ? 17.234 18.266 -0.768 1 97.69 53 ALA B C 1
ATOM 3105 O O . ALA B 1 53 ? 18.328 18.609 -1.207 1 97.69 53 ALA B O 1
ATOM 3106 N N . THR B 1 54 ? 16.172 19.062 -0.77 1 97.38 54 THR B N 1
ATOM 3107 C CA . THR B 1 54 ? 16.281 20.5 -0.935 1 97.38 54 THR B CA 1
ATOM 3108 C C . THR B 1 54 ? 16.562 21.188 0.4 1 97.38 54 THR B C 1
ATOM 3110 O O . THR B 1 54 ? 15.766 21.109 1.331 1 97.38 54 THR B O 1
ATOM 3113 N N . THR B 1 55 ? 17.719 21.75 0.493 1 94.94 55 THR B N 1
ATOM 3114 C CA . THR B 1 55 ? 18.125 22.469 1.7 1 94.94 55 THR B CA 1
ATOM 3115 C C . THR B 1 55 ? 18.219 23.969 1.439 1 94.94 55 THR B C 1
ATOM 3117 O O . THR B 1 55 ? 18.172 24.406 0.288 1 94.94 55 THR B O 1
ATOM 3120 N N . LEU B 1 56 ? 18.125 24.734 2.48 1 91.31 56 LEU B N 1
ATOM 3121 C CA . LEU B 1 56 ? 18.219 26.188 2.379 1 91.31 56 LEU B CA 1
ATOM 3122 C C . LEU B 1 56 ? 19.641 26.656 2.701 1 91.31 56 LEU B C 1
ATOM 3124 O O . LEU B 1 56 ? 20.25 26.172 3.648 1 91.31 56 LEU B O 1
ATOM 3128 N N . LYS B 1 57 ? 20.016 27.469 1.718 1 85.75 57 LYS B N 1
ATOM 3129 C CA . LYS B 1 57 ? 21.281 28.156 1.971 1 85.75 57 LYS B CA 1
ATOM 3130 C C . LYS B 1 57 ? 21.031 29.578 2.492 1 85.75 57 LYS B C 1
ATOM 3132 O O . LYS B 1 57 ? 20 30.172 2.197 1 85.75 57 LYS B O 1
ATOM 3137 N N . GLY B 1 58 ? 21.891 30.062 3.295 1 80.62 58 GLY B N 1
ATOM 3138 C CA . GLY B 1 58 ? 21.828 31.469 3.666 1 80.62 58 GLY B CA 1
ATOM 3139 C C . GLY B 1 58 ? 21.078 31.719 4.953 1 80.62 58 GLY B C 1
ATOM 3140 O O . GLY B 1 58 ? 21.125 30.906 5.879 1 80.62 58 GLY B O 1
ATOM 3141 N N . THR B 1 59 ? 20.375 32.938 4.93 1 83.44 59 THR B N 1
ATOM 3142 C CA . THR B 1 59 ? 19.688 33.375 6.141 1 83.44 59 THR B CA 1
ATOM 3143 C C . THR B 1 59 ? 18.406 32.562 6.359 1 83.44 59 THR B C 1
ATOM 3145 O O . THR B 1 59 ? 17.703 32.25 5.406 1 83.44 59 THR B O 1
ATOM 3148 N N . LYS B 1 60 ? 18.156 32.344 7.625 1 89.44 60 LYS B N 1
ATOM 3149 C CA . LYS B 1 60 ? 16.953 31.609 8 1 89.44 60 LYS B CA 1
ATOM 3150 C C . LYS B 1 60 ? 15.695 32.438 7.789 1 89.44 60 LYS B C 1
ATOM 3152 O O . LYS B 1 60 ? 15.531 33.5 8.398 1 89.44 60 LYS B O 1
ATOM 3157 N N . PRO B 1 61 ? 14.852 31.891 6.941 1 93.5 61 PRO B N 1
ATOM 3158 C CA . PRO B 1 61 ? 13.602 32.625 6.73 1 93.5 61 PRO B CA 1
ATOM 3159 C C . PRO B 1 61 ? 12.719 32.656 7.973 1 93.5 61 PRO B C 1
ATOM 3161 O O . PRO B 1 61 ? 12.711 31.688 8.758 1 93.5 61 PRO B O 1
ATOM 3164 N N . LYS B 1 62 ? 11.953 33.75 8.102 1 94.94 62 LYS B N 1
ATOM 3165 C CA . LYS B 1 62 ? 11.102 33.906 9.273 1 94.94 62 LYS B CA 1
ATOM 3166 C C . LYS B 1 62 ? 9.633 34 8.875 1 94.94 62 LYS B C 1
ATOM 3168 O O . LYS B 1 62 ? 8.75 34 9.734 1 94.94 62 LYS B O 1
ATOM 3173 N N . LYS B 1 63 ? 9.383 34.094 7.598 1 96.62 63 LYS B N 1
ATOM 3174 C CA . LYS B 1 63 ? 8.023 34.188 7.082 1 96.62 63 LYS B CA 1
ATOM 3175 C C . LYS B 1 63 ? 7.746 33.125 6.031 1 96.62 63 LYS B C 1
ATOM 3177 O O . LYS B 1 63 ? 8.664 32.656 5.355 1 96.62 63 LYS B O 1
ATOM 3182 N N . PRO B 1 64 ? 6.469 32.75 5.93 1 97.19 64 PRO B N 1
ATOM 3183 C CA . PRO B 1 64 ? 6.109 31.719 4.977 1 97.19 64 PRO B CA 1
ATOM 3184 C C . PRO B 1 64 ? 6.551 32.031 3.551 1 97.19 64 PRO B C 1
ATOM 3186 O O . PRO B 1 64 ? 7.156 31.188 2.881 1 97.19 64 PRO B O 1
ATOM 3189 N N . GLU B 1 65 ? 6.297 33.25 3.111 1 96.62 65 GLU B N 1
ATOM 3190 C CA . GLU B 1 65 ? 6.609 33.656 1.741 1 96.62 65 GLU B CA 1
ATOM 3191 C C . GLU B 1 65 ? 8.117 33.594 1.486 1 96.62 65 GLU B C 1
ATOM 3193 O O . GLU B 1 65 ? 8.555 33.156 0.424 1 96.62 65 GLU B O 1
ATOM 3198 N N . THR B 1 66 ? 8.844 34.062 2.463 1 96 66 THR B N 1
ATOM 3199 C CA . THR B 1 66 ? 10.297 34.062 2.332 1 96 66 THR B CA 1
ATOM 3200 C C . THR B 1 66 ? 10.852 32.656 2.301 1 96 66 THR B C 1
ATOM 3202 O O . THR B 1 66 ? 11.773 32.375 1.541 1 96 66 THR B O 1
ATOM 3205 N N . LEU B 1 67 ? 10.305 31.812 3.146 1 96.75 67 LEU B N 1
ATOM 3206 C CA . LEU B 1 67 ? 10.727 30.422 3.172 1 96.75 67 LEU B CA 1
ATOM 3207 C C . LEU B 1 67 ? 10.5 29.75 1.815 1 96.75 67 LEU B C 1
ATOM 3209 O O . LEU B 1 67 ? 11.398 29.109 1.272 1 96.75 67 LEU B O 1
ATOM 3213 N N . LEU B 1 68 ? 9.328 29.938 1.268 1 96.75 68 LEU B N 1
ATOM 3214 C CA . LEU B 1 68 ? 8.969 29.281 0.015 1 96.75 68 LEU B CA 1
ATOM 3215 C C . LEU B 1 68 ? 9.781 29.844 -1.146 1 96.75 68 LEU B C 1
ATOM 3217 O O . LEU B 1 68 ? 10.18 29.109 -2.045 1 96.75 68 LEU B O 1
ATOM 3221 N N . THR B 1 69 ? 9.977 31.203 -1.111 1 94.94 69 THR B N 1
ATOM 3222 C CA . THR B 1 69 ? 10.82 31.812 -2.129 1 94.94 69 THR B CA 1
ATOM 3223 C C . THR B 1 69 ? 12.234 31.234 -2.072 1 94.94 69 THR B C 1
ATOM 3225 O O . THR B 1 69 ? 12.836 30.953 -3.111 1 94.94 69 THR B O 1
ATOM 3228 N N . ALA B 1 70 ? 12.703 31.031 -0.891 1 94.62 70 ALA B N 1
ATOM 3229 C CA . ALA B 1 70 ? 14.039 30.484 -0.709 1 94.62 70 ALA B CA 1
ATOM 3230 C C . ALA B 1 70 ? 14.109 29.031 -1.193 1 94.62 70 ALA B C 1
ATOM 3232 O O . ALA B 1 70 ? 15.094 28.625 -1.815 1 94.62 70 ALA B O 1
ATOM 3233 N N . LEU B 1 71 ? 13.078 28.266 -0.925 1 94.69 71 LEU B N 1
ATOM 3234 C CA . LEU B 1 71 ? 13.031 26.859 -1.287 1 94.69 71 LEU B CA 1
ATOM 3235 C C . LEU B 1 71 ? 12.922 26.688 -2.799 1 94.69 71 LEU B C 1
ATOM 3237 O O . LEU B 1 71 ? 13.391 25.688 -3.352 1 94.69 71 LEU B O 1
ATOM 3241 N N . LYS B 1 72 ? 12.297 27.609 -3.459 1 92.25 72 LYS B N 1
ATOM 3242 C CA . LYS B 1 72 ? 11.984 27.5 -4.879 1 92.25 72 LYS B CA 1
ATOM 3243 C C . LYS B 1 72 ? 12.977 28.297 -5.727 1 92.25 72 LYS B C 1
ATOM 3245 O O . LYS B 1 72 ? 12.922 28.25 -6.957 1 92.25 72 LYS B O 1
ATOM 3250 N N . GLY B 1 73 ? 13.883 29 -5.062 1 89.06 73 GLY B N 1
ATOM 3251 C CA . GLY B 1 73 ? 14.773 29.906 -5.77 1 89.06 73 GLY B CA 1
ATOM 3252 C C . GLY B 1 73 ? 16.234 29.562 -5.598 1 89.06 73 GLY B C 1
ATOM 3253 O O . GLY B 1 73 ? 16.594 28.391 -5.422 1 89.06 73 GLY B O 1
ATOM 3254 N N . GLU B 1 74 ? 17.031 30.531 -5.699 1 85.81 74 GLU B N 1
ATOM 3255 C CA . GLU B 1 74 ? 18.469 30.359 -5.777 1 85.81 74 GLU B CA 1
ATOM 3256 C C . GLU B 1 74 ? 19.047 29.938 -4.43 1 85.81 74 GLU B C 1
ATOM 3258 O O . GLU B 1 74 ? 20.172 29.406 -4.367 1 85.81 74 GLU B O 1
ATOM 3263 N N . GLN B 1 75 ? 18.281 30.188 -3.479 1 87.19 75 GLN B N 1
ATOM 3264 C CA . GLN B 1 75 ? 18.781 29.844 -2.15 1 87.19 75 GLN B CA 1
ATOM 3265 C C . GLN B 1 75 ? 18.625 28.359 -1.873 1 87.19 75 GLN B C 1
ATOM 3267 O O . GLN B 1 75 ? 19.125 27.844 -0.869 1 87.19 75 GLN B O 1
ATOM 3272 N N . ALA B 1 76 ? 17.938 27.75 -2.695 1 91.31 76 ALA B N 1
ATOM 3273 C CA . ALA B 1 76 ? 17.75 26.312 -2.543 1 91.31 76 ALA B CA 1
ATOM 3274 C C . ALA B 1 76 ? 18.906 25.531 -3.16 1 91.31 76 ALA B C 1
ATOM 3276 O O . ALA B 1 76 ? 19.469 25.953 -4.18 1 91.31 76 ALA B O 1
ATOM 3277 N N . LYS B 1 77 ? 19.328 24.531 -2.477 1 93.06 77 LYS B N 1
ATOM 3278 C CA . LYS B 1 77 ? 20.344 23.625 -2.977 1 93.06 77 LYS B CA 1
ATOM 3279 C C . LYS B 1 77 ? 19.922 22.156 -2.816 1 93.06 77 LYS B C 1
ATOM 3281 O O . LYS B 1 77 ? 19.391 21.781 -1.769 1 93.06 77 LYS B O 1
ATOM 3286 N N . ILE B 1 78 ? 20.109 21.469 -3.861 1 94.25 78 ILE B N 1
ATOM 3287 C CA . ILE B 1 78 ? 19.891 20.031 -3.764 1 94.25 78 ILE B CA 1
ATOM 3288 C C . ILE B 1 78 ? 21.156 19.344 -3.248 1 94.25 78 ILE B C 1
ATOM 3290 O O . ILE B 1 78 ? 22.234 19.547 -3.793 1 94.25 78 ILE B O 1
ATOM 3294 N N . SER B 1 79 ? 20.984 18.688 -2.213 1 94.12 79 SER B N 1
ATOM 3295 C CA . SER B 1 79 ? 22.094 17.938 -1.632 1 94.12 79 SER B CA 1
ATOM 3296 C C . SER B 1 79 ? 21.672 16.5 -1.313 1 94.12 79 SER B C 1
ATOM 3298 O O . SER B 1 79 ? 20.531 16.25 -0.938 1 94.12 79 SER B O 1
ATOM 3300 N N . THR B 1 80 ? 22.625 15.617 -1.508 1 96.12 80 THR B N 1
ATOM 3301 C CA . THR B 1 80 ? 22.406 14.234 -1.121 1 96.12 80 THR B CA 1
ATOM 3302 C C . THR B 1 80 ? 22.844 14 0.323 1 96.12 80 THR B C 1
ATOM 3304 O O . THR B 1 80 ? 23.984 14.242 0.679 1 96.12 80 THR B O 1
ATOM 3307 N N . LEU B 1 81 ? 21.938 13.609 1.102 1 97.12 81 LEU B N 1
ATOM 3308 C CA . LEU B 1 81 ? 22.188 13.375 2.521 1 97.12 81 LEU B CA 1
ATOM 3309 C C . LEU B 1 81 ? 21.969 11.906 2.873 1 97.12 81 LEU B C 1
ATOM 3311 O O . LEU B 1 81 ? 21.047 11.273 2.365 1 97.12 81 LEU B O 1
ATOM 3315 N N . ASP B 1 82 ? 22.922 11.414 3.719 1 97.44 82 ASP B N 1
ATOM 3316 C CA . ASP B 1 82 ? 22.594 10.141 4.359 1 97.44 82 ASP B CA 1
ATOM 3317 C C . ASP B 1 82 ? 21.422 10.297 5.332 1 97.44 82 ASP B C 1
ATOM 3319 O O . ASP B 1 82 ? 21.359 11.273 6.078 1 97.44 82 ASP B O 1
ATOM 3323 N N . LEU B 1 83 ? 20.531 9.391 5.305 1 96 83 LEU B N 1
ATOM 3324 C CA . LEU B 1 83 ? 19.344 9.516 6.137 1 96 83 LEU B CA 1
ATOM 3325 C C . LEU B 1 83 ? 19.703 9.516 7.617 1 96 83 LEU B C 1
ATOM 3327 O O . LEU B 1 83 ? 18.938 9.977 8.453 1 96 83 LEU B O 1
ATOM 3331 N N . HIS B 1 84 ? 20.906 9.023 7.961 1 94.25 84 HIS B N 1
ATOM 3332 C CA . HIS B 1 84 ? 21.375 9.055 9.344 1 94.25 84 HIS B CA 1
ATOM 3333 C C . HIS B 1 84 ? 21.578 10.492 9.82 1 94.25 84 HIS B C 1
ATOM 3335 O O . HIS B 1 84 ? 21.672 10.742 11.023 1 94.25 84 HIS B O 1
ATOM 3341 N N . GLU B 1 85 ? 21.672 11.398 8.844 1 96.31 85 GLU B N 1
ATOM 3342 C CA . GLU B 1 85 ? 21.844 12.805 9.18 1 96.31 85 GLU B CA 1
ATOM 3343 C C . GLU B 1 85 ? 20.516 13.469 9.508 1 96.31 85 GLU B C 1
ATOM 3345 O O . GLU B 1 85 ? 20.469 14.641 9.898 1 96.31 85 GLU B O 1
ATOM 3350 N N . VAL B 1 86 ? 19.453 12.781 9.375 1 97.69 86 VAL B N 1
ATOM 3351 C CA . VAL B 1 86 ? 18.094 13.266 9.625 1 97.69 86 VAL B CA 1
ATOM 3352 C C . VAL B 1 86 ? 17.547 12.602 10.883 1 97.69 86 VAL B C 1
ATOM 3354 O O . VAL B 1 86 ? 17.547 11.375 11 1 97.69 86 VAL B O 1
ATOM 3357 N N . GLN B 1 87 ? 17.094 13.367 11.836 1 98.25 87 GLN B N 1
ATOM 3358 C CA . GLN B 1 87 ? 16.547 12.812 13.07 1 98.25 87 GLN B CA 1
ATOM 3359 C C . GLN B 1 87 ? 15.047 12.531 12.938 1 98.25 87 GLN B C 1
ATOM 3361 O O . GLN B 1 87 ? 14.523 11.602 13.547 1 98.25 87 GLN B O 1
ATOM 3366 N N . VAL B 1 88 ? 14.375 13.352 12.125 1 98.81 88 VAL B N 1
ATOM 3367 C CA . VAL B 1 88 ? 12.938 13.164 11.938 1 98.81 88 VAL B CA 1
ATOM 3368 C C . VAL B 1 88 ? 12.602 13.219 10.445 1 98.81 88 VAL B C 1
ATOM 3370 O O . VAL B 1 88 ? 12.992 14.164 9.75 1 98.81 88 VAL B O 1
ATOM 3373 N N . LEU B 1 89 ? 12.047 12.203 9.922 1 98.88 89 LEU B N 1
ATOM 3374 C CA . LEU B 1 89 ? 11.367 12.211 8.633 1 98.88 89 LEU B CA 1
ATOM 3375 C C . LEU B 1 89 ? 9.867 12.383 8.812 1 98.88 89 LEU B C 1
ATOM 3377 O O . LEU B 1 89 ? 9.18 11.469 9.273 1 98.88 89 LEU B O 1
ATOM 3381 N N . PHE B 1 90 ? 9.344 13.594 8.531 1 98.88 90 PHE B N 1
ATOM 3382 C CA . PHE B 1 90 ? 7.938 13.945 8.703 1 98.88 90 PHE B CA 1
ATOM 3383 C C . PHE B 1 90 ? 7.176 13.766 7.395 1 98.88 90 PHE B C 1
ATOM 3385 O O . PHE B 1 90 ? 7.289 14.594 6.484 1 98.88 90 PHE B O 1
ATOM 3392 N N . LEU B 1 91 ? 6.426 12.664 7.293 1 98.75 91 LEU B N 1
ATOM 3393 C CA . LEU B 1 91 ? 5.66 12.367 6.09 1 98.75 91 LEU B CA 1
ATOM 3394 C C . LEU B 1 91 ? 4.461 13.297 5.965 1 98.75 91 LEU B C 1
ATOM 3396 O O . LEU B 1 91 ? 3.457 13.117 6.66 1 98.75 91 LEU B O 1
ATOM 3400 N N . ARG B 1 92 ? 4.625 14.305 5.07 1 98.38 92 ARG B N 1
ATOM 3401 C CA . ARG B 1 92 ? 3.615 15.352 4.957 1 98.38 92 ARG B CA 1
ATOM 3402 C C . ARG B 1 92 ? 3.025 15.391 3.549 1 98.38 92 ARG B C 1
ATOM 3404 O O . ARG B 1 92 ? 2.348 16.344 3.182 1 98.38 92 ARG B O 1
ATOM 3411 N N . ASN B 1 93 ? 3.336 14.391 2.727 1 97.31 93 ASN B N 1
ATOM 3412 C CA . ASN B 1 93 ? 2.748 14.336 1.393 1 97.31 93 ASN B CA 1
ATOM 3413 C C . ASN B 1 93 ? 1.28 13.922 1.442 1 97.31 93 ASN B C 1
ATOM 3415 O O . ASN B 1 93 ? 0.839 13.305 2.412 1 97.31 93 ASN B O 1
ATOM 3419 N N . ASP B 1 94 ? 0.495 14.32 0.506 1 95 94 ASP B N 1
ATOM 3420 C CA . ASP B 1 94 ? -0.864 13.844 0.273 1 95 94 ASP B CA 1
ATOM 3421 C C . ASP B 1 94 ? -0.896 12.805 -0.848 1 95 94 ASP B C 1
ATOM 3423 O O . ASP B 1 94 ? -0.844 13.156 -2.027 1 95 94 ASP B O 1
ATOM 3427 N N . PRO B 1 95 ? -1.056 11.555 -0.5 1 93.25 95 PRO B N 1
ATOM 3428 C CA . PRO B 1 95 ? -1.062 10.523 -1.54 1 93.25 95 PRO B CA 1
ATOM 3429 C C . PRO B 1 95 ? -2.178 10.727 -2.562 1 93.25 95 PRO B C 1
ATOM 3431 O O . PRO B 1 95 ? -2.025 10.352 -3.73 1 93.25 95 PRO B O 1
ATOM 3434 N N . SER B 1 96 ? -3.291 11.312 -2.197 1 90.38 96 SER B N 1
ATOM 3435 C CA . SER B 1 96 ? -4.422 11.5 -3.102 1 90.38 96 SER B CA 1
ATOM 3436 C C . SER B 1 96 ? -4.07 12.469 -4.227 1 90.38 96 SER B C 1
ATOM 3438 O O . SER B 1 96 ? -4.586 12.344 -5.34 1 90.38 96 SER B O 1
ATOM 3440 N N . GLU B 1 97 ? -3.209 13.398 -3.885 1 90.94 97 GLU B N 1
ATOM 3441 C CA . GLU B 1 97 ? -2.781 14.352 -4.902 1 90.94 97 GLU B CA 1
ATOM 3442 C C . GLU B 1 97 ? -1.978 13.664 -6.004 1 90.94 97 GLU B C 1
ATOM 3444 O O . GLU B 1 97 ? -2.002 14.094 -7.156 1 90.94 97 GLU B O 1
ATOM 3449 N N . ASP B 1 98 ? -1.283 12.625 -5.664 1 91.5 98 ASP B N 1
ATOM 3450 C CA . ASP B 1 98 ? -0.421 11.922 -6.609 1 91.5 98 ASP B CA 1
ATOM 3451 C C . ASP B 1 98 ? -1.185 10.812 -7.328 1 91.5 98 ASP B C 1
ATOM 3453 O O . ASP B 1 98 ? -0.777 10.367 -8.398 1 91.5 98 ASP B O 1
ATOM 3457 N N . ALA B 1 99 ? -2.256 10.391 -6.781 1 86.12 99 ALA B N 1
ATOM 3458 C CA . ALA B 1 99 ? -2.941 9.18 -7.227 1 86.12 99 ALA B CA 1
ATOM 3459 C C . ALA B 1 99 ? -3.273 9.25 -8.711 1 86.12 99 ALA B C 1
ATOM 3461 O O . ALA B 1 99 ? -3.16 8.25 -9.43 1 86.12 99 ALA B O 1
ATOM 3462 N N . ASP B 1 100 ? -3.576 10.438 -9.242 1 80.12 100 ASP B N 1
ATOM 3463 C CA . ASP B 1 100 ? -4.043 10.539 -10.625 1 80.12 100 ASP B CA 1
ATOM 3464 C C . ASP B 1 100 ? -2.881 10.82 -11.57 1 80.12 100 ASP B C 1
ATOM 3466 O O . ASP B 1 100 ? -2.809 10.25 -12.664 1 80.12 100 ASP B O 1
ATOM 3470 N N . THR B 1 101 ? -1.933 11.656 -11.094 1 84.31 101 THR B N 1
ATOM 3471 C CA . THR B 1 101 ? -0.933 12.141 -12.039 1 84.31 101 THR B CA 1
ATOM 3472 C C . THR B 1 101 ? 0.383 11.391 -11.867 1 84.31 101 THR B C 1
ATOM 3474 O O . THR B 1 101 ? 1.181 11.305 -12.805 1 84.31 101 THR B O 1
ATOM 3477 N N . ARG B 1 102 ? 0.643 10.875 -10.688 1 91.38 102 ARG B N 1
ATOM 3478 C CA . ARG B 1 102 ? 1.856 10.125 -10.383 1 91.38 102 ARG B CA 1
ATOM 3479 C C . ARG B 1 102 ? 1.552 8.93 -9.477 1 91.38 102 ARG B C 1
ATOM 3481 O O . ARG B 1 102 ? 2.045 8.859 -8.352 1 91.38 102 ARG B O 1
ATOM 3488 N N . PRO B 1 103 ? 0.892 7.902 -10.016 1 88.75 103 PRO B N 1
ATOM 3489 C CA . PRO B 1 103 ? 0.446 6.793 -9.172 1 88.75 103 PRO B CA 1
ATOM 3490 C C . PRO B 1 103 ? 1.602 6.094 -8.461 1 88.75 103 PRO B C 1
ATOM 3492 O O . PRO B 1 103 ? 1.437 5.613 -7.332 1 88.75 103 PRO B O 1
ATOM 3495 N N . TRP B 1 104 ? 2.83 6.152 -9.055 1 89.69 104 TRP B N 1
ATOM 3496 C CA . TRP B 1 104 ? 3.986 5.492 -8.461 1 89.69 104 TRP B CA 1
ATOM 3497 C C . TRP B 1 104 ? 4.406 6.188 -7.172 1 89.69 104 TRP B C 1
ATOM 3499 O O . TRP B 1 104 ? 5.09 5.598 -6.336 1 89.69 104 TRP B O 1
ATOM 3509 N N . ALA B 1 105 ? 4.012 7.41 -6.988 1 94.06 105 ALA B N 1
ATOM 3510 C CA . ALA B 1 105 ? 4.469 8.227 -5.871 1 94.06 105 ALA B CA 1
ATOM 3511 C C . ALA B 1 105 ? 3.605 8.008 -4.637 1 94.06 105 ALA B C 1
ATOM 3513 O O . ALA B 1 105 ? 3.996 8.367 -3.523 1 94.06 105 ALA B O 1
ATOM 3514 N N . VAL B 1 106 ? 2.453 7.367 -4.816 1 91.75 106 VAL B N 1
ATOM 3515 C CA . VAL B 1 106 ? 1.419 7.289 -3.789 1 91.75 106 VAL B CA 1
ATOM 3516 C C . VAL B 1 106 ? 1.971 6.59 -2.549 1 91.75 106 VAL B C 1
ATOM 3518 O O . VAL B 1 106 ? 1.767 7.051 -1.425 1 91.75 106 VAL B O 1
ATOM 3521 N N . TYR B 1 107 ? 2.814 5.609 -2.721 1 91.94 107 TYR B N 1
ATOM 3522 C CA . TYR B 1 107 ? 3.213 4.789 -1.583 1 91.94 107 TYR B CA 1
ATOM 3523 C C . TYR B 1 107 ? 4.688 5 -1.251 1 91.94 107 TYR B C 1
ATOM 3525 O O . TYR B 1 107 ? 5.238 4.309 -0.39 1 91.94 107 TYR B O 1
ATOM 3533 N N . VAL B 1 108 ? 5.344 5.934 -1.858 1 95.69 108 VAL B N 1
ATOM 3534 C CA . VAL B 1 108 ? 6.777 6.145 -1.681 1 95.69 108 VAL B CA 1
ATOM 3535 C C . VAL B 1 108 ? 7.066 6.539 -0.234 1 95.69 108 VAL B C 1
ATOM 3537 O O . VAL B 1 108 ? 8.008 6.031 0.378 1 95.69 108 VAL B O 1
ATOM 3540 N N . GLY B 1 109 ? 6.191 7.391 0.294 1 96.75 109 GLY B N 1
ATOM 3541 C CA . GLY B 1 109 ? 6.398 7.828 1.667 1 96.75 109 GLY B CA 1
ATOM 3542 C C . GLY B 1 109 ? 6.371 6.684 2.664 1 96.75 109 GLY B C 1
ATOM 3543 O O . GLY B 1 109 ? 7.234 6.598 3.539 1 96.75 109 GLY B O 1
ATOM 3544 N N . THR B 1 110 ? 5.418 5.805 2.541 1 96.38 110 THR B N 1
ATOM 3545 C CA . THR B 1 110 ? 5.297 4.691 3.479 1 96.38 110 THR B CA 1
ATOM 3546 C C . THR B 1 110 ? 6.395 3.662 3.242 1 96.38 110 THR B C 1
ATOM 3548 O O . THR B 1 110 ? 6.957 3.115 4.191 1 96.38 110 THR B O 1
ATOM 3551 N N . ASN B 1 111 ? 6.719 3.416 1.951 1 95.44 111 ASN B N 1
ATOM 3552 C CA . ASN B 1 111 ? 7.75 2.432 1.636 1 95.44 111 ASN B CA 1
ATOM 3553 C C . ASN B 1 111 ? 9.117 2.857 2.166 1 95.44 111 ASN B C 1
ATOM 3555 O O . ASN B 1 111 ? 9.734 2.139 2.953 1 95.44 111 ASN B O 1
ATOM 3559 N N . PHE B 1 112 ? 9.523 3.99 1.784 1 97.38 112 PHE B N 1
ATOM 3560 C CA . PHE B 1 112 ? 10.844 4.449 2.195 1 97.38 112 PHE B CA 1
ATOM 3561 C C . PHE B 1 112 ? 10.82 4.926 3.643 1 97.38 112 PHE B C 1
ATOM 3563 O O . PHE B 1 112 ? 11.852 4.891 4.324 1 97.38 112 PHE B O 1
ATOM 3570 N N . GLY B 1 113 ? 9.633 5.395 4.125 1 98 113 GLY B N 1
ATOM 3571 C CA . GLY B 1 113 ? 9.508 5.68 5.543 1 98 113 GLY B CA 1
ATOM 3572 C C . GLY B 1 113 ? 9.766 4.469 6.422 1 98 113 GLY B C 1
ATOM 3573 O O . GLY B 1 113 ? 10.398 4.582 7.473 1 98 113 GLY B O 1
ATOM 3574 N N . ARG B 1 114 ? 9.242 3.34 5.992 1 96.44 114 ARG B N 1
ATOM 3575 C CA . ARG B 1 114 ? 9.477 2.096 6.719 1 96.44 114 ARG B CA 1
ATOM 3576 C C . ARG B 1 114 ? 10.969 1.765 6.766 1 96.44 114 ARG B C 1
ATOM 3578 O O . ARG B 1 114 ? 11.484 1.363 7.809 1 96.44 114 ARG B O 1
ATOM 3585 N N . LEU B 1 115 ? 11.648 1.913 5.652 1 96.31 115 LEU B N 1
ATOM 3586 C CA . LEU B 1 115 ? 13.086 1.661 5.586 1 96.31 115 LEU B CA 1
ATOM 3587 C C . LEU B 1 115 ? 13.844 2.627 6.488 1 96.31 115 LEU B C 1
ATOM 3589 O O . LEU B 1 115 ? 14.805 2.232 7.16 1 96.31 115 LEU B O 1
ATOM 3593 N N . ALA B 1 116 ? 13.391 3.893 6.488 1 97.69 116 ALA B N 1
ATOM 3594 C CA . ALA B 1 116 ? 14.016 4.906 7.332 1 97.69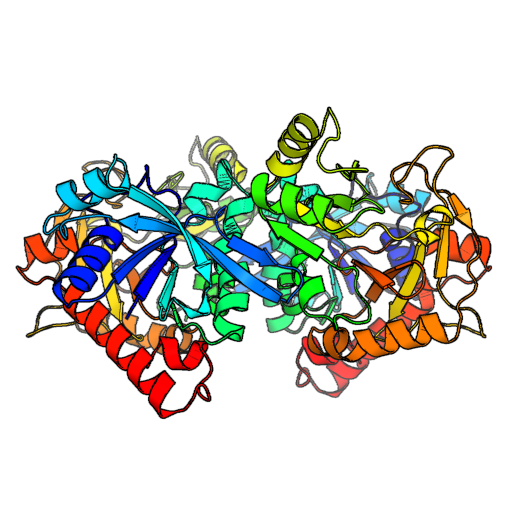 116 ALA B CA 1
ATOM 3595 C C . ALA B 1 116 ? 13.852 4.566 8.812 1 97.69 116 ALA B C 1
ATOM 3597 O O . ALA B 1 116 ? 14.82 4.609 9.578 1 97.69 116 ALA B O 1
ATOM 3598 N N . ALA B 1 117 ? 12.648 4.172 9.164 1 97.25 117 ALA B N 1
ATOM 3599 C CA . ALA B 1 117 ? 12.375 3.818 10.555 1 97.25 117 ALA B CA 1
ATOM 3600 C C . ALA B 1 117 ? 13.227 2.631 10.992 1 97.25 117 ALA B C 1
ATOM 3602 O O . ALA B 1 117 ? 13.75 2.615 12.109 1 97.25 117 ALA B O 1
ATOM 3603 N N . ALA B 1 118 ? 13.359 1.691 10.117 1 93.94 118 ALA B N 1
ATOM 3604 C CA . ALA B 1 118 ? 14.148 0.498 10.414 1 93.94 118 ALA B CA 1
ATOM 3605 C C . ALA B 1 118 ? 15.617 0.851 10.633 1 93.94 118 ALA B C 1
ATOM 3607 O O . ALA B 1 118 ? 16.359 0.077 11.234 1 93.94 118 ALA B O 1
ATOM 3608 N N . ARG B 1 119 ? 16.016 1.986 10.164 1 94.25 119 ARG B N 1
ATOM 3609 C CA . ARG B 1 119 ? 17.406 2.412 10.266 1 94.25 119 ARG B CA 1
ATOM 3610 C C . ARG B 1 119 ? 17.594 3.438 11.383 1 94.25 119 ARG B C 1
ATOM 3612 O O . ARG B 1 119 ? 18.625 4.094 11.469 1 94.25 119 ARG B O 1
ATOM 3619 N N . GLY B 1 120 ? 16.578 3.678 12.125 1 94.81 120 GLY B N 1
ATOM 3620 C CA . GLY B 1 120 ? 16.703 4.461 13.352 1 94.81 120 GLY B CA 1
ATOM 3621 C C . GLY B 1 120 ? 16.219 5.891 13.195 1 94.81 120 GLY B C 1
ATOM 3622 O O . GLY B 1 120 ? 16.344 6.695 14.117 1 94.81 120 GLY B O 1
ATOM 3623 N N . VAL B 1 121 ? 15.719 6.266 12.047 1 97.75 121 VAL B N 1
ATOM 3624 C CA . VAL B 1 121 ? 15.141 7.594 11.867 1 97.75 121 VAL B CA 1
ATOM 3625 C C . VAL B 1 121 ? 13.727 7.625 12.445 1 97.75 121 VAL B C 1
ATOM 3627 O O . VAL B 1 121 ? 12.945 6.691 12.25 1 97.75 121 VAL B O 1
ATOM 3630 N N . LEU B 1 122 ? 13.43 8.648 13.234 1 98.44 122 LEU B N 1
ATOM 3631 C CA . LEU B 1 122 ? 12.047 8.828 13.664 1 98.44 122 LEU B CA 1
ATOM 3632 C C . LEU B 1 122 ? 11.164 9.25 12.492 1 98.44 122 LEU B C 1
ATOM 3634 O O . LEU B 1 122 ? 11.406 10.289 11.875 1 98.44 122 LEU B O 1
ATOM 3638 N N . VAL B 1 123 ? 10.211 8.43 12.172 1 98.81 123 VAL B N 1
ATOM 3639 C CA . VAL B 1 123 ? 9.297 8.727 11.078 1 98.81 123 VAL B CA 1
ATOM 3640 C C . VAL B 1 123 ? 7.895 8.984 11.633 1 98.81 123 VAL B C 1
ATOM 3642 O O . VAL B 1 123 ? 7.363 8.164 12.383 1 98.81 123 VAL B O 1
ATOM 3645 N N . VAL B 1 124 ? 7.254 10.156 11.258 1 98.81 124 VAL B N 1
ATOM 3646 C CA . VAL B 1 124 ? 5.914 10.484 11.734 1 98.81 124 VAL B CA 1
ATOM 3647 C C . VAL B 1 124 ? 5.07 11.008 10.57 1 98.81 124 VAL B C 1
ATOM 3649 O O . VAL B 1 124 ? 5.559 11.758 9.727 1 98.81 124 VAL B O 1
ATOM 3652 N N . ASN B 1 125 ? 3.814 10.656 10.617 1 98.62 125 ASN B N 1
ATOM 3653 C CA . ASN B 1 125 ? 3.207 9.523 11.312 1 98.62 125 ASN B CA 1
ATOM 3654 C C . ASN B 1 125 ? 3.869 8.211 10.922 1 98.62 125 ASN B C 1
ATOM 3656 O O . ASN B 1 125 ? 4.66 8.164 9.977 1 98.62 125 ASN B O 1
ATOM 3660 N N . ASP B 1 126 ? 3.645 7.223 11.734 1 98.69 126 ASP B N 1
ATOM 3661 C CA . ASP B 1 126 ? 4.293 5.938 11.492 1 98.69 126 ASP B CA 1
ATOM 3662 C C . ASP B 1 126 ? 3.949 5.398 10.109 1 98.69 126 ASP B C 1
ATOM 3664 O O . ASP B 1 126 ? 2.781 5.371 9.719 1 98.69 126 ASP B O 1
ATOM 3668 N N . PRO B 1 127 ? 4.957 4.984 9.367 1 98 127 PRO B N 1
ATOM 3669 C CA . PRO B 1 127 ? 4.703 4.57 7.98 1 98 127 PRO B CA 1
ATOM 3670 C C . PRO B 1 127 ? 3.787 3.355 7.887 1 98 127 PRO B C 1
ATOM 3672 O O . PRO B 1 127 ? 2.965 3.266 6.973 1 98 127 PRO B O 1
ATOM 3675 N N . ASP B 1 128 ? 3.875 2.396 8.758 1 95.81 128 ASP B N 1
ATOM 3676 C CA . ASP B 1 128 ? 2.996 1.232 8.727 1 95.81 128 ASP B CA 1
ATOM 3677 C C . ASP B 1 128 ? 1.551 1.624 9.023 1 95.81 128 ASP B C 1
ATOM 3679 O O . ASP B 1 128 ? 0.622 1.13 8.383 1 95.81 128 ASP B O 1
ATOM 3683 N N . GLY B 1 129 ? 1.388 2.492 9.992 1 96.25 129 GLY B N 1
ATOM 3684 C CA . GLY B 1 129 ? 0.058 3.029 10.234 1 96.25 129 GLY B CA 1
ATOM 3685 C C . GLY B 1 129 ? -0.511 3.773 9.047 1 96.25 129 GLY B C 1
ATOM 3686 O O . GLY B 1 129 ? -1.674 3.582 8.68 1 96.25 129 GLY B O 1
ATOM 3687 N N . LEU B 1 130 ? 0.334 4.582 8.43 1 97.25 130 LEU B N 1
ATOM 3688 C CA . LEU B 1 130 ? -0.106 5.355 7.277 1 97.25 130 LEU B CA 1
ATOM 3689 C C . LEU B 1 130 ? -0.479 4.434 6.121 1 97.25 130 LEU B C 1
ATOM 3691 O O . LEU B 1 130 ? -1.39 4.738 5.348 1 97.25 130 LEU B O 1
ATOM 3695 N N . SER B 1 131 ? 0.179 3.32 6.016 1 94.38 131 SER B N 1
ATOM 3696 C CA . SER B 1 131 ? -0.112 2.377 4.941 1 94.38 131 SER B CA 1
ATOM 3697 C C . SER B 1 131 ? -1.528 1.825 5.059 1 94.38 131 SER B C 1
ATOM 3699 O O . SER B 1 131 ? -2.137 1.444 4.055 1 94.38 131 SER B O 1
ATOM 3701 N N . LEU B 1 132 ? -2.074 1.788 6.227 1 93.12 132 LEU B N 1
ATOM 3702 C CA . LEU B 1 132 ? -3.432 1.308 6.461 1 93.12 132 LEU B CA 1
ATOM 3703 C C . LEU B 1 132 ? -4.453 2.395 6.148 1 93.12 132 LEU B C 1
ATOM 3705 O O . LEU B 1 132 ? -5.637 2.105 5.957 1 93.12 132 LEU B O 1
ATOM 3709 N N . ALA B 1 133 ? -3.965 3.631 6.078 1 93.62 133 ALA B N 1
ATOM 3710 C CA . ALA B 1 133 ? -4.875 4.77 6.039 1 93.62 133 ALA B CA 1
ATOM 3711 C C . ALA B 1 133 ? -4.832 5.461 4.68 1 93.62 133 ALA B C 1
ATOM 3713 O O . ALA B 1 133 ? -5.16 6.648 4.566 1 93.62 133 ALA B O 1
ATOM 3714 N N . GLN B 1 134 ? -4.395 4.785 3.684 1 88.94 134 GLN B N 1
ATOM 3715 C CA . GLN B 1 134 ? -4.219 5.395 2.369 1 88.94 134 GLN B CA 1
ATOM 3716 C C . GLN B 1 134 ? -5.566 5.742 1.739 1 88.94 134 GLN B C 1
ATOM 3718 O O . GLN B 1 134 ? -5.629 6.527 0.791 1 88.94 134 GLN B O 1
ATOM 3723 N N . ASN B 1 135 ? -6.602 5.094 2.186 1 88.38 135 ASN B N 1
ATOM 3724 C CA . ASN B 1 135 ? -7.953 5.406 1.736 1 88.38 135 ASN B CA 1
ATOM 3725 C C . ASN B 1 135 ? -8.953 5.348 2.889 1 88.38 135 ASN B C 1
ATOM 3727 O O . ASN B 1 135 ? -8.578 5.082 4.031 1 88.38 135 ASN B O 1
ATOM 3731 N N . LYS B 1 136 ? -10.203 5.656 2.557 1 90.62 136 LYS B N 1
ATOM 3732 C CA . LYS B 1 136 ? -11.203 5.875 3.596 1 90.62 136 LYS B CA 1
ATOM 3733 C C . LYS B 1 136 ? -11.648 4.551 4.211 1 90.62 136 LYS B C 1
ATOM 3735 O O . LYS B 1 136 ? -12.406 4.539 5.188 1 90.62 136 LYS B O 1
ATOM 3740 N N . LEU B 1 137 ? -11.078 3.383 3.691 1 90.88 137 LEU B N 1
ATOM 3741 C CA . LEU B 1 137 ? -11.336 2.09 4.312 1 90.88 137 LEU B CA 1
ATOM 3742 C C . LEU B 1 137 ? -10.82 2.062 5.746 1 90.88 137 LEU B C 1
ATOM 3744 O O . LEU B 1 137 ? -11.398 1.402 6.609 1 90.88 137 LEU B O 1
ATOM 3748 N N . TYR B 1 138 ? -9.828 2.85 6.059 1 90.81 138 TYR B N 1
ATOM 3749 C CA . TYR B 1 138 ? -9.219 2.949 7.379 1 90.81 138 TYR B CA 1
ATOM 3750 C C . TYR B 1 138 ? -10.242 3.354 8.43 1 90.81 138 TYR B C 1
ATOM 3752 O O . TYR B 1 138 ? -10.211 2.865 9.562 1 90.81 138 TYR B O 1
ATOM 3760 N N . PHE B 1 139 ? -11.125 4.148 7.98 1 88.5 139 PHE B N 1
ATOM 3761 C CA . PHE B 1 139 ? -12.094 4.703 8.922 1 88.5 139 PHE B CA 1
ATOM 3762 C C . PHE B 1 139 ? -13.062 3.629 9.398 1 88.5 139 PHE B C 1
ATOM 3764 O O . PHE B 1 139 ? -13.672 3.76 10.461 1 88.5 139 PHE B O 1
ATOM 3771 N N . GLN B 1 140 ? -13.195 2.549 8.625 1 87.38 140 GLN B N 1
ATOM 3772 C CA . GLN B 1 140 ? -14.109 1.471 8.977 1 87.38 140 GLN B CA 1
ATOM 3773 C C . GLN B 1 140 ? -13.586 0.674 10.172 1 87.38 140 GLN B C 1
ATOM 3775 O O . GLN B 1 140 ? -14.32 -0.115 10.766 1 87.38 140 GLN B O 1
ATOM 3780 N N . GLU B 1 141 ? -12.367 0.954 10.539 1 87.88 141 GLU B N 1
ATOM 3781 C CA . GLU B 1 141 ? -11.766 0.251 11.672 1 87.88 141 GLU B CA 1
ATOM 3782 C C . GLU B 1 141 ? -12.094 0.946 12.992 1 87.88 141 GLU B C 1
ATOM 3784 O O . GLU B 1 141 ? -11.805 0.418 14.062 1 87.88 141 GLU B O 1
ATOM 3789 N N . PHE B 1 142 ? -12.68 2.113 12.914 1 90.81 142 PHE B N 1
ATOM 3790 C CA . PHE B 1 142 ? -13.086 2.83 14.117 1 90.81 142 PHE B CA 1
ATOM 3791 C C . PHE B 1 142 ? -14.484 2.396 14.555 1 90.81 142 PHE B C 1
ATOM 3793 O O . PHE B 1 142 ? -15.227 1.797 13.781 1 90.81 142 PHE B O 1
ATOM 3800 N N . PRO B 1 143 ? -14.844 2.727 15.789 1 90.56 143 PRO B N 1
ATOM 3801 C CA . PRO B 1 143 ? -16.156 2.303 16.297 1 90.56 143 PRO B CA 1
ATOM 3802 C C . PRO B 1 143 ? -17.312 2.865 15.477 1 90.56 143 PRO B C 1
ATOM 3804 O O . PRO B 1 143 ? -17.266 4.023 15.055 1 90.56 143 PRO B O 1
ATOM 3807 N N . GLU B 1 144 ? -18.328 2.078 15.312 1 88.75 144 GLU B N 1
ATOM 3808 C CA . GLU B 1 144 ? -19.5 2.426 14.5 1 88.75 144 GLU B CA 1
ATOM 3809 C C . GLU B 1 144 ? -20.234 3.635 15.078 1 88.75 144 GLU B C 1
ATOM 3811 O O . GLU B 1 144 ? -20.781 4.449 14.336 1 88.75 144 GLU B O 1
ATOM 3816 N N . ILE B 1 145 ? -20.156 3.779 16.328 1 88.69 145 ILE B N 1
ATOM 3817 C CA . ILE B 1 145 ? -20.953 4.777 17.016 1 88.69 145 ILE B CA 1
ATOM 3818 C C . ILE B 1 145 ? -20.484 6.18 16.641 1 88.69 145 ILE B C 1
ATOM 3820 O O . ILE B 1 145 ? -21.234 7.148 16.75 1 88.69 145 ILE B O 1
ATOM 3824 N N . ILE B 1 146 ? -19.281 6.305 16.141 1 90.56 146 ILE B N 1
ATOM 3825 C CA . ILE B 1 146 ? -18.766 7.641 15.867 1 90.56 146 ILE B CA 1
ATOM 3826 C C . ILE B 1 146 ? -18.609 7.84 14.367 1 90.56 146 ILE B C 1
ATOM 3828 O O . ILE B 1 146 ? -17.953 8.789 13.922 1 90.56 146 ILE B O 1
ATOM 3832 N N . ARG B 1 147 ? -19.109 6.973 13.57 1 91.94 147 ARG B N 1
ATOM 3833 C CA . ARG B 1 147 ? -19 7.102 12.117 1 91.94 147 ARG B CA 1
ATOM 3834 C C . ARG B 1 147 ? -20.375 7.133 11.469 1 91.94 147 ARG B C 1
ATOM 3836 O O . ARG B 1 147 ? -21.328 6.531 11.977 1 91.94 147 ARG B O 1
ATOM 3843 N N . PRO B 1 148 ? -20.516 7.797 10.352 1 93.56 148 PRO B N 1
ATOM 3844 C CA . PRO B 1 148 ? -21.75 7.652 9.578 1 93.56 148 PRO B CA 1
ATOM 3845 C C . PRO B 1 148 ? -21.969 6.227 9.078 1 93.56 148 PRO B C 1
ATOM 3847 O O . PRO B 1 148 ? -21.016 5.473 8.914 1 93.56 148 PRO B O 1
ATOM 3850 N N . THR B 1 149 ? -23.281 5.902 8.945 1 95.38 149 THR B N 1
ATOM 3851 C CA . THR B 1 149 ? -23.578 4.656 8.25 1 95.38 149 THR B CA 1
ATOM 3852 C C . THR B 1 149 ? -22.984 4.68 6.84 1 95.38 149 THR B C 1
ATOM 3854 O O . THR B 1 149 ? -23.203 5.629 6.086 1 95.38 149 THR B O 1
ATOM 3857 N N . SER B 1 150 ? -22.203 3.66 6.527 1 96.25 150 SER B N 1
ATOM 3858 C CA . SER B 1 150 ? -21.453 3.738 5.277 1 96.25 150 SER B CA 1
ATOM 3859 C C . SER B 1 150 ? -21.562 2.436 4.492 1 96.25 150 SER B C 1
ATOM 3861 O O . SER B 1 150 ? -21.688 1.358 5.078 1 96.25 150 SER B O 1
ATOM 3863 N N . LEU B 1 151 ? -21.578 2.57 3.203 1 97.25 151 LEU B N 1
ATOM 3864 C CA . LEU B 1 151 ? -21.438 1.493 2.229 1 97.25 151 LEU B CA 1
ATOM 3865 C C . LEU B 1 151 ? -20.25 1.743 1.312 1 97.25 151 LEU B C 1
ATOM 3867 O O . LEU B 1 151 ? -20.047 2.865 0.841 1 97.25 151 LEU B O 1
ATOM 3871 N N . ILE B 1 152 ? -19.406 0.733 1.144 1 97.19 152 ILE B N 1
ATOM 3872 C CA . ILE B 1 152 ? -18.297 0.813 0.194 1 97.19 152 ILE B CA 1
ATOM 3873 C C . ILE B 1 152 ? -18.5 -0.208 -0.923 1 97.19 152 ILE B C 1
ATOM 3875 O O . ILE B 1 152 ? -18.641 -1.404 -0.66 1 97.19 152 ILE B O 1
ATOM 3879 N N . SER B 1 153 ? -18.578 0.279 -2.146 1 97.38 153 SER B N 1
ATOM 3880 C CA . SER B 1 153 ? -18.875 -0.605 -3.271 1 97.38 153 SER B CA 1
ATOM 3881 C C . SER B 1 153 ? -18.547 0.069 -4.602 1 97.38 153 SER B C 1
ATOM 3883 O O . SER B 1 153 ? -18.422 1.294 -4.668 1 97.38 153 SER B O 1
ATOM 3885 N N . ARG B 1 154 ? -18.344 -0.705 -5.629 1 95.56 154 ARG B N 1
ATOM 3886 C CA . ARG B 1 154 ? -18.281 -0.218 -7.004 1 95.56 154 ARG B CA 1
ATOM 3887 C C . ARG B 1 154 ? -19.547 -0.592 -7.77 1 95.56 154 ARG B C 1
ATOM 3889 O O . ARG B 1 154 ? -19.625 -0.422 -8.984 1 95.56 154 ARG B O 1
ATOM 3896 N N . SER B 1 155 ? -20.531 -1.109 -7.047 1 94.5 155 SER B N 1
ATOM 3897 C CA . SER B 1 155 ? -21.781 -1.514 -7.668 1 94.5 155 SER B CA 1
ATOM 3898 C C . SER B 1 155 ? -22.844 -0.427 -7.527 1 94.5 155 SER B C 1
ATOM 3900 O O . SER B 1 155 ? -23.25 -0.087 -6.414 1 94.5 155 SER B O 1
ATOM 3902 N N . ILE B 1 156 ? -23.328 -0.008 -8.672 1 94 156 ILE B N 1
ATOM 3903 C CA . ILE B 1 156 ? -24.359 1.021 -8.641 1 94 156 ILE B CA 1
ATOM 3904 C C . ILE B 1 156 ? -25.625 0.466 -7.988 1 94 156 ILE B C 1
ATOM 3906 O O . ILE B 1 156 ? -26.344 1.197 -7.316 1 94 156 ILE B O 1
ATOM 3910 N N . GLU B 1 157 ? -25.828 -0.843 -8.148 1 94.12 157 GLU B N 1
ATOM 3911 C CA . GLU B 1 157 ? -26.984 -1.472 -7.527 1 94.12 157 GLU B CA 1
ATOM 3912 C C . GLU B 1 157 ? -26.906 -1.402 -6.008 1 94.12 157 GLU B C 1
ATOM 3914 O O . GLU B 1 157 ? -27.891 -1.085 -5.34 1 94.12 157 GLU B O 1
ATOM 3919 N N . GLU B 1 158 ? -25.719 -1.669 -5.465 1 95.5 158 GLU B N 1
ATOM 3920 C CA . GLU B 1 158 ? -25.5 -1.567 -4.027 1 95.5 158 GLU B CA 1
ATOM 3921 C C . GLU B 1 158 ? -25.688 -0.134 -3.539 1 95.5 158 GLU B C 1
ATOM 3923 O O . GLU B 1 158 ? -26.297 0.094 -2.49 1 95.5 158 GLU B O 1
ATOM 3928 N N . ILE B 1 159 ? -25.203 0.783 -4.305 1 96 159 ILE B N 1
ATOM 3929 C CA . ILE B 1 159 ? -25.266 2.191 -3.934 1 96 159 ILE B CA 1
ATOM 3930 C C . ILE B 1 159 ? -26.719 2.666 -3.961 1 96 159 ILE B C 1
ATOM 3932 O O . ILE B 1 159 ? -27.172 3.35 -3.041 1 96 159 ILE B O 1
ATOM 3936 N N . ARG B 1 160 ? -27.484 2.277 -4.996 1 95.62 160 ARG B N 1
ATOM 3937 C CA . ARG B 1 160 ? -28.891 2.619 -5.082 1 95.62 160 ARG B CA 1
ATOM 3938 C C . ARG B 1 160 ? -29.672 2.061 -3.895 1 95.62 160 ARG B C 1
ATOM 3940 O O . ARG B 1 160 ? -30.516 2.744 -3.324 1 95.62 160 ARG B O 1
ATOM 3947 N N . SER B 1 161 ? -29.406 0.847 -3.605 1 96.06 161 SER B N 1
ATOM 3948 C CA . SER B 1 161 ? -30.062 0.215 -2.467 1 96.06 161 SER B CA 1
ATOM 3949 C C . SER B 1 161 ? -29.766 0.962 -1.17 1 96.06 161 SER B C 1
ATOM 3951 O O . SER B 1 161 ? -30.656 1.163 -0.344 1 96.06 161 SER B O 1
ATOM 3953 N N . PHE B 1 162 ? -28.562 1.361 -0.978 1 97.12 162 PHE B N 1
ATOM 3954 C CA . PHE B 1 162 ? -28.172 2.127 0.198 1 97.12 162 PHE B CA 1
ATOM 3955 C C . PHE B 1 162 ? -28.938 3.438 0.275 1 97.12 162 PHE B C 1
ATOM 3957 O O . PHE B 1 162 ? -29.453 3.799 1.335 1 97.12 162 PHE B O 1
ATOM 3964 N N . ILE B 1 163 ? -28.953 4.137 -0.838 1 96.56 163 ILE B N 1
ATOM 3965 C CA . ILE B 1 163 ? -29.641 5.426 -0.893 1 96.56 163 ILE B CA 1
ATOM 3966 C C . ILE B 1 163 ? -31.109 5.242 -0.562 1 96.56 163 ILE B C 1
ATOM 3968 O O . ILE B 1 163 ? -31.703 6.062 0.143 1 96.56 163 ILE B O 1
ATOM 3972 N N . GLU B 1 164 ? -31.703 4.207 -1.074 1 95.56 164 GLU B N 1
ATOM 3973 C CA . GLU B 1 164 ? -33.094 3.9 -0.815 1 95.56 164 GLU B CA 1
ATOM 3974 C C . GLU B 1 164 ? -33.375 3.736 0.68 1 95.56 164 GLU B C 1
ATOM 3976 O O . GLU B 1 164 ? -34.438 4.121 1.175 1 95.56 164 GLU B O 1
ATOM 3981 N N . ASP B 1 165 ? -32.406 3.186 1.372 1 96.12 165 ASP B N 1
ATOM 3982 C CA . ASP B 1 165 ? -32.562 2.916 2.801 1 96.12 165 ASP B CA 1
ATOM 3983 C C . ASP B 1 165 ? -32.312 4.184 3.621 1 96.12 165 ASP B C 1
ATOM 3985 O O . ASP B 1 165 ? -32.5 4.18 4.84 1 96.12 165 ASP B O 1
ATOM 3989 N N . HIS B 1 166 ? -31.984 5.277 2.992 1 95.5 166 HIS B N 1
ATOM 3990 C CA . HIS B 1 166 ? -31.688 6.52 3.693 1 95.5 166 HIS B CA 1
ATOM 3991 C C . HIS B 1 166 ? -32.469 7.691 3.1 1 95.5 166 HIS B C 1
ATOM 3993 O O . HIS B 1 166 ? -31.922 8.445 2.283 1 95.5 166 HIS B O 1
ATOM 3999 N N . PRO B 1 167 ? -33.656 7.938 3.547 1 91.94 167 PRO B N 1
ATOM 4000 C CA . PRO B 1 167 ? -34.531 8.961 2.984 1 91.94 167 PRO B CA 1
ATOM 4001 C C . PRO B 1 167 ? -33.938 10.367 3.102 1 91.94 167 PRO B C 1
ATOM 4003 O O . PRO B 1 167 ? -34.312 11.266 2.336 1 91.94 167 PRO B O 1
ATOM 4006 N N . GLY B 1 168 ? -33.094 10.602 4.023 1 91.75 168 GLY B N 1
ATOM 4007 C CA . GLY B 1 168 ? -32.469 11.906 4.152 1 91.75 168 GLY B CA 1
ATOM 4008 C C . GLY B 1 168 ? -31.391 12.148 3.115 1 91.75 168 GLY B C 1
ATOM 4009 O O . GLY B 1 168 ? -30.844 13.25 3.02 1 91.75 168 GLY B O 1
ATOM 4010 N N . GLY B 1 169 ? -31.188 11.141 2.332 1 94 169 GLY B N 1
ATOM 4011 C CA . GLY B 1 169 ? -30.156 11.234 1.304 1 94 169 GLY B CA 1
ATOM 4012 C C . GLY B 1 169 ? -28.828 10.617 1.72 1 94 169 GLY B C 1
ATOM 4013 O O . GLY B 1 169 ? -28.719 10.062 2.816 1 94 169 GLY B O 1
ATOM 4014 N N . ALA B 1 170 ? -27.906 10.703 0.749 1 95.88 170 ALA B N 1
ATOM 4015 C CA . ALA B 1 170 ? -26.594 10.109 0.968 1 95.88 170 ALA B CA 1
ATOM 4016 C C . ALA B 1 170 ? -25.484 10.961 0.349 1 95.88 170 ALA B C 1
ATOM 4018 O O . ALA B 1 170 ? -25.734 11.734 -0.58 1 95.88 170 ALA B O 1
ATOM 4019 N N . ILE B 1 171 ? -24.359 10.93 0.989 1 94.75 171 ILE B N 1
ATOM 4020 C CA . ILE B 1 171 ? -23.156 11.5 0.407 1 94.75 171 ILE B CA 1
ATOM 4021 C C . ILE B 1 171 ? -22.375 10.422 -0.334 1 94.75 171 ILE B C 1
ATOM 4023 O O . ILE B 1 171 ? -22.125 9.336 0.209 1 94.75 171 ILE B O 1
ATOM 4027 N N . LEU B 1 172 ? -22.109 10.648 -1.59 1 95.31 172 LEU B N 1
ATOM 4028 C CA . LEU B 1 172 ? -21.312 9.75 -2.412 1 95.31 172 LEU B CA 1
ATOM 4029 C C . LEU B 1 172 ? -19.953 10.367 -2.74 1 95.31 172 LEU B C 1
ATOM 4031 O O . LEU B 1 172 ? -19.891 11.508 -3.203 1 95.31 172 LEU B O 1
ATOM 4035 N N . LYS B 1 173 ? -18.891 9.672 -2.422 1 93.56 173 LYS B N 1
ATOM 4036 C CA . LYS B 1 173 ? -17.547 10.188 -2.691 1 93.56 173 LYS B CA 1
ATOM 4037 C C . LYS B 1 173 ? -16.562 9.047 -2.967 1 93.56 173 LYS B C 1
ATOM 4039 O O . LYS B 1 173 ? -16.828 7.898 -2.607 1 93.56 173 LYS B O 1
ATOM 4044 N N . PRO B 1 174 ? -15.484 9.375 -3.688 1 93.38 174 PRO B N 1
ATOM 4045 C CA . PRO B 1 174 ? -14.461 8.352 -3.906 1 93.38 174 PRO B CA 1
ATOM 4046 C C . PRO B 1 174 ? -13.828 7.863 -2.605 1 93.38 174 PRO B C 1
ATOM 4048 O O . PRO B 1 174 ? -13.656 8.641 -1.664 1 93.38 174 PRO B O 1
ATOM 4051 N N . LEU B 1 175 ? -13.508 6.531 -2.666 1 92.69 175 LEU B N 1
ATOM 4052 C CA . LEU B 1 175 ? -12.844 5.957 -1.503 1 92.69 175 LEU B CA 1
ATOM 4053 C C . LEU B 1 175 ? -11.484 6.605 -1.281 1 92.69 175 LEU B C 1
ATOM 4055 O O . LEU B 1 175 ? -11.062 6.801 -0.139 1 92.69 175 LEU B O 1
ATOM 4059 N N . GLN B 1 176 ? -10.773 6.816 -2.363 1 88.06 176 GLN B N 1
ATOM 4060 C CA . GLN B 1 176 ? -9.516 7.555 -2.328 1 88.06 176 GLN B CA 1
ATOM 4061 C C . GLN B 1 176 ? -9.688 8.969 -2.873 1 88.06 176 GLN B C 1
ATOM 4063 O O . GLN B 1 176 ? -10.266 9.156 -3.945 1 88.06 176 GLN B O 1
ATOM 4068 N N . GLY B 1 177 ? -9.273 9.984 -2.129 1 84.81 177 GLY B N 1
ATOM 4069 C CA . GLY B 1 177 ? -9.422 11.375 -2.527 1 84.81 177 GLY B CA 1
ATOM 4070 C C . GLY B 1 177 ? -9.281 12.344 -1.37 1 84.81 177 GLY B C 1
ATOM 4071 O O . GLY B 1 177 ? -9.266 11.938 -0.207 1 84.81 177 GLY B O 1
ATOM 4072 N N . SER B 1 178 ? -9.117 13.602 -1.85 1 82.12 178 SER B N 1
ATOM 4073 C CA . SER B 1 178 ? -8.969 14.68 -0.879 1 82.12 178 SER B CA 1
ATOM 4074 C C . SER B 1 178 ? -9.57 15.977 -1.405 1 82.12 178 SER B C 1
ATOM 4076 O O . SER B 1 178 ? -9.969 16.062 -2.566 1 82.12 178 SER B O 1
ATOM 4078 N N . GLY B 1 179 ? -9.805 16.906 -0.528 1 81.06 179 GLY B N 1
ATOM 4079 C CA . GLY B 1 179 ? -10.156 18.25 -0.919 1 81.06 179 GLY B CA 1
ATOM 4080 C C . GLY B 1 179 ? -11.586 18.391 -1.396 1 81.06 179 GLY B C 1
ATOM 4081 O O . GLY B 1 179 ? -11.922 19.328 -2.123 1 81.06 179 GLY B O 1
ATOM 4082 N N . GLY B 1 180 ? -12.383 17.344 -1.15 1 83.12 180 GLY B N 1
ATOM 4083 C CA . GLY B 1 180 ? -13.773 17.422 -1.548 1 83.12 180 GLY B CA 1
ATOM 4084 C C . GLY B 1 180 ? -14 17.109 -3.016 1 83.12 180 GLY B C 1
ATOM 4085 O O . GLY B 1 180 ? -15.102 17.297 -3.537 1 83.12 180 GLY B O 1
ATOM 4086 N N . LYS B 1 181 ? -12.953 16.641 -3.631 1 83.5 181 LYS B N 1
ATOM 4087 C CA . LYS B 1 181 ? -13.055 16.312 -5.047 1 83.5 181 LYS B CA 1
ATOM 4088 C C . LYS B 1 181 ? -14.031 15.148 -5.266 1 83.5 181 LYS B C 1
ATOM 4090 O O . LYS B 1 181 ? -13.938 14.117 -4.602 1 83.5 181 LYS B O 1
ATOM 4095 N N . ASN B 1 182 ? -15.031 15.32 -6.105 1 89 182 ASN B N 1
ATOM 4096 C CA . ASN B 1 182 ? -16.016 14.32 -6.516 1 89 182 ASN B CA 1
ATOM 4097 C C . ASN B 1 182 ? -16.875 13.867 -5.34 1 89 182 ASN B C 1
ATOM 4099 O O . ASN B 1 182 ? -17.094 12.672 -5.16 1 89 182 ASN B O 1
ATOM 4103 N N . VAL B 1 183 ? -17.188 14.781 -4.512 1 91.19 183 VAL B N 1
ATOM 4104 C CA . VAL B 1 183 ? -18.141 14.539 -3.434 1 91.19 183 VAL B CA 1
ATOM 4105 C C . VAL B 1 183 ? -19.531 15.008 -3.855 1 91.19 183 VAL B C 1
ATOM 4107 O O . VAL B 1 183 ? -19.719 16.156 -4.25 1 91.19 183 VAL B O 1
ATOM 4110 N N . PHE B 1 184 ? -20.578 14.18 -3.742 1 93 184 PHE B N 1
ATOM 4111 C CA . PHE B 1 184 ? -21.922 14.477 -4.203 1 93 184 PHE B CA 1
ATOM 4112 C C . PHE B 1 184 ? -22.953 14.156 -3.121 1 93 184 PHE B C 1
ATOM 4114 O O . PHE B 1 184 ? -22.844 13.141 -2.436 1 93 184 PHE B O 1
ATOM 4121 N N . LYS B 1 185 ? -23.844 15.023 -2.945 1 93.25 185 LYS B N 1
ATOM 4122 C CA . LYS B 1 185 ? -25.047 14.695 -2.178 1 93.25 185 LYS B CA 1
ATOM 4123 C C . LYS B 1 185 ? -26.141 14.125 -3.08 1 93.25 185 LYS B C 1
ATOM 4125 O O . LYS B 1 185 ? -26.5 14.75 -4.078 1 93.25 185 LYS B O 1
ATOM 4130 N N . ILE B 1 186 ? -26.547 13.008 -2.799 1 94.75 186 ILE B N 1
ATOM 4131 C CA . ILE B 1 186 ? -27.625 12.336 -3.527 1 94.75 186 ILE B CA 1
ATOM 4132 C C . ILE B 1 186 ? -28.891 12.305 -2.67 1 94.75 186 ILE B C 1
ATOM 4134 O O . ILE B 1 186 ? -28.875 11.742 -1.572 1 94.75 186 ILE B O 1
ATOM 4138 N N . ASN B 1 187 ? -29.953 12.828 -3.197 1 92.88 187 ASN B N 1
ATOM 4139 C CA . ASN B 1 187 ? -31.156 12.984 -2.391 1 92.88 187 ASN B CA 1
ATOM 4140 C C . ASN B 1 187 ? -32 11.711 -2.381 1 92.88 187 ASN B C 1
ATOM 4142 O O . ASN B 1 187 ? -32.688 11.422 -1.397 1 92.88 187 ASN B O 1
ATOM 4146 N N . SER B 1 188 ? -32.031 11.102 -3.463 1 91.69 188 SER B N 1
ATOM 4147 C CA . SER B 1 188 ? -32.812 9.867 -3.555 1 91.69 188 SER B CA 1
ATOM 4148 C C . SER B 1 188 ? -32.219 8.938 -4.617 1 91.69 188 SER B C 1
ATOM 4150 O O . SER B 1 188 ? -31.438 9.359 -5.457 1 91.69 188 SER B O 1
ATOM 4152 N N . LYS B 1 189 ? -32.719 7.652 -4.523 1 87.06 189 LYS B N 1
ATOM 4153 C CA . LYS B 1 189 ? -32.25 6.652 -5.488 1 87.06 189 LYS B CA 1
ATOM 4154 C C . LYS B 1 189 ? -32.688 7.02 -6.906 1 87.06 189 LYS B C 1
ATOM 4156 O O . LYS B 1 189 ? -32.125 6.52 -7.883 1 87.06 189 LYS B O 1
ATOM 4161 N N . ASP B 1 190 ? -33.688 7.883 -6.988 1 86.19 190 ASP B N 1
ATOM 4162 C CA . ASP B 1 190 ? -34.281 8.25 -8.273 1 86.19 190 ASP B CA 1
ATOM 4163 C C . ASP B 1 190 ? -33.656 9.547 -8.805 1 86.19 190 ASP B C 1
ATOM 4165 O O . ASP B 1 190 ? -34.125 10.102 -9.797 1 86.19 190 ASP B O 1
ATOM 4169 N N . GLU B 1 191 ? -32.625 9.977 -8.133 1 89 191 GLU B N 1
ATOM 4170 C CA . GLU B 1 191 ? -31.953 11.18 -8.602 1 89 191 GLU B CA 1
ATOM 4171 C C . GLU B 1 191 ? -31.531 11.031 -10.062 1 89 191 GLU B C 1
ATOM 4173 O O . GLU B 1 191 ? -30.906 10.047 -10.438 1 89 191 GLU B O 1
ATOM 4178 N N . ALA B 1 192 ? -31.844 11.984 -10.906 1 85.12 192 ALA B N 1
ATOM 4179 C CA . ALA B 1 192 ? -31.734 11.914 -12.359 1 85.12 192 ALA B CA 1
ATOM 4180 C C . ALA B 1 192 ? -30.281 11.719 -12.789 1 85.12 192 ALA B C 1
ATOM 4182 O O . ALA B 1 192 ? -30 11.016 -13.758 1 85.12 192 ALA B O 1
ATOM 4183 N N . ASN B 1 193 ? -29.391 12.266 -12.07 1 91.38 193 ASN B N 1
ATOM 4184 C CA . ASN B 1 193 ? -28 12.25 -12.508 1 91.38 193 ASN B CA 1
ATOM 4185 C C . A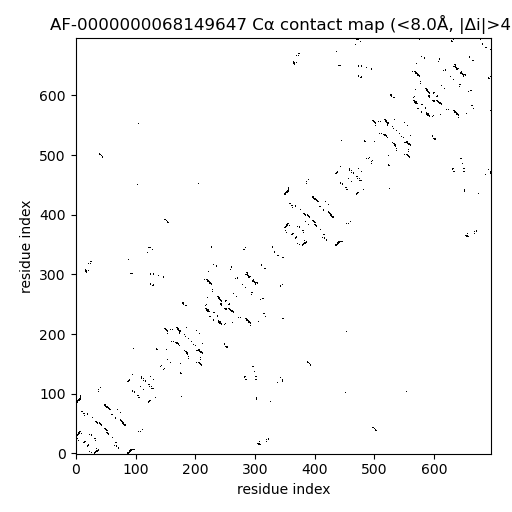SN B 1 193 ? -27.188 11.188 -11.773 1 91.38 193 ASN B C 1
ATOM 4187 O O . ASN B 1 193 ? -25.969 11.164 -11.852 1 91.38 193 ASN B O 1
ATOM 4191 N N . LEU B 1 194 ? -27.859 10.328 -11.086 1 92.62 194 LEU B N 1
ATOM 4192 C CA . LEU B 1 194 ? -27.156 9.359 -10.25 1 92.62 194 LEU B CA 1
ATOM 4193 C C . LEU B 1 194 ? -26.219 8.5 -11.094 1 92.62 194 LEU B C 1
ATOM 4195 O O . LEU B 1 194 ? -25.078 8.25 -10.703 1 92.62 194 LEU B O 1
ATOM 4199 N N . ASN B 1 195 ? -26.672 8.102 -12.25 1 92.06 195 ASN B N 1
ATOM 4200 C CA . ASN B 1 195 ? -25.844 7.289 -13.125 1 92.06 195 ASN B CA 1
ATOM 4201 C C . ASN B 1 195 ? -24.594 8.039 -13.578 1 92.06 195 ASN B C 1
ATOM 4203 O O . ASN B 1 195 ? -23.484 7.48 -13.594 1 92.06 195 ASN B O 1
ATOM 4207 N N . GLN B 1 196 ? -24.797 9.25 -13.961 1 91.06 196 GLN B N 1
ATOM 4208 C CA . GLN B 1 196 ? -23.688 10.078 -14.391 1 91.06 196 GLN B CA 1
ATOM 4209 C C . GLN B 1 196 ? -22.719 10.344 -13.242 1 91.06 196 GLN B C 1
ATOM 4211 O O . GLN B 1 196 ? -21.5 10.305 -13.43 1 91.06 196 GLN B O 1
ATOM 4216 N N . ILE B 1 197 ? -23.281 10.617 -12.102 1 91.69 197 ILE B N 1
ATOM 4217 C CA . ILE B 1 197 ? -22.469 10.867 -10.914 1 91.69 197 ILE B CA 1
ATOM 4218 C C . ILE B 1 197 ? -21.641 9.625 -10.586 1 91.69 197 ILE B C 1
ATOM 4220 O O . ILE B 1 197 ? -20.438 9.727 -10.336 1 91.69 197 ILE B O 1
ATOM 4224 N N . PHE B 1 198 ? -22.297 8.523 -10.656 1 92.19 198 PHE B N 1
ATOM 4225 C CA . PHE B 1 198 ? -21.625 7.258 -10.398 1 92.19 198 PHE B CA 1
ATOM 4226 C C . PHE B 1 198 ? -20.469 7.051 -11.375 1 92.19 198 PHE B C 1
ATOM 4228 O O . PHE B 1 198 ? -19.359 6.68 -10.969 1 92.19 198 PHE B O 1
ATOM 4235 N N . GLU B 1 199 ? -20.672 7.32 -12.586 1 89.56 199 GLU B N 1
ATOM 4236 C CA . GLU B 1 199 ? -19.656 7.129 -13.617 1 89.56 199 GLU B CA 1
ATOM 4237 C C . GLU B 1 199 ? -18.453 8.023 -13.375 1 89.56 199 GLU B C 1
ATOM 4239 O O . GLU B 1 199 ? -17.312 7.57 -13.477 1 89.56 199 GLU B O 1
ATOM 4244 N N . VAL B 1 200 ? -18.703 9.211 -13.016 1 86.12 200 VAL B N 1
ATOM 4245 C CA . VAL B 1 200 ? -17.641 10.172 -12.781 1 86.12 200 VAL B CA 1
ATOM 4246 C C . VAL B 1 200 ? -16.875 9.797 -11.516 1 86.12 200 VAL B C 1
ATOM 4248 O O . VAL B 1 200 ? -15.633 9.773 -11.523 1 86.12 200 VAL B O 1
ATOM 4251 N N . ALA B 1 201 ? -17.594 9.422 -10.531 1 86.62 201 ALA B N 1
ATOM 4252 C CA . ALA B 1 201 ? -16.984 9.188 -9.227 1 86.62 201 ALA B CA 1
ATOM 4253 C C . ALA B 1 201 ? -16.281 7.832 -9.18 1 86.62 201 ALA B C 1
ATOM 4255 O O . ALA B 1 201 ? -15.336 7.641 -8.414 1 86.62 201 ALA B O 1
ATOM 4256 N N . SER B 1 202 ? -16.719 6.906 -9.93 1 83.75 202 SER B N 1
ATOM 4257 C CA . SER B 1 202 ? -16.219 5.539 -9.844 1 83.75 202 SER B CA 1
ATOM 4258 C C . SER B 1 202 ? -14.969 5.355 -10.711 1 83.75 202 SER B C 1
ATOM 4260 O O . SER B 1 202 ? -14.352 4.293 -10.688 1 83.75 202 SER B O 1
ATOM 4262 N N . GLY B 1 203 ? -14.648 6.359 -11.539 1 78.19 203 GLY B N 1
ATOM 4263 C CA . GLY B 1 203 ? -13.453 6.273 -12.375 1 78.19 203 GLY B CA 1
ATOM 4264 C C . GLY B 1 203 ? -12.188 6.027 -11.578 1 78.19 203 GLY B C 1
ATOM 4265 O O . GLY B 1 203 ? -11.266 5.367 -12.062 1 78.19 203 GLY B O 1
ATOM 4266 N N . GLY B 1 204 ? -12.203 6.418 -10.406 1 76.94 204 GLY B N 1
ATOM 4267 C CA . GLY B 1 204 ? -11.031 6.301 -9.562 1 76.94 204 GLY B CA 1
ATOM 4268 C C . GLY B 1 204 ? -11.07 5.09 -8.648 1 76.94 204 GLY B C 1
ATOM 4269 O O . GLY B 1 204 ? -10.258 4.969 -7.727 1 76.94 204 GLY B O 1
ATOM 4270 N N . GLY B 1 205 ? -12.078 4.184 -8.953 1 90.19 205 GLY B N 1
ATOM 4271 C CA . GLY B 1 205 ? -12.109 2.988 -8.125 1 90.19 205 GLY B CA 1
ATOM 4272 C C . GLY B 1 205 ? -13.375 2.869 -7.293 1 90.19 205 GLY B C 1
ATOM 4273 O O . GLY B 1 205 ? -14.484 2.949 -7.828 1 90.19 205 GLY B O 1
ATOM 4274 N N . TYR B 1 206 ? -13.219 2.602 -6.031 1 94.56 206 TYR B N 1
ATOM 4275 C CA . TYR B 1 206 ? -14.328 2.357 -5.121 1 94.56 206 TYR B CA 1
ATOM 4276 C C . TYR B 1 206 ? -14.969 3.668 -4.68 1 94.56 206 TYR B C 1
ATOM 4278 O O . TYR B 1 206 ? -14.32 4.715 -4.688 1 94.56 206 TYR B O 1
ATOM 4286 N N . LEU B 1 207 ? -16.234 3.547 -4.34 1 96.12 207 LEU B N 1
ATOM 4287 C CA . LEU B 1 207 ? -17 4.641 -3.754 1 96.12 207 LEU B CA 1
ATOM 4288 C C . LEU B 1 207 ? -17.406 4.312 -2.322 1 96.12 207 LEU B C 1
ATOM 4290 O O . LEU B 1 207 ? -17.516 3.141 -1.958 1 96.12 207 LEU B O 1
ATOM 4294 N N . ILE B 1 208 ? -17.547 5.285 -1.578 1 95.88 208 ILE B N 1
ATOM 4295 C CA . ILE B 1 208 ? -18.172 5.191 -0.261 1 95.88 208 ILE B CA 1
ATOM 4296 C C . ILE B 1 208 ? -19.453 6.02 -0.238 1 95.88 208 ILE B C 1
ATOM 4298 O O . ILE B 1 208 ? -19.453 7.176 -0.667 1 95.88 208 ILE B O 1
ATOM 4302 N N . ALA B 1 209 ? -20.516 5.402 0.067 1 96.5 209 ALA B N 1
ATOM 4303 C CA . ALA B 1 209 ? -21.797 6.062 0.327 1 96.5 209 ALA B CA 1
ATOM 4304 C C . ALA B 1 209 ? -22.062 6.168 1.826 1 96.5 209 ALA B C 1
ATOM 4306 O O . ALA B 1 209 ? -21.953 5.18 2.555 1 96.5 209 ALA B O 1
ATOM 4307 N N . GLN B 1 210 ? -22.391 7.355 2.273 1 95.81 210 GLN B N 1
ATOM 4308 C CA . GLN B 1 210 ? -22.656 7.613 3.684 1 95.81 210 GLN B CA 1
ATOM 4309 C C . GLN B 1 210 ? -24 8.344 3.861 1 95.81 210 GLN B C 1
ATOM 4311 O O . GLN B 1 210 ? -24.375 9.164 3.025 1 95.81 210 GLN B O 1
ATOM 4316 N N . ASN B 1 211 ? -24.688 7.953 4.891 1 95.5 211 ASN B N 1
ATOM 4317 C CA . ASN B 1 211 ? -25.906 8.711 5.172 1 95.5 211 ASN B CA 1
ATOM 4318 C C . ASN B 1 211 ? -25.594 10.188 5.402 1 95.5 211 ASN B C 1
ATOM 4320 O O . ASN B 1 211 ? -24.594 10.531 6.031 1 95.5 211 ASN B O 1
ATOM 4324 N N . TYR B 1 212 ? -26.484 11.008 4.867 1 93.75 212 TYR B N 1
ATOM 4325 C CA . TYR B 1 212 ? -26.328 12.453 5.043 1 93.75 212 TYR B CA 1
ATOM 4326 C C . TYR B 1 212 ? -26.578 12.852 6.492 1 93.75 212 TYR B C 1
ATOM 4328 O O . TYR B 1 212 ? -27.547 12.398 7.113 1 93.75 212 TYR B O 1
ATOM 4336 N N . ILE B 1 213 ? -25.688 13.68 7 1 92.62 213 ILE B N 1
ATOM 4337 C CA . ILE B 1 213 ? -25.844 14.227 8.344 1 92.62 213 ILE B CA 1
ATOM 4338 C C . ILE B 1 213 ? -26.312 15.68 8.266 1 92.62 213 ILE B C 1
ATOM 4340 O O . ILE B 1 213 ? -25.547 16.562 7.855 1 92.62 213 ILE B O 1
ATOM 4344 N N . PRO B 1 214 ? -27.438 15.984 8.742 1 90.5 214 PRO B N 1
ATOM 4345 C CA . PRO B 1 214 ? -28.016 17.312 8.586 1 90.5 214 PRO B CA 1
ATOM 4346 C C . PRO B 1 214 ? -27.141 18.406 9.203 1 90.5 214 PRO B C 1
ATOM 4348 O O . PRO B 1 214 ? -27.078 19.531 8.68 1 90.5 214 PRO B O 1
ATOM 4351 N N . ASP B 1 215 ? -26.469 18.109 10.273 1 90.12 215 ASP B N 1
ATOM 4352 C CA . ASP B 1 215 ? -25.625 19.078 10.953 1 90.12 215 ASP B CA 1
ATOM 4353 C C . ASP B 1 215 ? -24.5 19.578 10.039 1 90.12 215 ASP B C 1
ATOM 4355 O O . ASP B 1 215 ? -23.875 20.594 10.312 1 90.12 215 ASP B O 1
ATOM 4359 N N . ALA B 1 216 ? -24.344 18.891 8.922 1 88.88 216 ALA B N 1
ATOM 4360 C CA . ALA B 1 216 ? -23.266 19.234 7.992 1 88.88 216 ALA B CA 1
ATOM 4361 C C . ALA B 1 216 ? -23.516 20.594 7.355 1 88.88 216 ALA B C 1
ATOM 4363 O O . ALA B 1 216 ? -22.578 21.219 6.832 1 88.88 216 ALA B O 1
ATOM 4364 N N . VAL B 1 217 ? -24.719 21.062 7.438 1 86.56 217 VAL B N 1
ATOM 4365 C CA . VAL B 1 217 ? -25.062 22.359 6.855 1 86.56 217 VAL B CA 1
ATOM 4366 C C . VAL B 1 217 ? -24.312 23.469 7.578 1 86.56 217 VAL B C 1
ATOM 4368 O O . VAL B 1 217 ? -23.938 24.469 6.965 1 86.56 217 VAL B O 1
ATOM 4371 N N . ALA B 1 218 ? -24.047 23.25 8.836 1 88.25 218 ALA B N 1
ATOM 4372 C CA . ALA B 1 218 ? -23.328 24.234 9.633 1 88.25 218 ALA B CA 1
ATOM 4373 C C . ALA B 1 218 ? -21.812 24.125 9.438 1 88.25 218 ALA B C 1
ATOM 4375 O O . ALA B 1 218 ? -21.047 24.922 9.984 1 88.25 218 ALA B O 1
ATOM 4376 N N . GLY B 1 219 ? -21.406 23.156 8.664 1 91.25 219 GLY B N 1
ATOM 4377 C CA . GLY B 1 219 ? -19.984 22.906 8.461 1 91.25 219 GLY B CA 1
ATOM 4378 C C . GLY B 1 219 ? -19.453 21.812 9.359 1 91.25 219 GLY B C 1
ATOM 4379 O O . GLY B 1 219 ? -20.188 21.219 10.148 1 91.25 219 GLY B O 1
ATOM 4380 N N . ASP B 1 220 ? -18.219 21.469 9.117 1 94.56 220 ASP B N 1
ATOM 4381 C CA . ASP B 1 220 ? -17.547 20.484 9.953 1 94.56 220 ASP B CA 1
ATOM 4382 C C . ASP B 1 220 ? -16.438 21.109 10.789 1 94.56 220 ASP B C 1
ATOM 4384 O O . ASP B 1 220 ? -15.922 22.172 10.438 1 94.56 220 ASP B O 1
ATOM 4388 N N . ILE B 1 221 ? -16.188 20.547 11.898 1 96.31 221 ILE B N 1
ATOM 4389 C CA . ILE B 1 221 ? -15.102 21 12.766 1 96.31 221 ILE B CA 1
ATOM 4390 C C . ILE B 1 221 ? -13.844 20.172 12.484 1 96.31 221 ILE B C 1
ATOM 4392 O O . ILE B 1 221 ? -13.875 18.938 12.523 1 96.31 221 ILE B O 1
ATOM 4396 N N . ARG B 1 222 ? -12.766 20.859 12.117 1 97.5 222 ARG B N 1
ATOM 4397 C CA . ARG B 1 222 ? -11.438 20.266 12.117 1 97.5 222 ARG B CA 1
ATOM 4398 C C . ARG B 1 222 ? -10.789 20.359 13.492 1 97.5 222 ARG B C 1
ATOM 4400 O O . ARG B 1 222 ? -10.531 21.453 13.984 1 97.5 222 ARG B O 1
ATOM 4407 N N . LEU B 1 223 ? -10.57 19.25 14.133 1 98.25 223 LEU B N 1
ATOM 4408 C CA . LEU B 1 223 ? -9.875 19.172 15.414 1 98.25 223 LEU B CA 1
ATOM 4409 C C . LEU B 1 223 ? -8.539 18.469 15.258 1 98.25 223 LEU B C 1
ATOM 4411 O O . LEU B 1 223 ? -8.484 17.328 14.773 1 98.25 223 LEU B O 1
ATOM 4415 N N . PHE B 1 224 ? -7.422 19.094 15.672 1 98.75 224 PHE B N 1
ATOM 4416 C CA . PHE B 1 224 ? -6.105 18.469 15.617 1 98.75 224 PHE B CA 1
ATOM 4417 C C . PHE B 1 224 ? -5.859 17.609 16.844 1 98.75 224 PHE B C 1
ATOM 4419 O O . PHE B 1 224 ? -6.129 18.047 17.969 1 98.75 224 PHE B O 1
ATOM 4426 N N . LEU B 1 225 ? -5.48 16.453 16.578 1 98.69 225 LEU B N 1
ATOM 4427 C CA . LEU B 1 225 ? -4.965 15.586 17.625 1 98.69 225 LEU B CA 1
ATOM 4428 C C . LEU B 1 225 ? -3.445 15.484 17.547 1 98.69 225 LEU B C 1
ATOM 4430 O O . LEU B 1 225 ? -2.879 15.414 16.453 1 98.69 225 LEU B O 1
ATOM 4434 N N . LEU B 1 226 ? -2.777 15.539 18.656 1 98.69 226 LEU B N 1
ATOM 4435 C CA . LEU B 1 226 ? -1.35 15.305 18.844 1 98.69 226 LEU B CA 1
ATOM 4436 C C . LEU B 1 226 ? -1.106 14.156 19.812 1 98.69 226 LEU B C 1
ATOM 4438 O O . LEU B 1 226 ? -1.583 14.195 20.953 1 98.69 226 LEU B O 1
ATOM 4442 N N . ASN B 1 227 ? -0.395 13.117 19.359 1 97.88 227 ASN B N 1
ATOM 4443 C CA . ASN B 1 227 ? -0.193 11.938 20.188 1 97.88 227 ASN B CA 1
ATOM 4444 C C . ASN B 1 227 ? -1.52 11.352 20.656 1 97.88 227 ASN B C 1
ATOM 4446 O O . ASN B 1 227 ? -1.656 10.977 21.828 1 97.88 227 ASN B O 1
ATOM 4450 N N . GLY B 1 228 ? -2.533 11.383 19.812 1 97.25 228 GLY B N 1
ATOM 4451 C CA . GLY B 1 228 ? -3.812 10.75 20.094 1 97.25 228 GLY B CA 1
ATOM 4452 C C . GLY B 1 228 ? -4.719 11.594 20.969 1 97.25 228 GLY B C 1
ATOM 4453 O O . GLY B 1 228 ? -5.844 11.203 21.281 1 97.25 228 GLY B O 1
ATOM 4454 N N . ARG B 1 229 ? -4.281 12.781 21.297 1 97.25 229 ARG B N 1
ATOM 4455 C CA . ARG B 1 229 ? -5.074 13.648 22.172 1 97.25 229 ARG B CA 1
ATOM 4456 C C . ARG B 1 229 ? -5.348 14.992 21.5 1 97.25 229 ARG B C 1
ATOM 4458 O O . ARG B 1 229 ? -4.527 15.477 20.719 1 97.25 229 ARG B O 1
ATOM 4465 N N . PRO B 1 230 ? -6.555 15.562 21.859 1 98.38 230 PRO B N 1
ATOM 4466 C CA . PRO B 1 230 ? -6.801 16.906 21.312 1 98.38 230 PRO B CA 1
ATOM 4467 C C . PRO B 1 230 ? -5.684 17.891 21.641 1 98.38 230 PRO B C 1
ATOM 4469 O O . PRO B 1 230 ? -5.281 18 22.812 1 98.38 230 PRO B O 1
ATOM 4472 N N . LEU B 1 231 ? -5.098 18.531 20.609 1 98.5 231 LEU B N 1
ATOM 4473 C CA . LEU B 1 231 ? -4.059 19.547 20.797 1 98.5 231 LEU B CA 1
ATOM 4474 C C . LEU B 1 231 ? -4.629 20.797 21.453 1 98.5 231 LEU B C 1
ATOM 4476 O O . LEU B 1 231 ? -5.613 21.359 20.984 1 98.5 231 LEU B O 1
ATOM 4480 N N . GLU B 1 232 ? -4.078 21.172 22.531 1 97.69 232 GLU B N 1
ATOM 4481 C CA . GLU B 1 232 ? -4.59 22.281 23.328 1 97.69 232 GLU B CA 1
ATOM 4482 C C . GLU B 1 232 ? -3.449 23.062 23.969 1 97.69 232 GLU B C 1
ATOM 4484 O O . GLU B 1 232 ? -2.436 22.484 24.359 1 97.69 232 GLU B O 1
ATOM 4489 N N . ARG B 1 233 ? -3.559 24.328 23.938 1 96.62 233 ARG B N 1
ATOM 4490 C CA . ARG B 1 233 ? -2.652 25.219 24.656 1 96.62 233 ARG B CA 1
ATOM 4491 C C . ARG B 1 233 ? -3.422 26.328 25.359 1 96.62 233 ARG B C 1
ATOM 4493 O O . ARG B 1 233 ? -4.176 27.062 24.719 1 96.62 233 ARG B O 1
ATOM 4500 N N . ASP B 1 234 ? -3.209 26.453 26.688 1 92.56 234 ASP B N 1
ATOM 4501 C CA . ASP B 1 234 ? -3.771 27.531 27.5 1 92.56 234 ASP B CA 1
ATOM 4502 C C . ASP B 1 234 ? -5.289 27.609 27.328 1 92.56 234 ASP B C 1
ATOM 4504 O O . ASP B 1 234 ? -5.84 28.688 27.094 1 92.56 234 ASP B O 1
ATOM 4508 N N . GLY B 1 235 ? -5.949 26.469 27.266 1 92 235 GLY B N 1
ATOM 4509 C CA . GLY B 1 235 ? -7.402 26.391 27.234 1 92 235 GLY B CA 1
ATOM 4510 C C . GLY B 1 235 ? -7.973 26.5 25.828 1 92 235 GLY B C 1
ATOM 4511 O O . GLY B 1 235 ? -9.188 26.438 25.641 1 92 235 GLY B O 1
ATOM 4512 N N . VAL B 1 236 ? -7.125 26.672 24.859 1 96.06 236 VAL B N 1
ATOM 4513 C CA . VAL B 1 236 ? -7.574 26.797 23.484 1 96.06 236 VAL B CA 1
ATOM 4514 C C . VAL B 1 236 ? -7.246 25.5 22.719 1 96.06 236 VAL B C 1
ATOM 4516 O O . VAL B 1 236 ? -6.09 25.078 22.703 1 96.06 236 VAL B O 1
ATOM 4519 N N . TYR B 1 237 ? -8.305 24.906 22.172 1 98.06 237 TYR B N 1
ATOM 4520 C CA . TYR B 1 237 ? -8.094 23.719 21.359 1 98.06 237 TYR B CA 1
ATOM 4521 C C . TYR B 1 237 ? -7.727 24.094 19.938 1 98.06 237 TYR B C 1
ATOM 4523 O O . TYR B 1 237 ? -8.227 25.094 19.391 1 98.06 237 TYR B O 1
ATOM 4531 N N . ALA B 1 238 ? -6.867 23.328 19.328 1 98.5 238 ALA B N 1
ATOM 4532 C CA . ALA B 1 238 ? -6.543 23.5 17.906 1 98.5 238 ALA B CA 1
ATOM 4533 C C . ALA B 1 238 ? -7.684 23 17.031 1 98.5 238 ALA B C 1
ATOM 4535 O O . ALA B 1 238 ? -7.629 21.875 16.5 1 98.5 238 ALA B O 1
ATOM 4536 N N . ALA B 1 239 ? -8.648 23.828 16.844 1 98.31 239 ALA B N 1
ATOM 4537 C CA . ALA B 1 239 ? -9.836 23.469 16.062 1 98.31 239 ALA B CA 1
ATOM 4538 C C . ALA B 1 239 ? -10.438 24.703 15.391 1 98.31 239 ALA B C 1
ATOM 4540 O O . ALA B 1 239 ? -10.227 25.828 15.844 1 98.31 239 ALA B O 1
ATOM 4541 N N . PHE B 1 240 ? -11.055 24.516 14.352 1 97.44 240 PHE B N 1
ATOM 4542 C CA . PHE B 1 240 ? -11.852 25.531 13.68 1 97.44 240 PHE B CA 1
ATOM 4543 C C . PHE B 1 240 ? -12.984 24.891 12.891 1 97.44 240 PHE B C 1
ATOM 4545 O O . PHE B 1 240 ? -12.977 23.688 12.641 1 97.44 240 PHE B O 1
ATOM 4552 N N . ARG B 1 241 ? -13.953 25.625 12.656 1 96.19 241 ARG B N 1
ATOM 4553 C CA . ARG B 1 241 ? -15.078 25.188 11.852 1 96.19 241 ARG B CA 1
ATOM 4554 C C . ARG B 1 241 ? -14.906 25.609 10.391 1 96.19 241 ARG B C 1
ATOM 4556 O O . ARG B 1 241 ? -14.508 26.734 10.109 1 96.19 241 ARG B O 1
ATOM 4563 N N . ARG B 1 242 ? -15.109 24.688 9.508 1 95.12 242 ARG B N 1
ATOM 4564 C CA . ARG B 1 242 ? -15.125 24.969 8.078 1 95.12 242 ARG B CA 1
ATOM 4565 C C . ARG B 1 242 ? -16.562 25.078 7.555 1 95.12 242 ARG B C 1
ATOM 4567 O O . ARG B 1 242 ? -17.281 24.078 7.484 1 95.12 242 ARG B O 1
ATOM 4574 N N . VAL B 1 243 ? -16.938 26.219 7.227 1 92.88 243 VAL B N 1
ATOM 4575 C CA . VAL B 1 243 ? -18.312 26.516 6.84 1 92.88 243 VAL B CA 1
ATOM 4576 C C . VAL B 1 243 ? -18.438 26.5 5.316 1 92.88 243 VAL B C 1
ATOM 4578 O O . VAL B 1 243 ? -17.703 27.203 4.621 1 92.88 243 VAL B O 1
ATOM 4581 N N . PRO B 1 244 ? -19.391 25.688 4.848 1 90.06 244 PRO B N 1
ATOM 4582 C CA . PRO B 1 244 ? -19.547 25.625 3.395 1 90.06 244 PRO B CA 1
ATOM 4583 C C . PRO B 1 244 ? -20.016 26.953 2.799 1 90.06 244 PRO B C 1
ATOM 4585 O O . PRO B 1 244 ? -20.703 27.719 3.473 1 90.06 244 PRO B O 1
ATOM 4588 N N . ALA B 1 245 ? -19.562 27.203 1.564 1 86.44 245 ALA B N 1
ATOM 4589 C CA . ALA B 1 245 ? -20.141 28.328 0.832 1 86.44 245 ALA B CA 1
ATOM 4590 C C . ALA B 1 245 ? -21.625 28.125 0.574 1 86.44 245 ALA B C 1
ATOM 4592 O O . ALA B 1 245 ? -22.125 27 0.61 1 86.44 245 ALA B O 1
ATOM 4593 N N . GLU B 1 246 ? -22.297 29.219 0.379 1 83.38 246 GLU B N 1
ATOM 4594 C CA . GLU B 1 246 ? -23.734 29.125 0.111 1 83.38 246 GLU B CA 1
ATOM 4595 C C . GLU B 1 246 ? -24 28.219 -1.088 1 83.38 246 GLU B C 1
ATOM 4597 O O . GLU B 1 246 ? -23.406 28.391 -2.15 1 83.38 246 GLU B O 1
ATOM 4602 N N . GLY B 1 247 ? -24.828 27.25 -0.855 1 80.19 247 GLY B N 1
ATOM 4603 C CA . GLY B 1 247 ? -25.234 26.375 -1.939 1 80.19 247 GLY B CA 1
ATOM 4604 C C . GLY B 1 247 ? -24.297 25.203 -2.168 1 80.19 247 GLY B C 1
ATOM 4605 O O . GLY B 1 247 ? -24.547 24.359 -3.016 1 80.19 247 GLY B O 1
ATOM 4606 N N . ASP B 1 248 ? -23.25 25.219 -1.46 1 84.94 248 ASP B N 1
ATOM 4607 C CA . ASP B 1 248 ? -22.281 24.141 -1.624 1 84.94 248 ASP B CA 1
ATOM 4608 C C . ASP B 1 248 ? -22.359 23.156 -0.454 1 84.94 248 ASP B C 1
ATOM 4610 O O . ASP B 1 248 ? -22.453 23.578 0.703 1 84.94 248 ASP B O 1
ATOM 4614 N N . VAL B 1 249 ? -22.344 21.875 -0.729 1 80.44 249 VAL B N 1
ATOM 4615 C CA . VAL B 1 249 ? -22.422 20.844 0.298 1 80.44 249 VAL B CA 1
ATOM 4616 C C . VAL B 1 249 ? -21.031 20.625 0.903 1 80.44 249 VAL B C 1
ATOM 4618 O O . VAL B 1 249 ? -20.906 20.156 2.035 1 80.44 249 VAL B O 1
ATOM 4621 N N . ARG B 1 250 ? -20.031 21.094 0.184 1 85.06 250 ARG B N 1
ATOM 4622 C CA . ARG B 1 250 ? -18.656 20.875 0.609 1 85.06 250 ARG B CA 1
ATOM 4623 C C . ARG B 1 250 ? -18.172 22.016 1.509 1 85.06 250 ARG B C 1
ATOM 4625 O O . ARG B 1 250 ? -18.359 23.188 1.186 1 85.06 250 ARG B O 1
ATOM 4632 N N . SER B 1 251 ? -17.484 21.531 2.596 1 82.12 251 SER B N 1
ATOM 4633 C CA . SER B 1 251 ? -17 22.516 3.551 1 82.12 251 SER B CA 1
ATOM 4634 C C . SER B 1 251 ? -15.484 22.641 3.523 1 82.12 251 SER B C 1
ATOM 4636 O O . SER B 1 251 ? -14.906 23.438 4.266 1 82.12 251 SER B O 1
ATOM 4638 N N . ASN B 1 252 ? -14.828 21.938 2.648 1 84.06 252 ASN B N 1
ATOM 4639 C CA . ASN B 1 252 ? -13.375 21.938 2.578 1 84.06 252 ASN B CA 1
ATOM 4640 C C . ASN B 1 252 ? -12.828 23.312 2.205 1 84.06 252 ASN B C 1
ATOM 4642 O O . ASN B 1 252 ? -13.398 24 1.354 1 84.06 252 ASN B O 1
ATOM 4646 N N . MET B 1 253 ? -11.711 23.578 2.826 1 81.31 253 MET B N 1
ATOM 4647 C CA . MET B 1 253 ? -11.062 24.875 2.566 1 81.31 253 MET B CA 1
ATOM 4648 C C . MET B 1 253 ? -10.57 24.953 1.125 1 81.31 253 MET B C 1
ATOM 4650 O O . MET B 1 253 ? -10.477 26.031 0.556 1 81.31 253 MET B O 1
ATOM 4654 N N . HIS B 1 254 ? -10.203 23.875 0.476 1 79.44 254 HIS B N 1
ATOM 4655 C CA . HIS B 1 254 ? -9.664 23.797 -0.877 1 79.44 254 HIS B CA 1
ATOM 4656 C C . HIS B 1 254 ? -10.703 24.219 -1.909 1 79.44 254 HIS B C 1
ATOM 4658 O O . HIS B 1 254 ? -10.359 24.516 -3.057 1 79.44 254 HIS B O 1
ATOM 4664 N N . VAL B 1 255 ? -11.852 24.141 -1.547 1 74.62 255 VAL B N 1
ATOM 4665 C CA . VAL B 1 255 ? -12.891 24.578 -2.48 1 74.62 255 VAL B CA 1
ATOM 4666 C C . VAL B 1 255 ? -13.398 25.953 -2.088 1 74.62 255 VAL B C 1
ATOM 4668 O O . VAL B 1 255 ? -12.719 26.969 -2.316 1 74.62 255 VAL B O 1
ATOM 4671 N N . SER B 1 256 ? -14.336 26.062 -1.07 1 75.56 256 SER B N 1
ATOM 4672 C CA . SER B 1 256 ? -14.805 27.422 -0.758 1 75.56 256 SER B CA 1
ATOM 4673 C C . SER B 1 256 ? -15.258 27.516 0.694 1 75.56 256 SER B C 1
ATOM 4675 O O . SER B 1 256 ? -15.977 28.453 1.062 1 75.56 256 SER B O 1
ATOM 4677 N N . GLY B 1 257 ? -14.812 26.641 1.386 1 86.06 257 GLY B N 1
ATOM 4678 C CA . GLY B 1 257 ? -15.148 26.734 2.797 1 86.06 257 GLY B CA 1
ATOM 4679 C C . GLY B 1 257 ? -14.422 27.875 3.5 1 86.06 257 GLY B C 1
ATOM 4680 O O . GLY B 1 257 ? -13.305 28.234 3.123 1 86.06 257 GLY B O 1
ATOM 4681 N N . THR B 1 258 ? -15.141 28.438 4.477 1 90.69 258 THR B N 1
ATOM 4682 C CA . THR B 1 258 ? -14.547 29.531 5.246 1 90.69 258 THR B CA 1
ATOM 4683 C C . THR B 1 258 ? -14.289 29.109 6.688 1 90.69 258 THR B C 1
ATOM 4685 O O . THR B 1 258 ? -15.125 28.422 7.293 1 90.69 258 THR B O 1
ATOM 4688 N N . PRO B 1 259 ? -13.125 29.5 7.199 1 94 259 PRO B N 1
ATOM 4689 C CA . PRO B 1 259 ? -12.805 29.141 8.586 1 94 259 PRO B CA 1
ATOM 4690 C C . PRO B 1 259 ? -13.508 30.047 9.602 1 94 259 PRO B C 1
ATOM 4692 O O . PRO B 1 259 ? -13.555 31.266 9.43 1 94 259 PRO B O 1
ATOM 4695 N N . GLU B 1 260 ? -14.102 29.422 10.609 1 94.88 260 GLU B N 1
ATOM 4696 C CA . GLU B 1 260 ? -14.719 30.125 11.742 1 94.88 260 GLU B CA 1
ATOM 4697 C C . GLU B 1 260 ? -14.312 29.484 13.07 1 94.88 260 GLU B C 1
ATOM 4699 O O . GLU B 1 260 ? -13.844 28.344 13.102 1 94.88 260 GLU B O 1
ATOM 4704 N N . ALA B 1 261 ? -14.438 30.25 14.078 1 94.19 261 ALA B N 1
ATOM 4705 C CA . ALA B 1 261 ? -14.148 29.703 15.398 1 94.19 261 ALA B CA 1
ATOM 4706 C C . ALA B 1 261 ? -15.094 28.547 15.734 1 94.19 261 ALA B C 1
ATOM 4708 O O . ALA B 1 261 ? -16.281 28.594 15.43 1 94.19 261 ALA B O 1
ATOM 4709 N N . ALA B 1 262 ? -14.539 27.531 16.266 1 94 262 ALA B N 1
ATOM 4710 C CA . ALA B 1 262 ? -15.32 26.375 16.672 1 94 262 ALA B CA 1
ATOM 4711 C C . ALA B 1 262 ? -15.359 26.25 18.203 1 94 262 ALA B C 1
ATOM 4713 O O . ALA B 1 262 ? -14.375 26.562 18.875 1 94 262 ALA B O 1
ATOM 4714 N N . THR B 1 263 ? -16.484 25.844 18.719 1 92.75 263 THR B N 1
ATOM 4715 C CA . THR B 1 263 ? -16.594 25.453 20.109 1 92.75 263 THR B CA 1
ATOM 4716 C C . THR B 1 263 ? -16.344 23.953 20.281 1 92.75 263 THR B C 1
ATOM 4718 O O . THR B 1 263 ? -17.094 23.141 19.75 1 92.75 263 THR B O 1
ATOM 4721 N N .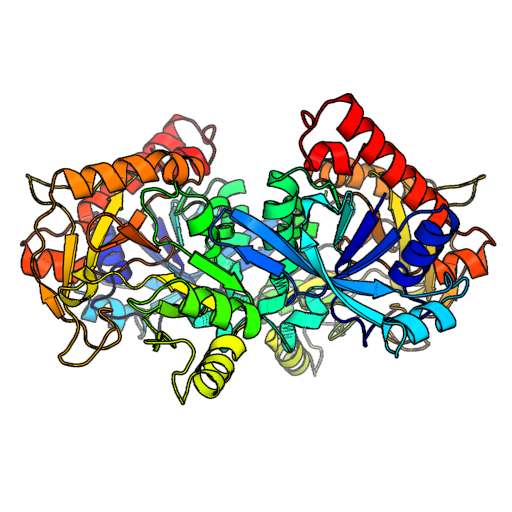 VAL B 1 264 ? -15.312 23.609 20.969 1 96.44 264 VAL B N 1
ATOM 4722 C CA . VAL B 1 264 ? -15.016 22.203 21.266 1 96.44 264 VAL B CA 1
ATOM 4723 C C . VAL B 1 264 ? -15.773 21.766 22.5 1 96.44 264 VAL B C 1
ATOM 4725 O O . VAL B 1 264 ? -15.406 22.125 23.625 1 96.44 264 VAL B O 1
ATOM 4728 N N . THR B 1 265 ? -16.797 20.984 22.312 1 95.69 265 THR B N 1
ATOM 4729 C CA . THR B 1 265 ? -17.672 20.547 23.391 1 95.69 265 THR B CA 1
ATOM 4730 C C . THR B 1 265 ? -17.172 19.234 24 1 95.69 265 THR B C 1
ATOM 4732 O O . THR B 1 265 ? -16.281 18.578 23.438 1 95.69 265 THR B O 1
ATOM 4735 N N . PRO B 1 266 ? -17.719 18.875 25.188 1 95.56 266 PRO B N 1
ATOM 4736 C CA . PRO B 1 266 ? -17.375 17.578 25.766 1 95.56 266 PRO B CA 1
ATOM 4737 C C . PRO B 1 266 ? -17.688 16.406 24.828 1 95.56 266 PRO B C 1
ATOM 4739 O O . PRO B 1 266 ? -16.969 15.406 24.828 1 95.56 266 PRO B O 1
ATOM 4742 N N . GLU B 1 267 ? -18.734 16.562 24.078 1 94.44 267 GLU B N 1
ATOM 4743 C CA . GLU B 1 267 ? -19.109 15.516 23.125 1 94.44 267 GLU B CA 1
ATOM 4744 C C . GLU B 1 267 ? -18.031 15.336 22.047 1 94.44 267 GLU B C 1
ATOM 4746 O O . GLU B 1 267 ? -17.719 14.211 21.672 1 94.44 267 GLU B O 1
ATOM 4751 N N . ILE B 1 268 ? -17.484 16.422 21.625 1 95.75 268 ILE B N 1
ATOM 4752 C CA . ILE B 1 268 ? -16.438 16.391 20.609 1 95.75 268 ILE B CA 1
ATOM 4753 C C . ILE B 1 268 ? -15.18 15.742 21.203 1 95.75 268 ILE B C 1
ATOM 4755 O O . ILE B 1 268 ? -14.539 14.914 20.547 1 95.75 268 ILE B O 1
ATOM 4759 N N . LEU B 1 269 ? -14.883 16.094 22.422 1 96.94 269 LEU B N 1
ATOM 4760 C CA . LEU B 1 269 ? -13.719 15.508 23.109 1 96.94 269 LEU B CA 1
ATOM 4761 C C . LEU B 1 269 ? -13.906 14.016 23.312 1 96.94 269 LEU B C 1
ATOM 4763 O O . LEU B 1 269 ? -12.938 13.25 23.234 1 96.94 269 LEU B O 1
ATOM 4767 N N . GLU B 1 270 ? -15.102 13.617 23.562 1 95.94 270 GLU B N 1
ATOM 4768 C CA . GLU B 1 270 ? -15.398 12.195 23.719 1 95.94 270 GLU B CA 1
ATOM 4769 C C . GLU B 1 270 ? -15.18 11.438 22.422 1 95.94 270 GLU B C 1
ATOM 4771 O O . GLU B 1 270 ? -14.734 10.289 22.422 1 95.94 270 GLU B O 1
ATOM 4776 N N . ILE B 1 271 ? -15.539 12.062 21.312 1 95.69 271 ILE B N 1
ATOM 4777 C CA . ILE B 1 271 ? -15.289 11.461 20 1 95.69 271 ILE B CA 1
ATOM 4778 C C . ILE B 1 271 ? -13.797 11.211 19.828 1 95.69 271 ILE B C 1
ATOM 4780 O O . ILE B 1 271 ? -13.391 10.117 19.422 1 95.69 271 ILE B O 1
ATOM 4784 N N . ALA B 1 272 ? -12.969 12.203 20.156 1 96.12 272 ALA B N 1
ATOM 4785 C CA . ALA B 1 272 ? -11.516 12.07 20.062 1 96.12 272 ALA B CA 1
ATOM 4786 C C . ALA B 1 272 ? -11.008 10.922 20.922 1 96.12 272 ALA B C 1
ATOM 4788 O O . ALA B 1 272 ? -10.141 10.156 20.5 1 96.12 272 ALA B O 1
ATOM 4789 N N . GLU B 1 273 ? -11.594 10.805 22.094 1 95.88 273 GLU B N 1
ATOM 4790 C CA . GLU B 1 273 ? -11.188 9.742 23.016 1 95.88 273 GLU B CA 1
ATOM 4791 C C . GLU B 1 273 ? -11.516 8.367 22.438 1 95.88 273 GLU B C 1
ATOM 4793 O O . GLU B 1 273 ? -10.766 7.406 22.641 1 95.88 273 GLU B O 1
ATOM 4798 N N . ARG B 1 274 ? -12.617 8.289 21.812 1 94.38 274 ARG B N 1
ATOM 4799 C CA . ARG B 1 274 ? -13.039 7.016 21.234 1 94.38 274 ARG B CA 1
ATOM 4800 C C . ARG B 1 274 ? -12.141 6.609 20.078 1 94.38 274 ARG B C 1
ATOM 4802 O O . ARG B 1 274 ? -11.953 5.422 19.812 1 94.38 274 ARG B O 1
ATOM 4809 N N . LEU B 1 275 ? -11.508 7.574 19.406 1 95.88 275 LEU B N 1
ATOM 4810 C CA . LEU B 1 275 ? -10.633 7.293 18.266 1 95.88 275 LEU B CA 1
ATOM 4811 C C . LEU B 1 275 ? -9.203 7.02 18.75 1 95.88 275 LEU B C 1
ATOM 4813 O O . LEU B 1 275 ? -8.43 6.363 18.047 1 95.88 275 LEU B O 1
ATOM 4817 N N . ARG B 1 276 ? -8.883 7.457 19.891 1 96.31 276 ARG B N 1
ATOM 4818 C CA . ARG B 1 276 ? -7.512 7.531 20.406 1 96.31 276 ARG B CA 1
ATOM 4819 C C . ARG B 1 276 ? -6.852 6.156 20.391 1 96.31 276 ARG B C 1
ATOM 4821 O O . ARG B 1 276 ? -5.719 6.012 19.938 1 96.31 276 ARG B O 1
ATOM 4828 N N . PRO B 1 277 ? -7.543 5.078 20.891 1 96.12 277 PRO B N 1
ATOM 4829 C CA . PRO B 1 277 ? -6.855 3.787 20.969 1 96.12 277 PRO B CA 1
ATOM 4830 C C . PRO B 1 277 ? -6.312 3.326 19.609 1 96.12 277 PRO B C 1
ATOM 4832 O O . PRO B 1 277 ? -5.168 2.877 19.531 1 96.12 277 PRO B O 1
ATOM 4835 N N . LYS B 1 278 ? -7.086 3.457 18.562 1 96.06 278 LYS B N 1
ATOM 4836 C CA . LYS B 1 278 ? -6.66 3.02 17.234 1 96.06 278 LYS B CA 1
ATOM 4837 C C . LYS B 1 278 ? -5.559 3.922 16.688 1 96.06 278 LYS B C 1
ATOM 4839 O O . LYS B 1 278 ? -4.621 3.443 16.047 1 96.06 278 LYS B O 1
ATOM 4844 N N . LEU B 1 279 ? -5.672 5.223 16.906 1 97.25 279 LEU B N 1
ATOM 4845 C CA . LEU B 1 279 ? -4.66 6.168 16.453 1 97.25 279 LEU B CA 1
ATOM 4846 C C . LEU B 1 279 ? -3.314 5.891 17.125 1 97.25 279 LEU B C 1
ATOM 4848 O O . LEU B 1 279 ? -2.271 5.938 16.469 1 97.25 279 LEU B O 1
ATOM 4852 N N . ILE B 1 280 ? -3.391 5.547 18.406 1 96.88 280 ILE B N 1
ATOM 4853 C CA . ILE B 1 280 ? -2.182 5.211 19.141 1 96.88 280 ILE B CA 1
ATOM 4854 C C . ILE B 1 280 ? -1.61 3.891 18.625 1 96.88 280 ILE B C 1
ATOM 4856 O O . ILE B 1 280 ? -0.412 3.791 18.359 1 96.88 280 ILE B O 1
ATOM 4860 N N . GLU B 1 281 ? -2.488 2.953 18.438 1 96.12 281 GLU B N 1
ATOM 4861 C CA . GLU B 1 281 ? -2.059 1.646 17.953 1 96.12 281 GLU B CA 1
ATOM 4862 C C . GLU B 1 281 ? -1.338 1.77 16.609 1 96.12 281 GLU B C 1
ATOM 4864 O O . GLU B 1 281 ? -0.363 1.059 16.359 1 96.12 281 GLU B O 1
ATOM 4869 N N . ASP B 1 282 ? -1.769 2.711 15.812 1 97.25 282 ASP B N 1
ATOM 4870 C CA . ASP B 1 282 ? -1.255 2.807 14.445 1 97.25 282 ASP B CA 1
ATOM 4871 C C . ASP B 1 282 ? -0.133 3.838 14.352 1 97.25 282 ASP B C 1
ATOM 4873 O O . ASP B 1 282 ? 0.394 4.094 13.266 1 97.25 282 ASP B O 1
ATOM 4877 N N . GLY B 1 283 ? 0.298 4.422 15.461 1 98.56 283 GLY B N 1
ATOM 4878 C CA . GLY B 1 283 ? 1.432 5.332 15.492 1 98.56 283 GLY B CA 1
ATOM 4879 C C . GLY B 1 283 ? 1.137 6.672 14.836 1 98.56 283 GLY B C 1
ATOM 4880 O O . GLY B 1 283 ? 1.994 7.242 14.164 1 98.56 283 GLY B O 1
ATOM 4881 N N . MET B 1 284 ? -0.106 7.152 15.062 1 98.69 284 MET B N 1
ATOM 4882 C CA . MET B 1 284 ? -0.503 8.422 14.461 1 98.69 284 MET B CA 1
ATOM 4883 C C . MET B 1 284 ? -0.139 9.594 15.375 1 98.69 284 MET B C 1
ATOM 4885 O O . MET B 1 284 ? -0.779 9.805 16.406 1 98.69 284 MET B O 1
ATOM 4889 N N . PHE B 1 285 ? 0.868 10.383 14.938 1 98.81 285 PHE B N 1
ATOM 4890 C CA . PHE B 1 285 ? 1.437 11.492 15.695 1 98.81 285 PHE B CA 1
ATOM 4891 C C . PHE B 1 285 ? 0.567 12.734 15.57 1 98.81 285 PHE B C 1
ATOM 4893 O O . PHE B 1 285 ? 0.119 13.289 16.578 1 98.81 285 PHE B O 1
ATOM 4900 N N . LEU B 1 286 ? 0.308 13.195 14.414 1 98.81 286 LEU B N 1
ATOM 4901 C CA . LEU B 1 286 ? -0.47 14.383 14.094 1 98.81 286 LEU B CA 1
ATOM 4902 C C . LEU B 1 286 ? -1.646 14.039 13.188 1 98.81 286 LEU B C 1
ATOM 4904 O O . LEU B 1 286 ? -1.453 13.508 12.086 1 98.81 286 LEU B O 1
ATOM 4908 N N . VAL B 1 287 ? -2.869 14.297 13.656 1 98.56 287 VAL B N 1
ATOM 4909 C CA . VAL B 1 287 ? -4.086 13.906 12.953 1 98.56 287 VAL B CA 1
ATOM 4910 C C . VAL B 1 287 ? -5.074 15.07 12.945 1 98.56 287 VAL B C 1
ATOM 4912 O O . VAL B 1 287 ? -5.145 15.844 13.906 1 98.56 287 VAL B O 1
ATOM 4915 N N . GLY B 1 288 ? -5.754 15.297 11.883 1 98 288 GLY B N 1
ATOM 4916 C CA . GLY B 1 288 ? -6.906 16.188 11.812 1 98 288 GLY B CA 1
ATOM 4917 C C . GLY B 1 288 ? -8.219 15.438 11.672 1 98 288 GLY B C 1
ATOM 4918 O O . GLY B 1 288 ? -8.438 14.742 10.68 1 98 288 GLY B O 1
ATOM 4919 N N . LEU B 1 289 ? -9.102 15.625 12.633 1 97.12 289 LEU B N 1
ATOM 4920 C CA . LEU B 1 289 ? -10.414 14.992 12.586 1 97.12 289 LEU B CA 1
ATOM 4921 C C . LEU B 1 289 ? -11.461 15.953 12.016 1 97.12 289 LEU B C 1
ATOM 4923 O O . LEU B 1 289 ? -11.508 17.125 12.406 1 97.12 289 LEU B O 1
ATOM 4927 N N . ASP B 1 290 ? -12.195 15.461 11.109 1 95.75 290 ASP B N 1
ATOM 4928 C CA . ASP B 1 290 ? -13.367 16.203 10.633 1 95.75 290 ASP B CA 1
ATOM 4929 C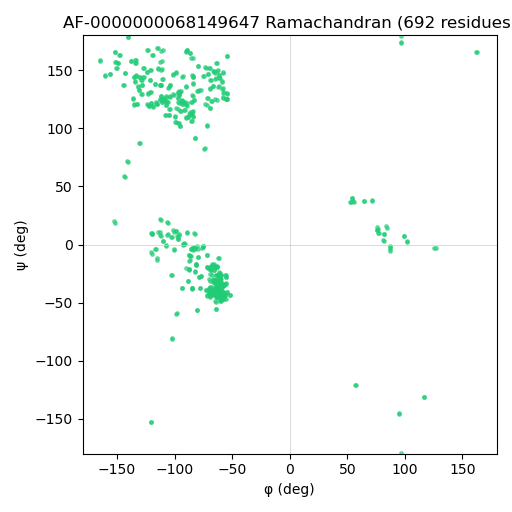 C . ASP B 1 290 ? -14.641 15.695 11.305 1 95.75 290 ASP B C 1
ATOM 4931 O O . ASP B 1 290 ? -15.062 14.562 11.086 1 95.75 290 ASP B O 1
ATOM 4935 N N . ILE B 1 291 ? -15.273 16.562 12.047 1 96.25 291 ILE B N 1
ATOM 4936 C CA . ILE B 1 291 ? -16.375 16.141 12.906 1 96.25 291 ILE B CA 1
ATOM 4937 C C . ILE B 1 291 ? -17.641 16.938 12.555 1 96.25 291 ILE B C 1
ATOM 4939 O O . ILE B 1 291 ? -17.578 18.156 12.383 1 96.25 291 ILE B O 1
ATOM 4943 N N . VAL B 1 292 ? -18.703 16.25 12.352 1 93.5 292 VAL B N 1
ATOM 4944 C CA . VAL B 1 292 ? -20.047 16.828 12.211 1 93.5 292 VAL B CA 1
ATOM 4945 C C . VAL B 1 292 ? -20.984 16.219 13.234 1 93.5 292 VAL B C 1
ATOM 4947 O O . VAL B 1 292 ? -21.219 15.008 13.227 1 93.5 292 VAL B O 1
ATOM 4950 N N . GLY B 1 293 ? -21.547 17.078 14.086 1 90.94 293 GLY B N 1
ATOM 4951 C CA . GLY B 1 293 ? -22.359 16.531 15.156 1 90.94 293 GLY B CA 1
ATOM 4952 C C . GLY B 1 293 ? -21.609 15.539 16.031 1 90.94 293 GLY B C 1
ATOM 4953 O O . GLY B 1 293 ? -20.578 15.867 16.609 1 90.94 293 GLY B O 1
ATOM 4954 N N . ASP B 1 294 ? -22.109 14.359 16.094 1 91.75 294 ASP B N 1
ATOM 4955 C CA . ASP B 1 294 ? -21.5 13.32 16.906 1 91.75 294 ASP B CA 1
ATOM 4956 C C . ASP B 1 294 ? -20.781 12.289 16.031 1 91.75 294 ASP B C 1
ATOM 4958 O O . ASP B 1 294 ? -20.516 11.172 16.484 1 91.75 294 ASP B O 1
ATOM 4962 N N . LYS B 1 295 ? -20.5 12.672 14.82 1 94.19 295 LYS B N 1
ATOM 4963 C CA . LYS B 1 295 ? -19.875 11.742 13.883 1 94.19 295 LYS B CA 1
ATOM 4964 C C . LYS B 1 295 ? -18.547 12.289 13.375 1 94.19 295 LYS B C 1
ATOM 4966 O O . LYS B 1 295 ? -18.391 13.5 13.195 1 94.19 295 LYS B O 1
ATOM 4971 N N . VAL B 1 296 ? -17.641 11.445 13.234 1 95 296 VAL B N 1
ATOM 4972 C CA . VAL B 1 296 ? -16.391 11.742 12.539 1 95 296 VAL B CA 1
ATOM 4973 C C . VAL B 1 296 ? -16.516 11.359 11.062 1 95 296 VAL B C 1
ATOM 4975 O O . VAL B 1 296 ? -16.828 10.211 10.742 1 95 296 VAL B O 1
ATOM 4978 N N . LEU B 1 297 ? -16.297 12.297 10.227 1 91.19 297 LEU B N 1
ATOM 4979 C CA . LEU B 1 297 ? -16.438 12.07 8.797 1 91.19 297 LEU B CA 1
ATOM 4980 C C . LEU B 1 297 ? -15.148 11.477 8.219 1 91.19 297 LEU B C 1
ATOM 4982 O O . LEU B 1 297 ? -15.203 10.641 7.312 1 91.19 297 LEU B O 1
ATOM 4986 N N . GLU B 1 298 ? -14.07 11.945 8.734 1 92.25 298 GLU B N 1
ATOM 4987 C CA . GLU B 1 298 ? -12.758 11.555 8.219 1 92.25 298 GLU B CA 1
ATOM 4988 C C . GLU B 1 298 ? -11.656 11.836 9.234 1 92.25 298 GLU B C 1
ATOM 4990 O O . GLU B 1 298 ? -11.789 12.727 10.07 1 92.25 298 GLU B O 1
ATOM 4995 N N . ALA B 1 299 ? -10.711 11 9.219 1 94.69 299 ALA B N 1
ATOM 4996 C CA . ALA B 1 299 ? -9.453 11.266 9.914 1 94.69 299 ALA B CA 1
ATOM 4997 C C . ALA B 1 299 ? -8.328 11.555 8.922 1 94.69 299 ALA B C 1
ATOM 4999 O O . ALA B 1 299 ? -7.922 10.672 8.164 1 94.69 299 ALA B O 1
ATOM 5000 N N . ASN B 1 300 ? -7.895 12.742 8.906 1 95.31 300 ASN B N 1
ATOM 5001 C CA . ASN B 1 300 ? -6.773 13.125 8.055 1 95.31 300 ASN B CA 1
ATOM 5002 C C . ASN B 1 300 ? -5.434 12.852 8.734 1 95.31 300 ASN B C 1
ATOM 5004 O O . ASN B 1 300 ? -5.047 13.555 9.664 1 95.31 300 ASN B O 1
ATOM 5008 N N . VAL B 1 301 ? -4.691 11.867 8.148 1 97.56 301 VAL B N 1
ATOM 5009 C CA . VAL B 1 301 ? -3.504 11.398 8.859 1 97.56 301 VAL B CA 1
ATOM 5010 C C . VAL B 1 301 ? -2.254 11.703 8.039 1 97.56 301 VAL B C 1
ATOM 5012 O O . VAL B 1 301 ? -1.132 11.508 8.508 1 97.56 301 VAL B O 1
ATOM 5015 N N . PHE B 1 302 ? -2.338 12.219 6.875 1 97 302 PHE B N 1
ATOM 5016 C CA . PHE B 1 302 ? -1.169 12.477 6.043 1 97 302 PHE B CA 1
ATOM 5017 C C . PHE B 1 302 ? -0.743 13.938 6.152 1 97 302 PHE B C 1
ATOM 5019 O O . PHE B 1 302 ? 0.385 14.234 6.551 1 97 302 PHE B O 1
ATOM 5026 N N . THR B 1 303 ? -1.718 14.875 5.773 1 95.94 303 THR B N 1
ATOM 5027 C CA . THR B 1 303 ? -1.324 16.281 5.715 1 95.94 303 THR B CA 1
ATOM 5028 C C . THR B 1 303 ? -2.465 17.188 6.176 1 95.94 303 THR B C 1
ATOM 5030 O O . THR B 1 303 ? -2.885 18.078 5.449 1 95.94 303 THR B O 1
ATOM 5033 N N . PRO B 1 304 ? -2.859 16.922 7.418 1 96.38 304 PRO B N 1
ATOM 5034 C CA . PRO B 1 304 ? -3.914 17.828 7.883 1 96.38 304 PRO B CA 1
ATOM 5035 C C . PRO B 1 304 ? -3.49 19.297 7.859 1 96.38 304 PRO B C 1
ATOM 5037 O O . PRO B 1 304 ? -2.367 19.625 8.25 1 96.38 304 PRO B O 1
ATOM 5040 N N . GLY B 1 305 ? -4.32 20.125 7.355 1 95.56 305 GLY B N 1
ATOM 5041 C CA . GLY B 1 305 ? -4.09 21.562 7.285 1 95.56 305 GLY B CA 1
ATOM 5042 C C . GLY B 1 305 ? -4.992 22.359 8.211 1 95.56 305 GLY B C 1
ATOM 5043 O O . GLY B 1 305 ? -5.922 21.797 8.805 1 95.56 305 GLY B O 1
ATOM 5044 N N . GLY B 1 306 ? -4.621 23.609 8.359 1 96.25 306 GLY B N 1
ATOM 5045 C CA . GLY B 1 306 ? -5.531 24.484 9.086 1 96.25 306 GLY B CA 1
ATOM 5046 C C . GLY B 1 306 ? -4.875 25.188 10.258 1 96.25 306 GLY B C 1
ATOM 5047 O O . GLY B 1 306 ? -5.48 26.062 10.883 1 96.25 306 GLY B O 1
ATOM 5048 N N . LEU B 1 307 ? -3.541 24.891 10.547 1 97.12 307 LEU B N 1
ATOM 5049 C CA . LEU B 1 307 ? -2.887 25.5 11.703 1 97.12 307 LEU B CA 1
ATOM 5050 C C . LEU B 1 307 ? -2.801 27.016 11.539 1 97.12 307 LEU B C 1
ATOM 5052 O O . LEU B 1 307 ? -3.047 27.766 12.5 1 97.12 307 LEU B O 1
ATOM 5056 N N . PRO B 1 308 ? -2.434 27.531 10.273 1 96.62 308 PRO B N 1
ATOM 5057 C CA . PRO B 1 308 ? -2.416 29 10.133 1 96.62 308 PRO B CA 1
ATOM 5058 C C . PRO B 1 308 ? -3.785 29.625 10.367 1 96.62 308 PRO B C 1
ATOM 5060 O O . PRO B 1 308 ? -3.879 30.703 10.977 1 96.62 308 PRO B O 1
ATOM 5063 N N . GLU B 1 309 ? -4.844 29.016 9.906 1 95.94 309 GLU B N 1
ATOM 5064 C CA . GLU B 1 309 ? -6.203 29.5 10.125 1 95.94 309 GLU B CA 1
ATOM 5065 C C . GLU B 1 309 ? -6.547 29.531 11.609 1 95.94 309 GLU B C 1
ATOM 5067 O O . GLU B 1 309 ? -7.156 30.484 12.094 1 95.94 309 GLU B O 1
ATOM 5072 N N . ILE B 1 310 ? -6.164 28.5 12.297 1 96.94 310 ILE B N 1
ATOM 5073 C CA . ILE B 1 310 ? -6.414 28.422 13.734 1 96.94 310 ILE B CA 1
ATOM 5074 C C . ILE B 1 310 ? -5.648 29.531 14.453 1 96.94 310 ILE B C 1
ATOM 5076 O O . ILE B 1 310 ? -6.195 30.188 15.344 1 96.94 310 ILE B O 1
ATOM 5080 N N . ALA B 1 311 ? -4.406 29.734 14.086 1 96.38 311 ALA B N 1
ATOM 5081 C CA . ALA B 1 311 ? -3.605 30.812 14.672 1 96.38 311 ALA B CA 1
ATOM 5082 C C . ALA B 1 311 ? -4.258 32.156 14.445 1 96.38 311 ALA B C 1
ATOM 5084 O O . ALA B 1 311 ? -4.258 33.031 15.336 1 96.38 311 ALA B O 1
ATOM 5085 N N . ALA B 1 312 ? -4.762 32.375 13.281 1 96.06 312 ALA B N 1
ATOM 5086 C CA . ALA B 1 312 ? -5.414 33.625 12.945 1 96.06 312 ALA B CA 1
ATOM 5087 C C . ALA B 1 312 ? -6.676 33.844 13.781 1 96.06 312 ALA B C 1
ATOM 5089 O O . ALA B 1 312 ? -6.973 34.969 14.195 1 96.06 312 ALA B O 1
ATOM 5090 N N . LEU B 1 313 ? -7.395 32.781 14.031 1 95.75 313 LEU B N 1
ATOM 5091 C CA . LEU B 1 313 ? -8.68 32.844 14.727 1 95.75 313 LEU B CA 1
ATOM 5092 C C . LEU B 1 313 ? -8.477 33 16.234 1 95.75 313 LEU B C 1
ATOM 5094 O O . LEU B 1 313 ? -9.227 33.719 16.891 1 95.75 313 LEU B O 1
ATOM 5098 N N . HIS B 1 314 ? -7.434 32.312 16.719 1 95 314 HIS B N 1
ATOM 5099 C CA . HIS B 1 314 ? -7.352 32.156 18.172 1 95 314 HIS B CA 1
ATOM 5100 C C . HIS B 1 314 ? -6.113 32.875 18.719 1 95 314 HIS B C 1
ATOM 5102 O O . HIS B 1 314 ? -5.961 33 19.938 1 95 314 HIS B O 1
ATOM 5108 N N . GLY B 1 315 ? -5.23 33.25 17.844 1 94.44 315 GLY B N 1
ATOM 5109 C CA . GLY B 1 315 ? -4.004 33.906 18.266 1 94.44 315 GLY B CA 1
ATOM 5110 C C . GLY B 1 315 ? -2.988 32.969 18.859 1 94.44 315 GLY B C 1
ATOM 5111 O O . GLY B 1 315 ? -2.096 33.375 19.609 1 94.44 315 GLY B O 1
ATOM 5112 N N . VAL B 1 316 ? -3.207 31.688 18.641 1 95.62 316 VAL B N 1
ATOM 5113 C CA . VAL B 1 316 ? -2.303 30.672 19.156 1 95.62 316 VAL B CA 1
ATOM 5114 C C . VAL B 1 316 ? -1.689 29.875 18.016 1 95.62 316 VAL B C 1
ATOM 5116 O O . VAL B 1 316 ? -2.41 29.297 17.203 1 95.62 316 VAL B O 1
ATOM 5119 N N . ASP B 1 317 ? -0.384 29.906 17.875 1 96.44 317 ASP B N 1
ATOM 5120 C CA . ASP B 1 317 ? 0.34 29.094 16.906 1 96.44 317 ASP B CA 1
ATOM 5121 C C . ASP B 1 317 ? 0.744 27.75 17.516 1 96.44 317 ASP B C 1
ATOM 5123 O O . ASP B 1 317 ? 1.668 27.688 18.328 1 96.44 317 ASP B O 1
ATOM 5127 N N . PHE B 1 318 ? 0.116 26.719 17.078 1 98.31 318 PHE B N 1
ATOM 5128 C CA . PHE B 1 318 ? 0.303 25.406 17.688 1 98.31 318 PHE B CA 1
ATOM 5129 C C . PHE B 1 318 ? 1.515 24.703 17.078 1 98.31 318 PHE B C 1
ATOM 5131 O O . PHE B 1 318 ? 1.879 23.594 17.516 1 98.31 318 PHE B O 1
ATOM 5138 N N . SER B 1 319 ? 2.18 25.297 16.062 1 98.31 319 SER B N 1
ATOM 5139 C CA . SER B 1 319 ? 3.338 24.688 15.422 1 98.31 319 SER B CA 1
ATOM 5140 C C . SER B 1 319 ? 4.453 24.438 16.422 1 98.31 319 SER B C 1
ATOM 5142 O O . SER B 1 319 ? 5.172 23.438 16.328 1 98.31 319 SER B O 1
ATOM 5144 N N . GLU B 1 320 ? 4.566 25.328 17.344 1 97.12 320 GLU B N 1
ATOM 5145 C CA . GLU B 1 320 ? 5.605 25.188 18.359 1 97.12 320 GLU B CA 1
ATOM 5146 C C . GLU B 1 320 ? 5.367 23.953 19.219 1 97.12 320 GLU B C 1
ATOM 5148 O O . GLU B 1 320 ? 6.312 23.234 19.547 1 97.12 320 GLU B O 1
ATOM 5153 N N . ASP B 1 321 ? 4.105 23.703 19.609 1 98.19 321 ASP B N 1
ATOM 5154 C CA . ASP B 1 321 ? 3.758 22.531 20.406 1 98.19 321 ASP B CA 1
ATOM 5155 C C . ASP B 1 321 ? 4.117 21.234 19.672 1 98.19 321 ASP B C 1
ATOM 5157 O O . ASP B 1 321 ? 4.598 20.281 20.281 1 98.19 321 ASP B O 1
ATOM 5161 N N . ILE B 1 322 ? 3.895 21.234 18.422 1 98.69 322 ILE B N 1
ATOM 5162 C CA . ILE B 1 322 ? 4.172 20.062 17.594 1 98.69 322 ILE B CA 1
ATOM 5163 C C . ILE B 1 322 ? 5.68 19.828 17.516 1 98.69 322 ILE B C 1
ATOM 5165 O O . ILE B 1 322 ? 6.152 18.703 17.625 1 98.69 322 ILE B O 1
ATOM 5169 N N . MET B 1 323 ? 6.492 20.922 17.391 1 98.56 323 MET B N 1
ATOM 5170 C CA . MET B 1 323 ? 7.949 20.797 17.359 1 98.56 323 MET B CA 1
ATOM 5171 C C . MET B 1 323 ? 8.484 20.297 18.688 1 98.56 323 MET B C 1
ATOM 5173 O O . MET B 1 323 ? 9.391 19.453 18.734 1 98.56 323 MET B O 1
ATOM 5177 N N . ILE B 1 324 ? 7.898 20.797 19.75 1 98.38 324 ILE B N 1
ATOM 5178 C CA . ILE B 1 324 ? 8.32 20.375 21.078 1 98.38 324 ILE B CA 1
ATOM 5179 C C . ILE B 1 324 ? 8.078 18.875 21.234 1 98.38 324 ILE B C 1
ATOM 5181 O O . ILE B 1 324 ? 8.906 18.156 21.797 1 98.38 324 ILE B O 1
ATOM 5185 N N . ALA B 1 325 ? 6.934 18.438 20.766 1 98.5 325 ALA B N 1
ATOM 5186 C CA . ALA B 1 325 ? 6.625 17.016 20.828 1 98.5 325 ALA B CA 1
ATOM 5187 C C . ALA B 1 325 ? 7.664 16.203 20.062 1 98.5 325 ALA B C 1
ATOM 5189 O O . ALA B 1 325 ? 8.078 15.133 20.516 1 98.5 325 ALA B O 1
ATOM 5190 N N . LEU B 1 326 ? 8.086 16.656 18.906 1 98.69 326 LEU B N 1
ATOM 5191 C CA . LEU B 1 326 ? 9.102 15.953 18.125 1 98.69 326 LEU B CA 1
ATOM 5192 C C . LEU B 1 326 ? 10.438 15.945 18.844 1 98.69 326 LEU B C 1
ATOM 5194 O O . LEU B 1 326 ? 11.133 14.922 18.875 1 98.69 326 LEU B O 1
ATOM 5198 N N . GLU B 1 327 ? 10.805 17.094 19.453 1 98.5 327 GLU B N 1
ATOM 5199 C CA . GLU B 1 327 ? 12.031 17.172 20.234 1 98.5 327 GLU B CA 1
ATOM 5200 C C . GLU B 1 327 ? 12.047 16.141 21.344 1 98.5 327 GLU B C 1
ATOM 5202 O O . GLU B 1 327 ? 13.062 15.477 21.578 1 98.5 327 GLU B O 1
ATOM 5207 N N . ASN B 1 328 ? 10.922 16.062 21.969 1 97.88 328 ASN B N 1
ATOM 5208 C CA . ASN B 1 328 ? 10.812 15.109 23.062 1 97.88 328 ASN B CA 1
ATOM 5209 C C . ASN B 1 328 ? 11 13.68 22.578 1 97.88 328 ASN B C 1
ATOM 5211 O O . ASN B 1 328 ? 11.656 12.867 23.234 1 97.88 328 ASN B O 1
ATOM 5215 N N . LYS B 1 329 ? 10.414 13.328 21.469 1 98.38 329 LYS B N 1
ATOM 5216 C CA . LYS B 1 329 ? 10.539 11.992 20.906 1 98.38 329 LYS B CA 1
ATOM 5217 C C . LYS B 1 329 ? 11.992 11.672 20.562 1 98.38 329 LYS B C 1
ATOM 5219 O O . LYS B 1 329 ? 12.453 10.555 20.766 1 98.38 329 LYS B O 1
ATOM 5224 N N . VAL B 1 330 ? 12.68 12.656 19.984 1 97.88 330 VAL B N 1
ATOM 5225 C CA . VAL B 1 330 ? 14.078 12.461 19.625 1 97.88 330 VAL B CA 1
ATOM 5226 C C . VAL B 1 330 ? 14.914 12.234 20.875 1 97.88 330 VAL B C 1
ATOM 5228 O O . VAL B 1 330 ? 15.789 11.367 20.906 1 97.88 330 VAL B O 1
ATOM 5231 N N . ARG B 1 331 ? 14.617 12.992 21.922 1 96.88 331 ARG B N 1
ATOM 5232 C CA . ARG B 1 331 ? 15.32 12.828 23.188 1 96.88 331 ARG B CA 1
ATOM 5233 C C . ARG B 1 331 ? 15.086 11.43 23.766 1 96.88 331 ARG B C 1
ATOM 5235 O O . ARG B 1 331 ? 16.016 10.789 24.25 1 96.88 331 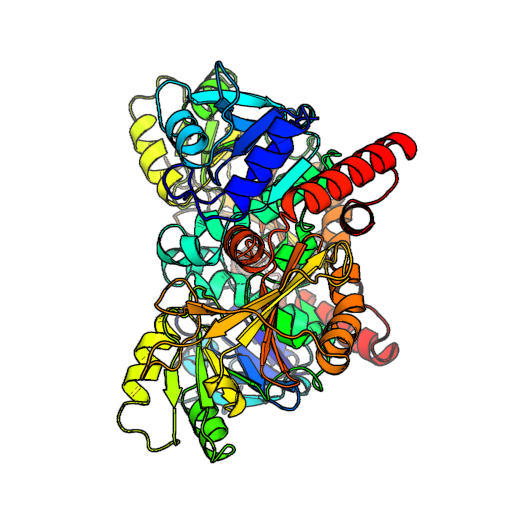ARG B O 1
ATOM 5242 N N . ILE B 1 332 ? 13.859 10.977 23.688 1 95.69 332 ILE B N 1
ATOM 5243 C CA . ILE B 1 332 ? 13.516 9.656 24.203 1 95.69 332 ILE B CA 1
ATOM 5244 C C . ILE B 1 332 ? 14.242 8.586 23.391 1 95.69 332 ILE B C 1
ATOM 5246 O O . ILE B 1 332 ? 14.75 7.613 23.953 1 95.69 332 ILE B O 1
ATOM 5250 N N . GLN B 1 333 ? 14.25 8.75 22.094 1 95.75 333 GLN B N 1
ATOM 5251 C CA . GLN B 1 333 ? 14.953 7.793 21.25 1 95.75 333 GLN B CA 1
ATOM 5252 C C . GLN B 1 333 ? 16.422 7.676 21.656 1 95.75 333 GLN B C 1
ATOM 5254 O O . GLN B 1 333 ? 16.969 6.57 21.719 1 95.75 333 GLN B O 1
ATOM 5259 N N . GLU B 1 334 ? 17.031 8.82 21.906 1 93.81 334 GLU B N 1
ATOM 5260 C CA . GLU B 1 334 ? 18.438 8.844 22.312 1 93.81 334 GLU B CA 1
ATOM 5261 C C . GLU B 1 334 ? 18.625 8.18 23.672 1 93.81 334 GLU B C 1
ATOM 5263 O O . GLU B 1 334 ? 19.562 7.398 23.859 1 93.81 334 GLU B O 1
ATOM 5268 N N . LEU B 1 335 ? 17.719 8.477 24.516 1 93.62 335 LEU B N 1
ATOM 5269 C CA . LEU B 1 335 ? 17.797 7.949 25.875 1 93.62 335 LEU B CA 1
ATOM 5270 C C . LEU B 1 335 ? 17.688 6.426 25.859 1 93.62 335 LEU B C 1
ATOM 5272 O O . LEU B 1 335 ? 18.375 5.754 26.641 1 93.62 335 LEU B O 1
ATOM 5276 N N . TYR B 1 336 ? 16.891 5.855 25.047 1 92.94 336 TYR B N 1
ATOM 5277 C CA . TYR B 1 336 ? 16.641 4.418 25.016 1 92.94 336 TYR B CA 1
ATOM 5278 C C . TYR B 1 336 ? 17.5 3.752 23.938 1 92.94 336 TYR B C 1
ATOM 5280 O O . TYR B 1 336 ? 17.328 2.566 23.656 1 92.94 336 TYR B O 1
ATOM 5288 N N . ARG B 1 337 ? 18.391 4.469 23.312 1 89.62 337 ARG B N 1
ATOM 5289 C CA . ARG B 1 337 ? 19.359 3.982 22.344 1 89.62 337 ARG B CA 1
ATOM 5290 C C . ARG B 1 337 ? 18.688 3.186 21.234 1 89.62 337 ARG B C 1
ATOM 5292 O O . ARG B 1 337 ? 19.141 2.092 20.891 1 89.62 337 ARG B O 1
ATOM 5299 N N . GLY B 1 338 ? 17.531 3.67 20.891 1 87.62 338 GLY B N 1
ATOM 5300 C CA . GLY B 1 338 ? 16.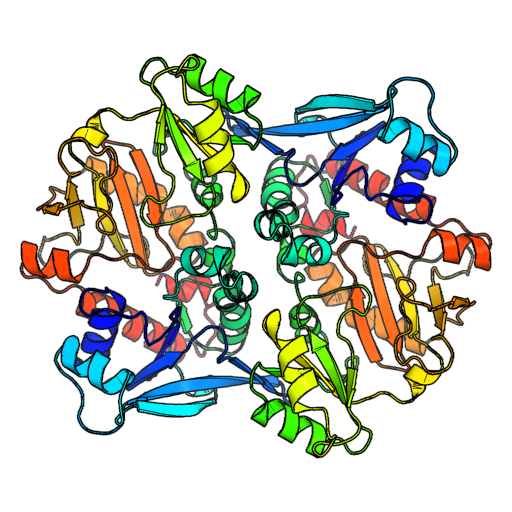844 3.1 19.75 1 87.62 338 GLY B CA 1
ATOM 5301 C C . GLY B 1 338 ? 16.047 1.854 20.078 1 87.62 338 GLY B C 1
ATOM 5302 O O . GLY B 1 338 ? 15.594 1.147 19.172 1 87.62 338 GLY B O 1
ATOM 5303 N N . ALA B 1 339 ? 15.805 1.617 21.328 1 90.31 339 ALA B N 1
ATOM 5304 C CA . ALA B 1 339 ? 15.148 0.38 21.75 1 90.31 339 ALA B CA 1
ATOM 5305 C C . ALA B 1 339 ? 13.633 0.487 21.594 1 90.31 339 ALA B C 1
ATOM 5307 O O . ALA B 1 339 ? 12.93 -0.528 21.578 1 90.31 339 ALA B O 1
ATOM 5308 N N . ILE B 1 340 ? 13.133 1.704 21.594 1 92.56 340 ILE B N 1
ATOM 5309 C CA . ILE B 1 340 ? 11.688 1.896 21.438 1 92.56 340 ILE B CA 1
ATOM 5310 C C . ILE B 1 340 ? 11.312 1.862 19.969 1 92.56 340 ILE B C 1
ATOM 5312 O O . ILE B 1 340 ? 11.875 2.604 19.156 1 92.56 340 ILE B O 1
ATOM 5316 N N . PRO B 1 341 ? 10.305 0.917 19.516 1 95.25 341 PRO B N 1
ATOM 5317 C CA . PRO B 1 341 ? 9.883 0.873 18.109 1 95.25 341 PRO B CA 1
ATOM 5318 C C . PRO B 1 341 ? 9.328 2.209 17.625 1 95.25 341 PRO B C 1
ATOM 5320 O O . PRO B 1 341 ? 8.734 2.961 18.391 1 95.25 341 PRO B O 1
ATOM 5323 N N . ASN B 1 342 ? 9.508 2.5 16.422 1 97.75 342 ASN B N 1
ATOM 5324 C CA . ASN B 1 342 ? 9.078 3.756 15.812 1 97.75 342 ASN B CA 1
ATOM 5325 C C . ASN B 1 342 ? 7.602 4.035 16.078 1 97.75 342 ASN B C 1
ATOM 5327 O O . ASN B 1 342 ? 7.227 5.16 16.406 1 97.75 342 ASN B O 1
ATOM 5331 N N . ARG B 1 343 ? 6.75 3.016 15.953 1 96.62 343 ARG B N 1
ATOM 5332 C CA . ARG B 1 343 ? 5.309 3.156 16.125 1 96.62 343 ARG B CA 1
ATOM 5333 C C . ARG B 1 343 ? 4.973 3.676 17.516 1 96.62 343 ARG B C 1
ATOM 5335 O O . ARG B 1 343 ? 4.102 4.535 17.672 1 96.62 343 ARG B O 1
ATOM 5342 N N . THR B 1 344 ? 5.652 3.152 18.516 1 95.75 344 THR B N 1
ATOM 5343 C CA . THR B 1 344 ? 5.453 3.572 19.891 1 95.75 344 THR B CA 1
ATOM 5344 C C . THR B 1 344 ? 6.023 4.969 20.125 1 95.75 344 THR B C 1
ATOM 5346 O O . THR B 1 344 ? 5.367 5.824 20.719 1 95.75 344 THR B O 1
ATOM 5349 N N . LEU B 1 345 ? 7.188 5.223 19.609 1 96.56 345 LEU B N 1
ATOM 5350 C CA . LEU B 1 345 ? 7.871 6.5 19.781 1 96.56 345 LEU B CA 1
ATOM 5351 C C . LEU B 1 345 ? 7.074 7.629 19.141 1 96.56 345 LEU B C 1
ATOM 5353 O O . LEU B 1 345 ? 7.027 8.742 19.672 1 96.56 345 LEU B O 1
ATOM 5357 N N . ALA B 1 346 ? 6.43 7.34 18.016 1 97.19 346 ALA B N 1
ATOM 5358 C CA . ALA B 1 346 ? 5.699 8.336 17.234 1 97.19 346 ALA B CA 1
ATOM 5359 C C . ALA B 1 346 ? 4.566 8.953 18.047 1 97.19 346 ALA B C 1
ATOM 5361 O O . ALA B 1 346 ? 4.168 10.094 17.812 1 97.19 346 ALA B O 1
ATOM 5362 N N . VAL B 1 347 ? 4.059 8.258 19.094 1 96.44 347 VAL B N 1
ATOM 5363 C CA . VAL B 1 347 ? 2.863 8.75 19.766 1 96.44 347 VAL B CA 1
ATOM 5364 C C . VAL B 1 347 ? 3.178 9.016 21.234 1 96.44 347 VAL B C 1
ATOM 5366 O O . VAL B 1 347 ? 2.268 9.195 22.047 1 96.44 347 VAL B O 1
ATOM 5369 N N . LEU B 1 348 ? 4.422 8.969 21.609 1 93.12 348 LEU B N 1
ATOM 5370 C CA . LEU B 1 348 ? 4.82 9.281 22.969 1 93.12 348 LEU B CA 1
ATOM 5371 C C . LEU B 1 348 ? 4.879 10.789 23.188 1 93.12 348 LEU B C 1
ATOM 5373 O O . LEU B 1 348 ? 5.137 11.547 22.25 1 93.12 348 LEU B O 1
#

pLDDT: mean 94.09, std 4.65, range [74.62, 98.88]

Solvent-accessible surface area (backbone atoms only — not comparable to full-atom values): 35612 Å² total; per-residue (Å²): 100,29,38,32,40,31,30,74,42,79,84,74,59,48,61,66,36,29,66,42,46,39,50,43,38,36,43,73,73,67,28,47,63,32,38,32,37,62,68,22,49,32,39,41,66,88,68,49,50,30,31,49,24,41,32,74,51,83,80,82,54,89,44,47,65,53,39,52,49,32,61,73,39,86,33,30,42,81,42,78,37,56,43,85,71,31,53,30,42,36,49,44,31,51,43,52,74,25,48,81,82,37,54,58,45,38,53,36,59,34,56,53,33,44,56,39,34,76,70,71,25,41,29,32,37,12,26,70,34,47,64,58,49,72,36,56,70,39,62,70,76,48,64,67,84,38,36,60,58,39,35,37,35,60,44,65,67,61,52,36,53,51,24,60,74,25,79,81,7,23,34,40,28,37,33,60,63,58,66,62,59,62,58,42,81,40,61,43,62,78,42,87,55,48,66,60,50,47,55,64,33,37,71,66,35,43,27,33,38,27,52,52,58,76,57,42,74,73,16,34,35,40,38,33,25,46,46,36,33,78,34,65,57,96,90,42,63,49,37,30,21,21,29,33,34,91,94,42,86,51,28,36,66,77,66,57,20,43,84,40,87,51,82,85,44,72,68,53,53,49,52,46,57,68,48,20,65,60,34,42,73,34,1,36,20,57,34,25,34,33,31,35,80,76,25,44,79,44,74,35,58,44,56,53,67,48,53,54,58,32,20,72,73,69,74,48,70,62,39,52,59,55,46,49,46,50,52,50,35,53,51,51,38,59,72,50,70,64,69,66,55,48,42,60,44,31,32,91,102,30,38,34,40,30,31,73,44,80,85,74,59,48,61,66,36,28,66,42,46,40,49,42,38,36,44,74,71,68,28,46,63,32,38,32,36,61,68,22,50,32,37,41,66,88,69,49,50,31,33,51,22,42,31,72,52,84,80,82,54,88,43,47,64,54,39,50,49,31,60,74,39,86,34,30,42,79,42,80,38,57,44,86,69,30,55,31,41,37,48,45,31,53,43,54,74,25,50,82,82,37,54,59,46,39,53,35,58,35,56,52,33,43,56,40,33,75,69,70,24,44,28,32,37,13,25,70,34,48,62,59,51,72,36,57,70,41,61,70,75,49,65,68,84,39,36,61,57,39,34,37,34,59,43,66,67,59,50,38,54,51,27,60,75,24,78,82,7,23,35,39,28,36,32,58,63,56,65,62,59,60,57,42,80,39,62,43,60,76,42,86,55,49,67,60,49,47,56,65,33,37,71,66,36,43,27,34,39,26,52,53,58,78,56,44,75,74,15,34,35,40,38,33,25,46,46,37,34,77,34,66,58,95,90,42,63,50,38,30,22,22,28,33,36,91,93,43,87,51,28,37,66,77,64,56,19,43,84,41,87,51,84,86,45,72,69,53,53,50,52,47,57,69,47,19,63,60,34,44,73,34,1,37,21,56,34,26,34,33,32,36,82,77,25,43,78,45,76,35,58,44,55,54,69,47,54,54,59,32,19,72,72,68,74,47,70,60,41,51,59,53,47,50,45,51,52,51,36,52,51,48,39,60,72,50,71,63,69,63,56,49,42,60,45,31,32,92